Protein AF-A0A075AZ13-F1 (afdb_monomer_lite)

Secondary structure (DSSP, 8-state):
-HHHHHHHHHHHHHHHHHHHHHHHHHHHHHHHHH-TTTTTS-HHHHHHHHHHHHHHHHHHHHHHHHTTTTT-----SS------HHHHHHHTTTSPPP-B-TT--B-----SSHHHH--S--TTHHHHHHHHHHHHHHHHHHHHHHHHHHHHH-HHHHHS-HHHHHHHHHHHHHHHHHHHHHHHHHHHTT-HHHHT-TTT---HHHHHHHHHHHHHHHHHHHHHHHTHHHHHHHHHHHHHHHHHHHHHTTTT-SHHHHHHHHGGGGGHHHHHHHHHHHHTT-TT-HHHHHHHHHHHHHHIIIIIIIHHHHHHHHHHHHHHTGGGS-HHHHHHHHHHHHHHHHHHHHHHHHHHHHHHHHS-GGGSTT---------EEE--SHHHHHHHHHHHTSTTTT--EE------SSSS---HHHHHHHHSB-TTS-B--S---EEESS-TT--TT-EEEEEEEETTEEEEEEEEEEEEEE---HHHHHHHHHS---TTSHHHHHHHHTS-SEEEEEEEEEE---GGGTTT-TTGGG---HHHHHHHHHHTT-TTS-EEEEEESS---HHHHHHHHHHHHHHT-EEEEEEB-SS--TTSPPHHHHHHHHHHHHTTSPTTTEEE--B-------HHHHHHHHHHHHHHTT-SEEEE-TTTT--B-TTS-BSS-TTHHHHHHHHHHHHHTSEEEE--EEEEETTTTEEEEE-TT-----B---HHHHHHHHHTTPPPPTTTS-HHHHHHHHHTT-

Structure (mmCIF, N/CA/C/O backbone):
data_AF-A0A075AZ13-F1
#
_entry.id   AF-A0A075AZ13-F1
#
loop_
_atom_site.group_PDB
_atom_site.id
_atom_site.type_symbol
_atom_site.label_atom_id
_atom_site.label_alt_id
_atom_site.label_comp_id
_atom_site.label_asym_id
_atom_site.label_entity_id
_atom_site.label_seq_id
_atom_site.pdbx_PDB_ins_code
_atom_site.Cartn_x
_atom_site.Cartn_y
_atom_site.Cartn_z
_atom_site.occupancy
_atom_site.B_iso_or_equiv
_atom_site.auth_seq_id
_atom_site.auth_comp_id
_atom_site.auth_asym_id
_atom_site.auth_atom_id
_atom_site.pdbx_PDB_model_num
ATOM 1 N N . MET A 1 1 ? 1.454 -11.396 -66.323 1.00 37.31 1 MET A N 1
ATOM 2 C CA . MET A 1 1 ? 0.348 -11.078 -65.386 1.00 37.31 1 MET A CA 1
ATOM 3 C C . MET A 1 1 ? -0.640 -12.236 -65.178 1.00 37.31 1 MET A C 1
ATOM 5 O O . MET A 1 1 ? -1.246 -12.306 -64.122 1.00 37.31 1 MET A O 1
ATOM 9 N N . SER A 1 2 ? -0.767 -13.188 -66.108 1.00 29.50 2 SER A N 1
ATOM 10 C CA . SER A 1 2 ? -1.760 -14.281 -66.066 1.00 29.50 2 SER A CA 1
ATOM 11 C C . SER A 1 2 ? -1.336 -15.571 -65.330 1.00 29.50 2 SER A C 1
ATOM 13 O O . SER A 1 2 ? -2.187 -16.409 -65.061 1.00 29.50 2 SER A O 1
ATOM 15 N N . ILE A 1 3 ? -0.065 -15.727 -64.933 1.00 26.92 3 ILE A N 1
ATOM 16 C CA . ILE A 1 3 ? 0.419 -16.909 -64.176 1.00 26.92 3 ILE A CA 1
ATOM 17 C C . ILE A 1 3 ? 0.315 -16.701 -62.645 1.00 26.92 3 ILE A C 1
ATOM 19 O O . ILE A 1 3 ? 0.086 -17.652 -61.902 1.00 26.92 3 ILE A O 1
ATOM 23 N N . GLY A 1 4 ? 0.383 -15.452 -62.160 1.00 30.55 4 GLY A N 1
ATOM 24 C CA . GLY A 1 4 ? 0.258 -15.122 -60.727 1.00 30.55 4 GLY A CA 1
ATOM 25 C C . GLY A 1 4 ? -1.179 -15.163 -60.183 1.00 30.55 4 GLY A C 1
ATOM 26 O O . GLY A 1 4 ? -1.390 -15.471 -59.015 1.00 30.55 4 GLY A O 1
ATOM 27 N N . LEU A 1 5 ? -2.181 -14.926 -61.037 1.00 29.92 5 LEU A N 1
ATOM 28 C CA . LEU A 1 5 ? -3.600 -15.062 -60.675 1.00 29.92 5 LEU A CA 1
ATOM 29 C C . LEU A 1 5 ? -4.014 -16.531 -60.502 1.00 29.92 5 LEU A C 1
ATOM 31 O O . LEU A 1 5 ? -4.790 -16.841 -59.598 1.00 29.92 5 LEU A O 1
ATOM 35 N N . LEU A 1 6 ? -3.432 -17.444 -61.293 1.00 26.91 6 LEU A N 1
ATOM 36 C CA . LEU A 1 6 ? -3.642 -18.881 -61.112 1.00 26.91 6 LEU A CA 1
ATOM 37 C C . LEU A 1 6 ? -3.038 -19.373 -59.787 1.00 26.91 6 LEU A C 1
ATOM 39 O O . LEU A 1 6 ? -3.700 -20.120 -59.073 1.00 26.91 6 LEU A O 1
ATOM 43 N N . SER A 1 7 ? -1.837 -18.926 -59.394 1.00 32.12 7 SER A N 1
ATOM 44 C CA . SER A 1 7 ? -1.225 -19.385 -58.134 1.00 32.12 7 SER A CA 1
ATOM 45 C C . SER A 1 7 ? -1.965 -18.879 -56.889 1.00 32.12 7 SER A C 1
ATOM 47 O O . SER A 1 7 ? -2.090 -19.623 -55.917 1.00 32.12 7 SER A O 1
ATOM 49 N N . ALA A 1 8 ? -2.543 -17.672 -56.927 1.00 32.09 8 ALA A N 1
ATOM 50 C CA . ALA A 1 8 ? -3.382 -17.145 -55.849 1.00 32.09 8 ALA A CA 1
ATOM 51 C C . ALA A 1 8 ? -4.700 -17.930 -55.696 1.00 32.09 8 ALA A C 1
ATOM 53 O O . ALA A 1 8 ? -5.099 -18.243 -54.576 1.00 32.09 8 ALA A O 1
ATOM 54 N N . HIS A 1 9 ? -5.339 -18.319 -56.806 1.00 32.44 9 HIS A N 1
ATOM 55 C CA . HIS A 1 9 ? -6.544 -19.157 -56.776 1.00 32.44 9 HIS A CA 1
ATOM 56 C C . HIS A 1 9 ? -6.230 -20.578 -56.294 1.00 32.44 9 HIS A C 1
ATOM 58 O O . HIS A 1 9 ? -6.941 -21.092 -55.435 1.00 32.44 9 HIS A O 1
ATOM 64 N N . TYR A 1 10 ? -5.121 -21.181 -56.736 1.00 31.38 10 TYR A N 1
ATOM 65 C CA . TYR A 1 10 ? -4.676 -22.478 -56.217 1.00 31.38 10 TYR A CA 1
ATOM 66 C C . TYR A 1 10 ? -4.284 -22.411 -54.739 1.00 31.38 10 TYR A C 1
ATOM 68 O O . TYR A 1 10 ? -4.578 -23.344 -54.008 1.00 31.38 10 TYR A O 1
ATOM 76 N N . THR A 1 11 ? -3.704 -21.310 -54.256 1.00 35.38 11 THR A N 1
ATOM 77 C CA . THR A 1 11 ? -3.335 -21.157 -52.837 1.00 35.38 11 THR A CA 1
ATOM 78 C C . THR A 1 11 ? -4.564 -20.974 -51.947 1.00 35.38 11 THR A C 1
ATOM 80 O O . THR A 1 11 ? -4.617 -21.560 -50.872 1.00 35.38 11 THR A O 1
ATOM 83 N N . VAL A 1 12 ? -5.591 -20.244 -52.399 1.00 35.44 12 VAL A N 1
ATOM 84 C CA . VAL A 1 12 ? -6.883 -20.141 -51.693 1.00 35.44 12 VAL A CA 1
ATOM 85 C C . VAL A 1 12 ? -7.640 -21.467 -51.735 1.00 35.44 12 VAL A C 1
ATOM 87 O O . VAL A 1 12 ? -8.189 -21.877 -50.715 1.00 35.44 12 VAL A O 1
ATOM 90 N N . ILE A 1 13 ? -7.626 -22.179 -52.865 1.00 36.97 13 ILE A N 1
ATOM 91 C CA . ILE A 1 13 ? -8.236 -23.508 -52.986 1.00 36.97 13 ILE A CA 1
ATOM 92 C C . ILE A 1 13 ? -7.502 -24.512 -52.095 1.00 36.97 13 ILE A C 1
ATOM 94 O O . ILE A 1 13 ? -8.171 -25.228 -51.367 1.00 36.97 13 ILE A O 1
ATOM 98 N N . ILE A 1 14 ? -6.165 -24.521 -52.070 1.00 38.41 14 ILE A N 1
ATOM 99 C CA . ILE A 1 14 ? -5.339 -25.415 -51.241 1.00 38.41 14 ILE A CA 1
ATOM 100 C C . ILE A 1 14 ? -5.445 -25.054 -49.756 1.00 38.41 14 ILE A C 1
ATOM 102 O O . ILE A 1 14 ? -5.571 -25.954 -48.938 1.00 38.41 14 ILE A O 1
ATOM 106 N N . ALA A 1 15 ? -5.456 -23.773 -49.379 1.00 39.25 15 ALA A N 1
ATOM 107 C CA . ALA A 1 15 ? -5.639 -23.348 -47.989 1.00 39.25 15 ALA A CA 1
ATOM 108 C C . ALA A 1 15 ? -7.053 -23.660 -47.486 1.00 39.25 15 ALA A C 1
ATOM 110 O O . ALA A 1 15 ? -7.215 -24.107 -46.352 1.00 39.25 15 ALA A O 1
ATOM 111 N N . SER A 1 16 ? -8.063 -23.512 -48.349 1.00 39.72 16 SER A N 1
ATOM 112 C CA . SER A 1 16 ? -9.425 -23.964 -48.069 1.00 39.72 16 SER A CA 1
ATOM 113 C C . SER A 1 16 ? -9.466 -25.489 -47.958 1.00 39.72 16 SER A C 1
ATOM 115 O O . SER A 1 16 ? -9.980 -26.001 -46.975 1.00 39.72 16 SER A O 1
ATOM 117 N N . TYR A 1 17 ? -8.847 -26.232 -48.883 1.00 39.44 17 TYR A N 1
ATOM 118 C CA . TYR A 1 17 ? -8.773 -27.698 -48.843 1.00 39.44 17 TYR A CA 1
ATOM 119 C C . TYR A 1 17 ? -8.029 -28.217 -47.611 1.00 39.44 17 TYR A C 1
ATOM 121 O O . TYR A 1 17 ? -8.456 -29.203 -47.030 1.00 39.44 17 TYR A O 1
ATOM 129 N N . LEU A 1 18 ? -6.952 -27.557 -47.178 1.00 42.19 18 LEU A N 1
ATOM 130 C CA . LEU A 1 18 ? -6.195 -27.901 -45.973 1.00 42.19 18 LEU A CA 1
ATOM 131 C C . LEU A 1 18 ? -6.981 -27.562 -44.706 1.00 42.19 18 LEU A C 1
ATOM 133 O O . LEU A 1 18 ? -6.984 -28.357 -43.773 1.00 42.19 18 LEU A O 1
ATOM 137 N N . PHE A 1 19 ? -7.696 -26.434 -44.682 1.00 43.34 19 PHE A N 1
ATOM 138 C CA . PHE A 1 19 ? -8.619 -26.087 -43.602 1.00 43.34 19 PHE A CA 1
ATOM 139 C C . PHE A 1 19 ? -9.785 -27.087 -43.516 1.00 43.34 19 PHE A C 1
ATOM 141 O O . PHE A 1 19 ? -10.123 -27.544 -42.427 1.00 43.34 19 PHE A O 1
ATOM 148 N N . PHE A 1 20 ? -10.348 -27.507 -44.651 1.00 44.28 20 PHE A N 1
ATOM 149 C CA . PHE A 1 20 ? -11.430 -28.492 -44.711 1.00 44.28 20 PHE A CA 1
ATOM 150 C C . PHE A 1 20 ? -10.955 -29.913 -44.398 1.00 44.28 20 PHE A C 1
ATOM 152 O O . PHE A 1 20 ? -11.613 -30.589 -43.615 1.00 44.28 20 PHE A O 1
ATOM 159 N N . TRP A 1 21 ? -9.791 -30.336 -44.898 1.00 43.75 21 TRP A N 1
ATOM 160 C CA . TRP A 1 21 ? -9.150 -31.602 -44.529 1.00 43.75 21 TRP A CA 1
ATOM 161 C C . TRP A 1 21 ? -8.834 -31.637 -43.030 1.00 43.75 21 TRP A C 1
ATOM 163 O O . TRP A 1 21 ? -9.055 -32.649 -42.370 1.00 43.75 21 TRP A O 1
ATOM 173 N N . PHE A 1 22 ? -8.410 -30.506 -42.454 1.00 42.72 22 PHE A N 1
ATOM 174 C CA . PHE A 1 22 ? -8.164 -30.372 -41.020 1.00 42.72 22 PHE A CA 1
ATOM 175 C C . PHE A 1 22 ? -9.461 -30.442 -40.196 1.00 42.72 22 PHE A C 1
ATOM 177 O O . PHE A 1 22 ? -9.495 -31.145 -39.188 1.00 42.72 22 PHE A O 1
ATOM 184 N N . VAL A 1 23 ? -10.549 -29.797 -40.636 1.00 44.59 23 VAL A N 1
ATOM 185 C CA . VAL A 1 23 ? -11.885 -29.883 -40.006 1.00 44.59 23 VAL A CA 1
ATOM 186 C C . VAL A 1 23 ? -12.482 -31.291 -40.133 1.00 44.59 23 VAL A C 1
ATOM 188 O O . VAL A 1 23 ? -13.064 -31.802 -39.175 1.00 44.59 23 VAL A O 1
ATOM 191 N N . GLU A 1 24 ? -12.305 -31.957 -41.273 1.00 41.00 24 GLU A N 1
ATOM 192 C CA . GLU A 1 24 ? -12.773 -33.322 -41.521 1.00 41.00 24 GLU A CA 1
ATOM 193 C C . GLU A 1 24 ? -12.011 -34.336 -40.652 1.00 41.00 24 GLU A C 1
ATOM 195 O O . GLU A 1 24 ? -12.638 -35.143 -39.955 1.00 41.00 24 GLU A O 1
ATOM 200 N N . TYR A 1 25 ? -10.680 -34.213 -40.581 1.00 45.28 25 TYR A N 1
ATOM 201 C CA . TYR A 1 25 ? -9.812 -35.006 -39.708 1.00 45.28 25 TYR A CA 1
ATOM 202 C C . TYR A 1 25 ? -10.160 -34.795 -38.224 1.00 45.28 25 TYR A C 1
ATOM 204 O O . TYR A 1 25 ? -10.354 -35.764 -37.485 1.00 45.28 25 TYR A O 1
ATOM 212 N N . PHE A 1 26 ? -10.357 -33.547 -37.780 1.00 45.38 26 PHE A N 1
ATOM 213 C CA . PHE A 1 26 ? -10.698 -33.250 -36.382 1.00 45.38 26 PHE A CA 1
ATOM 214 C C . PHE A 1 26 ? -12.138 -33.612 -36.001 1.00 45.38 26 PHE A C 1
ATOM 216 O O . PHE A 1 26 ? -12.373 -34.008 -34.860 1.00 45.38 26 PHE A O 1
ATOM 223 N N . SER A 1 27 ? -13.098 -33.582 -36.931 1.00 46.88 27 SER A N 1
ATOM 224 C CA . SER A 1 27 ? -14.454 -34.095 -36.675 1.00 46.88 27 SER A CA 1
ATOM 225 C C . SER A 1 27 ? -14.448 -35.593 -36.326 1.00 46.88 27 SER A C 1
ATOM 227 O O . SER A 1 27 ? -15.295 -36.064 -35.564 1.00 46.88 27 SER A O 1
ATOM 229 N N . GLY A 1 28 ? -13.456 -36.344 -36.821 1.00 46.28 28 GLY A N 1
ATOM 230 C CA . GLY A 1 28 ? -13.206 -37.734 -36.444 1.00 46.28 28 GLY A CA 1
ATOM 231 C C . GLY A 1 28 ? -12.572 -37.902 -35.060 1.00 46.28 28 GLY A C 1
ATOM 232 O O . GLY A 1 28 ? -12.892 -38.868 -34.371 1.00 46.28 28 GLY A O 1
ATOM 233 N N . VAL A 1 29 ? -11.727 -36.955 -34.639 1.00 48.31 29 VAL A N 1
ATOM 234 C CA . VAL A 1 29 ? -10.955 -37.009 -33.381 1.00 48.31 29 VAL A CA 1
ATOM 235 C C . VAL A 1 29 ? -11.735 -36.452 -32.182 1.00 48.31 29 VAL A C 1
ATOM 237 O O . VAL A 1 29 ? -11.608 -36.960 -31.073 1.00 48.31 29 VAL A O 1
ATOM 240 N N . VAL A 1 30 ? -12.579 -35.436 -32.387 1.00 42.25 30 VAL A N 1
ATOM 241 C CA . VAL A 1 30 ? -13.303 -34.729 -31.312 1.00 42.25 30 VAL A CA 1
ATOM 242 C C . VAL A 1 30 ? -14.613 -35.427 -30.930 1.00 42.25 30 VAL A C 1
ATOM 244 O O . VAL A 1 30 ? -15.008 -35.423 -29.766 1.00 42.25 30 VAL A O 1
ATOM 247 N N . SER A 1 31 ? -15.285 -36.080 -31.879 1.00 45.78 31 SER A N 1
ATOM 248 C CA . SER A 1 31 ? -16.618 -36.658 -31.648 1.00 45.78 31 SER A CA 1
ATOM 249 C C . SER A 1 31 ? -16.682 -37.801 -30.602 1.00 45.78 31 SER A C 1
ATOM 251 O O . SER A 1 31 ? -17.664 -37.872 -29.861 1.00 45.78 31 SER A O 1
ATOM 253 N N . PRO A 1 32 ? -15.645 -38.650 -30.420 1.00 44.31 32 PRO A N 1
ATOM 254 C CA . PRO A 1 32 ? -15.601 -39.626 -29.323 1.00 44.31 32 PRO A CA 1
ATOM 255 C C . PRO A 1 32 ? -15.444 -39.000 -27.925 1.00 44.31 32 PRO A C 1
ATOM 257 O O . PRO A 1 32 ? -15.817 -39.626 -26.935 1.00 44.31 32 PRO A O 1
ATOM 260 N N . VAL A 1 33 ? -14.902 -37.779 -27.832 1.00 47.81 33 VAL A N 1
ATOM 261 C CA . VAL A 1 33 ? -14.557 -37.119 -26.558 1.00 47.81 33 VAL A CA 1
ATOM 262 C C . VAL A 1 33 ? -15.786 -36.494 -25.884 1.00 47.81 33 VAL A C 1
ATOM 264 O O . VAL A 1 33 ? -15.822 -36.378 -24.662 1.00 47.81 33 VAL A O 1
ATOM 267 N N . PHE A 1 34 ? -16.827 -36.155 -26.652 1.00 41.06 34 PHE A N 1
ATOM 268 C CA . PHE A 1 34 ? -18.018 -35.458 -26.145 1.00 41.06 34 PHE A CA 1
ATOM 269 C C . PHE A 1 34 ? -19.258 -36.351 -25.939 1.00 41.06 34 PHE A C 1
ATOM 271 O O . PHE A 1 34 ? -20.227 -35.900 -25.331 1.00 41.06 34 PHE A O 1
ATOM 278 N N . SER A 1 35 ? -19.269 -37.616 -26.391 1.00 43.69 35 SER A N 1
ATOM 279 C CA . SER A 1 35 ? -20.399 -38.531 -26.142 1.00 43.69 35 SER A CA 1
ATOM 280 C C . SER A 1 35 ? -20.050 -40.013 -26.335 1.00 43.69 35 SER A C 1
ATOM 282 O O . SER A 1 35 ? -19.793 -40.468 -27.450 1.00 43.69 35 SER A O 1
ATOM 284 N N . LYS A 1 36 ? -20.180 -40.817 -25.266 1.00 46.66 36 LYS A N 1
ATOM 285 C CA . LYS A 1 36 ? -20.075 -42.295 -25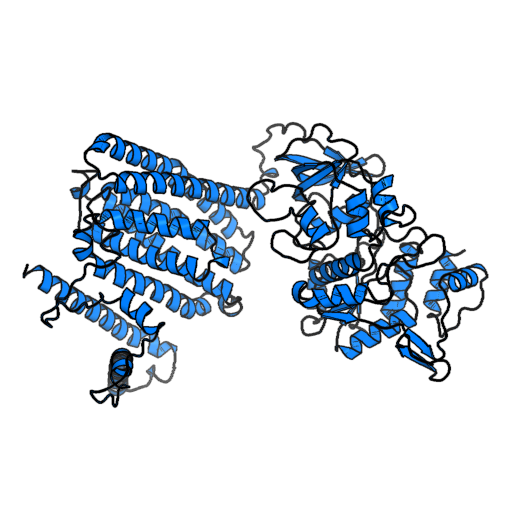.300 1.00 46.66 36 LYS A CA 1
ATOM 286 C C . LYS A 1 36 ? -21.087 -42.967 -26.249 1.00 46.66 36 LYS A C 1
ATOM 288 O O . LYS A 1 36 ? -20.878 -44.110 -26.633 1.00 46.66 36 LYS A O 1
ATOM 293 N N . LYS A 1 37 ? -22.170 -42.274 -26.633 1.00 47.00 37 LYS A N 1
ATOM 294 C CA . LYS A 1 37 ? -23.190 -42.757 -27.587 1.00 47.00 37 LYS A CA 1
ATOM 295 C C . LYS A 1 37 ? -22.788 -42.567 -29.055 1.00 47.00 37 LYS A C 1
ATOM 297 O O . LYS A 1 37 ? -23.414 -43.160 -29.925 1.00 47.00 37 LYS A O 1
ATOM 302 N N . PHE A 1 38 ? -21.777 -41.748 -29.361 1.00 50.44 38 PHE A N 1
ATOM 303 C CA . PHE A 1 38 ? -21.394 -41.482 -30.752 1.00 50.44 38 PHE A CA 1
ATOM 304 C C . PHE A 1 38 ? -20.569 -42.626 -31.359 1.00 50.44 38 PHE A C 1
ATOM 306 O O . PHE A 1 38 ? -20.683 -42.922 -32.548 1.00 50.44 38 PHE A O 1
ATOM 313 N N . SER A 1 39 ? -19.777 -43.329 -30.543 1.00 52.84 39 SER A N 1
ATOM 314 C CA . SER A 1 39 ? -18.969 -44.476 -30.979 1.00 52.84 39 SER A CA 1
ATOM 315 C C . SER A 1 39 ? -19.816 -45.681 -31.400 1.00 52.84 39 SER A C 1
ATOM 317 O O . SER A 1 39 ? -19.395 -46.415 -32.294 1.00 52.84 39 SER A O 1
ATOM 319 N N . THR A 1 40 ? -21.028 -45.833 -30.860 1.00 49.00 40 THR A N 1
ATOM 320 C CA . THR A 1 40 ? -21.943 -46.954 -31.137 1.00 49.00 40 THR A CA 1
ATOM 321 C C . THR A 1 40 ? -22.879 -46.731 -32.332 1.00 49.00 40 THR A C 1
ATOM 323 O O . THR A 1 40 ? -23.618 -47.639 -32.701 1.00 49.00 40 THR A O 1
ATOM 326 N N . LEU A 1 41 ? -22.848 -45.556 -32.977 1.00 50.38 41 LEU A N 1
ATOM 327 C CA . LEU A 1 41 ? -23.689 -45.271 -34.147 1.00 50.38 41 LEU A CA 1
ATOM 328 C C . LEU A 1 41 ? -23.197 -45.990 -35.425 1.00 50.38 41 LEU A C 1
ATOM 330 O O . LEU A 1 41 ? -21.978 -46.078 -35.643 1.00 50.38 41 LEU A O 1
ATOM 334 N N . PRO A 1 42 ? -24.114 -46.435 -36.312 1.00 56.28 42 PRO A N 1
ATOM 335 C CA . PRO A 1 42 ? -23.772 -47.006 -37.615 1.00 56.28 42 PRO A CA 1
ATOM 336 C C . PRO A 1 42 ? -22.963 -46.034 -38.485 1.00 56.28 42 PRO A C 1
ATOM 338 O O . PRO A 1 42 ? -23.180 -44.820 -38.447 1.00 56.28 42 PRO A O 1
ATOM 341 N N . LEU A 1 43 ? -22.053 -46.566 -39.309 1.00 48.88 43 LEU A N 1
ATOM 342 C CA . LEU A 1 43 ? -21.126 -45.778 -40.134 1.00 48.88 43 LEU A CA 1
ATOM 343 C C . LEU A 1 43 ? -21.851 -44.754 -41.028 1.00 48.88 43 LEU A C 1
ATOM 345 O O . LEU A 1 43 ? -21.423 -43.607 -41.116 1.00 48.88 43 LEU A O 1
ATOM 349 N N . ILE A 1 44 ? -23.000 -45.130 -41.596 1.00 41.41 44 ILE A N 1
ATOM 350 C CA . ILE A 1 44 ? -23.820 -44.259 -42.452 1.00 41.41 44 ILE A CA 1
ATOM 351 C C . ILE A 1 44 ? -24.372 -43.032 -41.696 1.00 41.41 44 ILE A C 1
ATOM 353 O O . ILE A 1 44 ? -24.461 -41.939 -42.248 1.00 41.41 44 ILE A O 1
ATOM 357 N N . VAL A 1 45 ? -24.677 -43.178 -40.400 1.00 47.66 45 VAL A N 1
ATOM 358 C CA . VAL A 1 45 ? -25.180 -42.091 -39.542 1.00 47.66 45 VAL A CA 1
ATOM 359 C C . VAL A 1 45 ? -24.042 -41.156 -39.139 1.00 47.66 45 VAL A C 1
ATOM 361 O O . VAL A 1 45 ? -24.222 -39.941 -39.122 1.00 47.66 45 VAL A O 1
ATOM 364 N N . LYS A 1 46 ? -22.847 -41.703 -38.882 1.00 45.84 46 LYS A N 1
ATOM 365 C CA . LYS A 1 46 ? -21.629 -40.913 -38.637 1.00 45.84 46 LYS A CA 1
ATOM 366 C C . LYS A 1 46 ? -21.238 -40.096 -39.869 1.00 45.84 46 LYS A C 1
ATOM 368 O O . LYS A 1 46 ? -20.882 -38.931 -39.724 1.00 45.84 46 LYS A O 1
ATOM 373 N N . ILE A 1 47 ? -21.353 -40.680 -41.063 1.00 46.38 47 ILE A N 1
ATOM 374 C CA . ILE A 1 47 ? -21.113 -39.984 -42.333 1.00 46.38 47 ILE A CA 1
ATOM 375 C C . ILE A 1 47 ? -22.137 -38.859 -42.524 1.00 46.38 47 ILE A C 1
ATOM 377 O O . ILE A 1 47 ? -21.717 -37.725 -42.719 1.00 46.38 47 ILE A O 1
ATOM 381 N N . ASN A 1 48 ? -23.438 -39.119 -42.346 1.00 42.19 48 ASN A N 1
ATOM 382 C CA . ASN A 1 48 ? -24.490 -38.092 -42.444 1.00 42.19 48 ASN A CA 1
ATOM 383 C C . ASN A 1 48 ? -24.365 -36.970 -41.398 1.00 42.19 48 ASN A C 1
ATOM 385 O O . ASN A 1 48 ? -24.705 -35.819 -41.670 1.00 42.19 48 ASN A O 1
ATOM 389 N N . TRP A 1 49 ? -23.880 -37.280 -40.192 1.00 46.50 49 TRP A N 1
ATOM 390 C CA . TRP A 1 49 ? -23.597 -36.271 -39.171 1.00 46.50 49 TRP A CA 1
ATOM 391 C C . TRP A 1 49 ? -22.402 -35.394 -39.567 1.00 46.50 49 TRP A C 1
ATOM 393 O O . TRP A 1 49 ? -22.481 -34.175 -39.444 1.00 46.50 49 TRP A O 1
ATOM 403 N N . ARG A 1 50 ? -21.337 -35.988 -40.130 1.00 48.56 50 ARG A N 1
ATOM 404 C CA . ARG A 1 50 ? -20.186 -35.253 -40.686 1.00 48.56 50 ARG A CA 1
ATOM 405 C C . ARG A 1 50 ? -20.605 -34.322 -41.821 1.00 48.56 50 ARG A C 1
ATOM 407 O O . ARG A 1 50 ? -20.250 -33.148 -41.790 1.00 48.56 50 ARG A O 1
ATOM 414 N N . THR A 1 51 ? -21.423 -34.796 -42.763 1.00 42.31 51 THR A N 1
ATOM 415 C CA . THR A 1 51 ? -21.947 -33.948 -43.846 1.00 42.31 51 THR A CA 1
ATOM 416 C C . THR A 1 51 ? -22.838 -32.837 -43.300 1.00 42.31 51 THR A C 1
ATOM 418 O O . THR A 1 51 ? -22.678 -31.697 -43.709 1.00 42.31 51 THR A O 1
ATOM 421 N N . LYS A 1 52 ? -23.706 -33.106 -42.312 1.00 41.06 52 LYS A N 1
ATOM 422 C CA . LYS A 1 52 ? -24.536 -32.063 -41.679 1.00 41.06 52 LYS A CA 1
ATOM 423 C C . LYS A 1 52 ? -23.728 -31.016 -40.920 1.00 41.06 52 LYS A C 1
ATOM 425 O O . LYS A 1 52 ? -24.089 -29.848 -40.993 1.00 41.06 52 LYS A O 1
ATOM 430 N N . VAL A 1 53 ? -22.656 -31.383 -40.218 1.00 45.28 53 VAL A N 1
ATOM 431 C CA . VAL A 1 53 ? -21.776 -30.413 -39.543 1.00 45.28 53 VAL A CA 1
ATOM 432 C C . VAL A 1 53 ? -21.061 -29.542 -40.573 1.00 45.28 53 VAL A C 1
ATOM 434 O O . VAL A 1 53 ? -21.087 -28.322 -40.448 1.00 45.28 53 VAL A O 1
ATOM 437 N N . VAL A 1 54 ? -20.519 -30.142 -41.636 1.00 41.03 54 VAL A N 1
ATOM 438 C CA . VAL A 1 54 ? -19.876 -29.405 -42.735 1.00 41.03 54 VAL A CA 1
ATOM 439 C C . VAL A 1 54 ? -20.876 -28.489 -43.450 1.00 41.03 54 VAL A C 1
ATOM 441 O O . VAL A 1 54 ? -20.566 -27.323 -43.674 1.00 41.03 54 VAL A O 1
ATOM 444 N N . SER A 1 55 ? -22.097 -28.956 -43.729 1.00 37.72 55 SER A N 1
ATOM 445 C CA . SER A 1 55 ? -23.170 -28.145 -44.322 1.00 37.72 55 SER A CA 1
ATOM 446 C C . SER A 1 55 ? -23.687 -27.053 -43.382 1.00 37.72 55 SER A C 1
ATOM 448 O O . SER A 1 55 ? -24.032 -25.975 -43.848 1.00 37.72 55 SER A O 1
ATOM 450 N N . THR A 1 56 ? -23.710 -27.283 -42.066 1.00 41.12 56 THR A N 1
ATOM 451 C CA . THR A 1 56 ? -24.128 -26.281 -41.067 1.00 41.12 56 THR A CA 1
ATOM 452 C C . THR A 1 56 ? -23.057 -25.210 -40.889 1.00 41.12 56 THR A C 1
ATOM 454 O O . THR A 1 56 ? -23.387 -24.037 -40.782 1.00 41.12 56 THR A O 1
ATOM 457 N N . VAL A 1 57 ? -21.774 -25.573 -40.933 1.00 40.97 57 VAL A N 1
ATOM 458 C CA . VAL A 1 57 ? -20.665 -24.607 -40.948 1.00 40.97 57 VAL A CA 1
ATOM 459 C C . VAL A 1 57 ? -20.654 -23.818 -42.262 1.00 40.97 57 VAL A C 1
ATOM 461 O O . VAL A 1 57 ? -20.513 -22.600 -42.218 1.00 40.97 57 VAL A O 1
ATOM 464 N N . HIS A 1 58 ? -20.910 -24.471 -43.405 1.00 40.09 58 HIS A N 1
ATOM 465 C CA . HIS A 1 58 ? -21.146 -23.797 -44.690 1.00 40.09 58 HIS A CA 1
ATOM 466 C C . HIS A 1 58 ? -22.312 -22.803 -44.601 1.00 40.09 58 HIS A C 1
ATOM 468 O O . HIS A 1 58 ? -22.172 -21.658 -45.018 1.00 40.09 58 HIS A O 1
ATOM 474 N N . ALA A 1 59 ? -23.443 -23.216 -44.020 1.00 35.41 59 ALA A N 1
ATOM 475 C CA . ALA A 1 59 ? -24.630 -22.384 -43.861 1.00 35.41 59 ALA A CA 1
ATOM 476 C C . ALA A 1 59 ? -24.411 -21.241 -42.864 1.00 35.41 59 ALA A C 1
ATOM 478 O O . ALA A 1 59 ? -24.887 -20.146 -43.106 1.00 35.41 59 ALA A O 1
ATOM 479 N N . ILE A 1 60 ? -23.656 -21.440 -41.780 1.00 39.59 60 ILE A N 1
ATOM 480 C CA . ILE A 1 60 ? -23.314 -20.381 -40.821 1.00 39.59 60 ILE A CA 1
ATOM 481 C C . ILE A 1 60 ? -22.349 -19.375 -41.451 1.00 39.59 60 ILE A C 1
ATOM 483 O O . ILE A 1 60 ? -22.549 -18.180 -41.284 1.00 39.59 60 ILE A O 1
ATOM 487 N N . PHE A 1 61 ? -21.347 -19.820 -42.212 1.00 38.41 61 PHE A N 1
ATOM 488 C CA . PHE A 1 61 ? -20.424 -18.924 -42.915 1.00 38.41 61 PHE A CA 1
ATOM 489 C C . PHE A 1 61 ? -21.153 -18.130 -44.013 1.00 38.41 61 PHE A C 1
ATOM 491 O O . PHE A 1 61 ? -21.030 -16.909 -44.082 1.00 38.41 61 PHE A O 1
ATOM 498 N N . ALA A 1 62 ? -22.018 -18.795 -44.787 1.00 35.22 62 ALA A N 1
ATOM 499 C CA . ALA A 1 62 ? -22.886 -18.158 -45.775 1.00 35.22 62 ALA A CA 1
ATOM 500 C C . ALA A 1 62 ? -23.942 -17.237 -45.137 1.00 35.22 62 ALA A C 1
ATOM 502 O O . ALA A 1 62 ? -24.228 -16.182 -45.689 1.00 35.22 62 ALA A O 1
ATOM 503 N N . CYS A 1 63 ? -24.482 -17.569 -43.959 1.00 33.97 63 CYS A N 1
ATOM 504 C CA . CYS A 1 63 ? -25.392 -16.707 -43.201 1.00 33.97 63 CYS A CA 1
ATOM 505 C C . CYS A 1 63 ? -24.656 -15.533 -42.549 1.00 33.97 63 CYS A C 1
ATOM 507 O O . CYS A 1 63 ? -25.200 -14.446 -42.519 1.00 33.97 63 CYS A O 1
ATOM 509 N N . ILE A 1 64 ? -23.419 -15.673 -42.075 1.00 37.34 64 ILE A N 1
ATOM 510 C CA . ILE A 1 64 ? -22.637 -14.539 -41.552 1.00 37.34 64 ILE A CA 1
ATOM 511 C C . ILE A 1 64 ? -22.300 -13.558 -42.685 1.00 37.34 64 ILE A C 1
ATOM 513 O O . ILE A 1 64 ? -22.379 -12.344 -42.493 1.00 37.34 64 ILE A O 1
ATOM 517 N N . CYS A 1 65 ? -22.004 -14.071 -43.881 1.00 35.31 65 CYS A N 1
ATOM 518 C CA . CYS A 1 65 ? -21.794 -13.255 -45.076 1.00 35.31 65 CYS A CA 1
ATOM 519 C C . CYS A 1 65 ? -23.109 -12.711 -45.679 1.00 35.31 65 CYS A C 1
ATOM 521 O O . CYS A 1 65 ? -23.124 -11.597 -46.190 1.00 35.31 65 CYS A O 1
ATOM 523 N N . GLY A 1 66 ? -24.218 -13.455 -45.597 1.00 30.72 66 GLY A N 1
ATOM 524 C CA . GLY A 1 66 ? -25.503 -13.139 -46.241 1.00 30.72 66 GLY A CA 1
ATOM 525 C C . GLY A 1 66 ? -26.546 -12.438 -45.356 1.00 30.72 66 GLY A C 1
ATOM 526 O O . GLY A 1 66 ? -27.374 -11.686 -45.864 1.00 30.72 66 GLY A O 1
ATOM 527 N N . TYR A 1 67 ? -26.498 -12.587 -44.030 1.00 30.50 67 TYR A N 1
ATOM 528 C CA . TYR A 1 67 ? -27.429 -11.947 -43.081 1.00 30.50 67 TYR A CA 1
ATOM 529 C C . TYR A 1 67 ? -27.208 -10.428 -42.982 1.00 30.50 67 TYR A C 1
ATOM 531 O O . TYR A 1 67 ? -28.111 -9.695 -42.591 1.00 30.50 67 TYR A O 1
ATOM 539 N N . LYS A 1 68 ? -26.043 -9.924 -43.420 1.00 35.94 68 LYS A N 1
ATOM 540 C CA . LYS A 1 68 ? -25.815 -8.486 -43.651 1.00 35.94 68 LYS A CA 1
ATOM 541 C C . LYS A 1 68 ? -26.299 -7.983 -45.017 1.00 35.94 68 LYS A C 1
ATOM 543 O O . LYS A 1 68 ? -26.387 -6.776 -45.197 1.00 35.94 68 LYS A O 1
ATOM 548 N N . VAL A 1 69 ? -26.630 -8.878 -45.950 1.00 34.88 69 VAL A N 1
ATOM 549 C CA . VAL A 1 69 ? -27.109 -8.535 -47.302 1.00 34.88 69 VAL A CA 1
ATOM 550 C C . VAL A 1 69 ? -28.642 -8.554 -47.379 1.00 34.88 69 VAL A C 1
ATOM 552 O O . VAL A 1 69 ? -29.226 -7.762 -48.106 1.00 34.88 69 VAL A O 1
ATOM 555 N N . LEU A 1 70 ? -29.320 -9.406 -46.600 1.00 30.06 70 LEU A N 1
ATOM 556 C CA . LEU A 1 70 ? -30.766 -9.647 -46.750 1.00 30.06 70 LEU A CA 1
ATOM 557 C C . LEU A 1 70 ? -31.691 -8.858 -45.806 1.00 30.06 70 LEU A C 1
ATOM 559 O O . LEU A 1 70 ? -32.905 -9.029 -45.889 1.00 30.06 70 LEU A O 1
ATOM 563 N N . ASN A 1 71 ? -31.162 -7.965 -44.959 1.00 29.77 71 ASN A N 1
ATOM 564 C CA . ASN A 1 71 ? -31.979 -7.089 -44.099 1.00 29.77 71 ASN A CA 1
ATOM 565 C C . ASN A 1 71 ? -32.168 -5.656 -44.638 1.00 29.77 71 ASN A C 1
ATOM 567 O O . ASN A 1 71 ? -32.549 -4.760 -43.893 1.00 29.77 71 ASN A O 1
ATOM 571 N N . LEU A 1 72 ? -31.969 -5.448 -45.943 1.00 33.16 72 LEU A N 1
ATOM 572 C CA . LEU A 1 72 ? -32.440 -4.262 -46.663 1.00 33.16 72 LEU A CA 1
ATOM 573 C C . LEU A 1 72 ? -33.622 -4.662 -47.554 1.00 33.16 72 LEU A C 1
ATOM 575 O O . LEU A 1 72 ? -33.481 -4.876 -48.756 1.00 33.16 72 LEU A O 1
ATOM 579 N N . LYS A 1 73 ? -34.807 -4.797 -46.949 1.00 32.78 73 LYS A N 1
ATOM 580 C CA . LYS A 1 73 ? -36.065 -4.647 -47.689 1.00 32.78 73 LYS A CA 1
ATOM 581 C C . LYS A 1 73 ? -36.472 -3.179 -47.626 1.00 32.78 73 LYS A C 1
ATOM 583 O O . LYS A 1 73 ? -36.452 -2.591 -46.553 1.00 32.78 73 LYS A O 1
ATOM 588 N N . SER A 1 74 ? -36.834 -2.666 -48.800 1.00 35.41 74 SER A N 1
ATOM 589 C CA . SER A 1 74 ? -37.277 -1.306 -49.120 1.00 35.41 74 SER A CA 1
ATOM 590 C C . SER A 1 74 ? -36.280 -0.196 -48.799 1.00 35.41 74 SER A C 1
ATOM 592 O O . SER A 1 74 ? -36.248 0.311 -47.686 1.00 35.41 74 SER A O 1
ATOM 594 N N . LEU A 1 75 ? -35.577 0.274 -49.824 1.00 30.45 75 LEU A N 1
ATOM 595 C CA . LEU A 1 75 ? -35.505 1.713 -50.040 1.00 30.45 75 LEU A CA 1
ATOM 596 C C . LEU A 1 75 ? -35.773 1.967 -51.516 1.00 30.45 75 LEU A C 1
ATOM 598 O O . LEU A 1 75 ? -34.979 1.656 -52.401 1.00 30.45 75 LEU A O 1
ATOM 602 N N . ASP A 1 76 ? -37.003 2.419 -51.708 1.00 29.00 76 ASP A N 1
ATOM 603 C CA . ASP A 1 76 ? -37.526 3.051 -52.896 1.00 29.00 76 ASP A CA 1
ATOM 604 C C . ASP A 1 76 ? -36.646 4.249 -53.271 1.00 29.00 76 ASP A C 1
ATOM 606 O O . ASP A 1 76 ? -36.056 4.915 -52.414 1.00 29.00 76 ASP A O 1
ATOM 610 N N . ALA A 1 77 ? -36.536 4.489 -54.569 1.00 32.06 77 ALA A N 1
ATOM 611 C CA . ALA A 1 77 ? -35.585 5.405 -55.172 1.00 32.06 77 ALA A CA 1
ATOM 612 C C . ALA A 1 77 ? -36.066 6.861 -55.080 1.00 32.06 77 ALA A C 1
ATOM 614 O O . ALA A 1 77 ? -36.334 7.493 -56.092 1.00 32.06 77 ALA A O 1
ATOM 615 N N . SER A 1 78 ? -36.185 7.408 -53.872 1.00 30.78 78 SER A N 1
ATOM 616 C CA . SER A 1 78 ? -36.264 8.855 -53.642 1.00 30.78 78 SER A CA 1
ATOM 617 C C . SER A 1 78 ? -36.257 9.144 -52.146 1.00 30.78 78 SER A C 1
ATOM 619 O O . SER A 1 78 ? -37.120 8.650 -51.426 1.00 30.78 78 SER A O 1
ATOM 621 N N . ASN A 1 79 ? -35.344 10.017 -51.725 1.00 28.11 79 ASN A N 1
ATOM 622 C CA . ASN A 1 79 ? -35.132 10.562 -50.381 1.00 28.11 79 ASN A CA 1
ATOM 623 C C . ASN A 1 79 ? -34.033 9.917 -49.521 1.00 28.11 79 ASN A C 1
ATOM 625 O O . ASN A 1 79 ? -33.901 8.707 -49.383 1.00 28.11 79 ASN A O 1
ATOM 629 N N . ILE A 1 80 ? -33.398 10.843 -48.795 1.00 27.23 80 ILE A N 1
ATOM 630 C CA . ILE A 1 80 ? -32.666 10.710 -47.532 1.00 27.23 80 ILE A CA 1
ATOM 631 C C . ILE A 1 80 ? -31.137 10.671 -47.670 1.00 27.23 80 ILE A C 1
ATOM 633 O O . ILE A 1 80 ? -30.459 9.673 -47.447 1.00 27.23 80 ILE A O 1
ATOM 637 N N . PHE A 1 81 ? -30.595 11.869 -47.913 1.00 33.22 81 PHE A N 1
ATOM 638 C CA . PHE A 1 81 ? -29.416 12.363 -47.204 1.00 33.22 81 PHE A CA 1
ATOM 639 C C . PHE A 1 81 ? -29.544 12.039 -45.703 1.00 33.22 81 PHE A C 1
ATOM 641 O O . PHE A 1 81 ? -30.294 12.691 -44.980 1.00 33.22 81 PHE A O 1
ATOM 648 N N . GLY A 1 82 ? -28.840 11.010 -45.241 1.00 28.42 82 GLY A N 1
ATOM 649 C CA . GLY A 1 82 ? -28.833 10.587 -43.843 1.00 28.42 82 GLY A CA 1
ATOM 650 C C . GLY A 1 82 ? -27.620 9.709 -43.567 1.00 28.42 82 GLY A C 1
ATOM 651 O O . GLY A 1 82 ? -27.655 8.501 -43.767 1.00 28.42 82 GLY A O 1
ATOM 652 N N . TYR A 1 83 ? -26.524 10.346 -43.167 1.00 32.41 83 TYR A N 1
ATOM 653 C CA . TYR A 1 83 ? -25.214 9.745 -42.923 1.00 32.41 83 TYR A CA 1
ATOM 654 C C . TYR A 1 83 ? -25.144 9.137 -41.504 1.00 32.41 83 TYR A C 1
ATOM 656 O O . TYR A 1 83 ? -25.365 9.856 -40.531 1.00 32.41 83 TYR A O 1
ATOM 664 N N . ASP A 1 84 ? -24.821 7.841 -41.376 1.00 33.03 84 ASP A N 1
ATOM 665 C CA . ASP A 1 84 ? -24.526 7.162 -40.095 1.00 33.03 84 ASP A CA 1
ATOM 666 C C . ASP A 1 84 ? -23.001 7.193 -39.808 1.00 33.03 84 ASP A C 1
ATOM 668 O O . ASP A 1 84 ? -22.224 6.556 -40.535 1.00 33.03 84 ASP A O 1
ATOM 672 N N . PRO A 1 85 ? -22.533 7.891 -38.750 1.00 30.92 85 PRO A N 1
ATOM 673 C CA . PRO A 1 85 ? -21.108 8.054 -38.445 1.00 30.92 85 PRO A CA 1
ATOM 674 C C . PRO A 1 85 ? -20.388 6.773 -37.992 1.00 30.92 85 PRO A C 1
ATOM 676 O O . PRO A 1 85 ? -19.155 6.757 -37.947 1.00 30.92 85 PRO A O 1
ATOM 679 N N . PHE A 1 86 ? -21.101 5.697 -37.644 1.00 29.98 86 PHE A N 1
ATOM 680 C CA . PHE A 1 86 ? -20.465 4.449 -37.204 1.00 29.98 86 PHE A CA 1
ATOM 681 C C . PHE A 1 86 ? -20.272 3.454 -38.359 1.00 29.98 86 PHE A C 1
ATOM 683 O O . PHE A 1 86 ? -19.265 2.742 -38.407 1.00 29.98 86 PHE A O 1
ATOM 690 N N . ALA A 1 87 ? -21.173 3.466 -39.347 1.00 31.80 87 ALA A N 1
ATOM 691 C CA . ALA A 1 87 ? -21.044 2.668 -40.566 1.00 31.80 87 ALA A CA 1
ATOM 6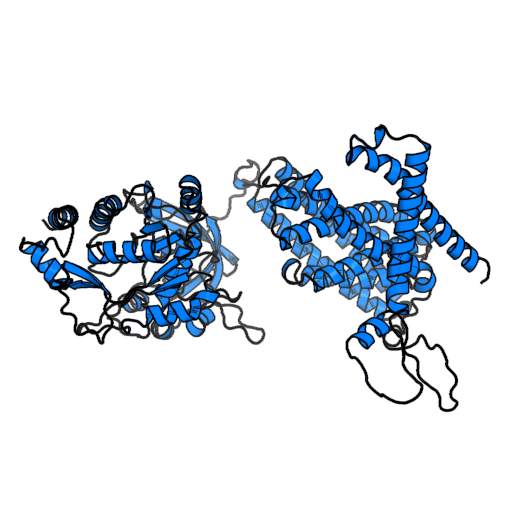92 C C . ALA A 1 87 ? -19.929 3.190 -41.495 1.00 31.80 87 ALA A C 1
ATOM 694 O O . ALA A 1 87 ? -19.186 2.389 -42.067 1.00 31.80 87 ALA A O 1
ATOM 695 N N . GLY A 1 88 ? -19.742 4.514 -41.580 1.00 29.20 88 GLY A N 1
ATOM 696 C CA . GLY A 1 88 ? -18.697 5.134 -42.409 1.00 29.20 88 GLY A CA 1
ATOM 697 C C . GLY A 1 88 ? -17.262 4.796 -41.975 1.00 29.20 88 GLY A C 1
ATOM 698 O O . GLY A 1 88 ? -16.391 4.597 -42.819 1.00 29.20 88 GLY A O 1
ATOM 699 N N . ASN A 1 89 ? -17.019 4.629 -40.671 1.00 31.27 89 ASN A N 1
ATOM 700 C CA . ASN A 1 89 ? -15.678 4.353 -40.140 1.00 31.27 89 ASN A CA 1
ATOM 701 C C . ASN A 1 89 ? -15.240 2.887 -40.292 1.00 31.27 89 ASN A C 1
ATOM 703 O O . ASN A 1 89 ? -14.046 2.607 -40.354 1.00 31.27 89 ASN A O 1
ATOM 707 N N . VAL A 1 90 ? -16.185 1.945 -40.390 1.00 30.75 90 VAL A N 1
ATOM 708 C CA . VAL A 1 90 ? -15.873 0.531 -40.669 1.00 30.75 90 VAL A CA 1
ATOM 709 C C . VAL A 1 90 ? -15.745 0.283 -42.176 1.00 30.75 90 VAL A C 1
ATOM 711 O O . VAL A 1 90 ? -14.908 -0.518 -42.586 1.00 30.75 90 VAL A O 1
ATOM 714 N N . TYR A 1 91 ? -16.505 1.007 -43.009 1.00 31.69 91 TYR A N 1
ATOM 715 C CA . TYR A 1 91 ? -16.368 0.941 -44.468 1.00 31.69 91 TYR A CA 1
ATOM 716 C C . TYR A 1 91 ? -15.064 1.580 -44.974 1.00 31.69 91 TYR A C 1
ATOM 718 O O . TYR A 1 91 ? -14.395 0.979 -45.812 1.00 31.69 91 TYR A O 1
ATOM 726 N N . GLY A 1 92 ? -14.634 2.715 -44.406 1.00 32.69 92 GLY A N 1
ATOM 727 C CA . GLY A 1 92 ? -13.396 3.400 -44.809 1.00 32.69 92 GLY A CA 1
ATOM 728 C C . GLY A 1 92 ? -12.092 2.650 -44.497 1.00 32.69 92 GLY A C 1
ATOM 729 O O . GLY A 1 92 ? -11.048 2.986 -45.048 1.00 32.69 92 GLY A O 1
ATOM 730 N N . VAL A 1 93 ? -12.132 1.616 -43.649 1.00 31.88 93 VAL A N 1
ATOM 731 C CA . VAL A 1 93 ? -10.955 0.792 -43.307 1.00 31.88 93 VAL A CA 1
ATOM 732 C C . VAL A 1 93 ? -10.840 -0.454 -44.201 1.00 31.88 93 VAL A C 1
ATOM 734 O O . VAL A 1 93 ? -9.790 -1.094 -44.218 1.00 31.88 93 VAL A O 1
ATOM 737 N N . VAL A 1 94 ? -11.877 -0.795 -44.982 1.00 31.38 94 VAL A N 1
ATOM 738 C CA . VAL A 1 94 ? -11.891 -2.021 -45.807 1.00 31.38 94 VAL A CA 1
ATOM 739 C C . VAL A 1 94 ? -12.129 -1.766 -47.303 1.00 31.38 94 VAL A C 1
ATOM 741 O O . VAL A 1 94 ? -11.626 -2.545 -48.106 1.00 31.38 94 VAL A O 1
ATOM 744 N N . CYS A 1 95 ? -12.776 -0.672 -47.722 1.00 32.25 95 CYS A N 1
ATOM 745 C CA . CYS A 1 95 ? -12.926 -0.329 -49.144 1.00 32.25 95 CYS A CA 1
ATOM 746 C C . CYS A 1 95 ? -12.778 1.187 -49.364 1.00 32.25 95 CYS A C 1
ATOM 748 O O . CYS A 1 95 ? -13.366 1.977 -48.631 1.00 32.25 95 CYS A O 1
ATOM 750 N N . GLY A 1 96 ? -11.995 1.587 -50.374 1.00 30.39 96 GLY A N 1
ATOM 751 C CA . GLY A 1 96 ? -11.744 2.988 -50.731 1.00 30.39 96 GLY A CA 1
ATOM 752 C C . GLY A 1 96 ? -13.017 3.801 -51.009 1.00 30.39 96 GLY A C 1
ATOM 753 O O . GLY A 1 96 ? -14.038 3.265 -51.437 1.00 30.39 96 GLY A O 1
ATOM 754 N N . TYR A 1 97 ? -12.942 5.106 -50.743 1.00 30.78 97 TYR A N 1
ATOM 755 C CA . TYR A 1 97 ? -14.008 6.074 -51.015 1.00 30.78 97 TYR A CA 1
ATOM 756 C C . TYR A 1 97 ? -14.281 6.199 -52.523 1.00 30.78 97 TYR A C 1
ATOM 758 O O . TYR A 1 97 ? -13.352 6.378 -53.305 1.00 30.78 97 TYR A O 1
ATOM 766 N N . PHE A 1 98 ? -15.554 6.186 -52.923 1.00 33.03 98 PHE A N 1
ATOM 767 C CA . PHE A 1 98 ? -15.985 6.586 -54.266 1.00 33.03 98 PHE A CA 1
ATOM 768 C C . PHE A 1 98 ? -16.205 8.106 -54.305 1.00 33.03 98 PHE A C 1
ATOM 770 O O . PHE A 1 98 ? -16.911 8.643 -53.451 1.00 33.03 98 PHE A O 1
ATOM 777 N N . LEU A 1 99 ? -15.635 8.793 -55.298 1.00 33.94 99 LEU A N 1
ATOM 778 C CA . LEU A 1 99 ? -15.971 10.179 -55.641 1.00 33.94 99 LEU A CA 1
ATOM 779 C C . LEU A 1 99 ? -16.504 10.225 -57.077 1.00 33.94 99 LEU A C 1
ATOM 781 O O . LEU A 1 99 ? -16.006 9.511 -57.948 1.00 33.94 99 LEU A O 1
ATOM 785 N N . TYR A 1 100 ? -17.524 11.054 -57.295 1.00 33.22 100 TYR A N 1
ATOM 786 C CA . TYR A 1 100 ? -18.094 11.337 -58.612 1.00 33.22 100 TYR A CA 1
ATOM 787 C C . TYR A 1 100 ? -17.288 12.451 -59.298 1.00 33.22 100 TYR A C 1
ATOM 789 O O . TYR A 1 100 ? -16.932 13.437 -58.655 1.00 33.22 100 TYR A O 1
ATOM 797 N N . ASP A 1 101 ? -17.003 12.278 -60.588 1.00 38.50 101 ASP A N 1
ATOM 798 C CA . ASP A 1 101 ? -16.529 13.334 -61.499 1.00 38.50 101 ASP A CA 1
ATOM 799 C C . ASP A 1 101 ? -17.744 13.976 -62.203 1.00 38.50 101 ASP A C 1
ATOM 801 O O . ASP A 1 101 ? -18.795 13.338 -62.298 1.00 38.50 101 ASP A O 1
ATOM 805 N N . ASP A 1 102 ? -17.589 15.185 -62.752 1.00 40.97 102 ASP A N 1
ATOM 806 C CA . ASP A 1 102 ? -18.592 16.061 -63.398 1.00 40.97 102 ASP A CA 1
ATOM 807 C C . ASP A 1 102 ? -19.305 15.438 -64.631 1.00 40.97 102 ASP A C 1
ATOM 809 O O . ASP A 1 102 ? -20.007 16.118 -65.383 1.00 40.97 102 ASP A O 1
ATOM 813 N N . LYS A 1 103 ? -19.122 14.132 -64.875 1.00 38.69 103 LYS A N 1
ATOM 814 C CA . LYS A 1 103 ? -19.731 13.334 -65.953 1.00 38.69 103 LYS A CA 1
ATOM 815 C C . LYS A 1 103 ? -20.342 11.998 -65.489 1.00 38.69 103 LYS A C 1
ATOM 817 O O . LYS A 1 103 ? -20.582 11.133 -66.330 1.00 38.69 103 LYS A O 1
ATOM 822 N N . ASP A 1 104 ? -20.570 11.805 -64.188 1.00 36.75 104 ASP A N 1
ATOM 823 C CA . ASP A 1 104 ? -21.299 10.656 -63.611 1.00 36.75 104 ASP A CA 1
ATOM 824 C C . ASP A 1 104 ? -20.762 9.252 -63.980 1.00 36.75 104 ASP A C 1
ATOM 826 O O . ASP A 1 104 ? -21.514 8.281 -64.089 1.00 36.75 104 ASP A O 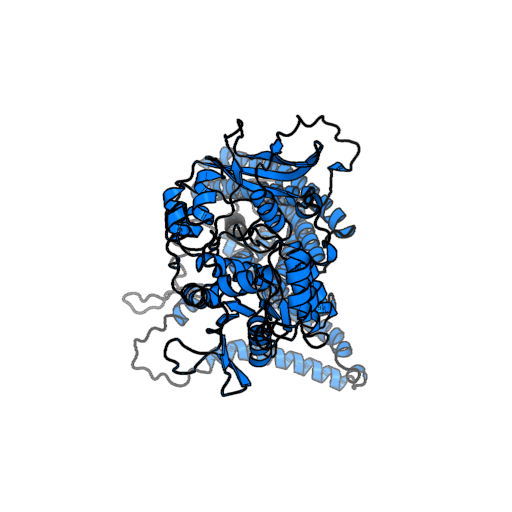1
ATOM 830 N N . GLN A 1 105 ? -19.442 9.091 -64.138 1.00 30.67 105 GLN A N 1
ATOM 831 C CA . GLN A 1 105 ? -18.821 7.764 -64.261 1.00 30.67 105 GLN A CA 1
ATOM 832 C C . GLN A 1 105 ? -18.069 7.354 -62.992 1.00 30.67 105 GLN A C 1
ATOM 834 O O . GLN A 1 105 ? -17.238 8.095 -62.471 1.00 30.67 105 GLN A O 1
ATOM 839 N N . ILE A 1 106 ? -18.332 6.129 -62.523 1.00 32.78 106 ILE A N 1
ATOM 840 C CA . ILE A 1 106 ? -17.688 5.535 -61.346 1.00 32.78 106 ILE A CA 1
ATOM 841 C C . ILE A 1 106 ? -16.257 5.123 -61.711 1.00 32.78 106 ILE A C 1
ATOM 843 O O . ILE A 1 106 ? -16.048 4.142 -62.429 1.00 32.78 106 ILE A O 1
ATOM 847 N N . ARG A 1 107 ? -15.257 5.831 -61.177 1.00 32.19 107 ARG A N 1
ATOM 848 C CA . ARG A 1 107 ? -13.856 5.383 -61.174 1.00 32.19 107 ARG A CA 1
ATOM 849 C C . ARG A 1 107 ? -13.486 4.831 -59.799 1.00 32.19 107 ARG A C 1
ATOM 851 O O . ARG A 1 107 ? -13.726 5.469 -58.780 1.00 32.19 107 ARG A O 1
ATOM 858 N N . PHE A 1 108 ? -12.894 3.636 -59.781 1.00 32.62 108 PHE A N 1
ATOM 859 C CA . PHE A 1 108 ? -12.282 3.060 -58.585 1.00 32.62 108 PHE A CA 1
ATOM 860 C C . PHE A 1 108 ? -10.918 3.719 -58.391 1.00 32.62 108 PHE A C 1
ATOM 862 O O . PHE A 1 108 ? -9.971 3.384 -59.103 1.00 32.62 108 PHE A O 1
ATOM 869 N N . ASP A 1 109 ? -10.833 4.671 -57.468 1.00 37.66 109 ASP A N 1
ATOM 870 C CA . ASP A 1 109 ? -9.563 5.270 -57.082 1.00 37.66 109 ASP A CA 1
ATOM 871 C C . ASP A 1 109 ? -9.176 4.785 -55.679 1.00 37.66 109 ASP A C 1
ATOM 873 O O . ASP A 1 109 ? -9.750 5.183 -54.665 1.00 37.66 109 ASP A O 1
ATOM 877 N N . ALA A 1 110 ? -8.219 3.857 -55.629 1.00 34.69 110 ALA A N 1
ATOM 878 C CA . ALA A 1 110 ? -7.649 3.337 -54.388 1.00 34.69 110 ALA A CA 1
ATOM 879 C C . ALA A 1 110 ? -6.662 4.328 -53.733 1.00 34.69 110 ALA A C 1
ATOM 881 O O . ALA A 1 110 ? -5.965 3.967 -52.782 1.00 34.69 110 ALA A O 1
ATOM 882 N N . GLU A 1 111 ? -6.574 5.566 -54.223 1.00 36.91 111 GLU A N 1
ATOM 883 C CA . GLU A 1 111 ? -5.652 6.582 -53.732 1.00 36.91 111 GLU A CA 1
ATOM 884 C C . GLU A 1 111 ? -6.347 7.606 -52.822 1.00 36.91 111 GLU A C 1
ATOM 886 O O . GLU A 1 111 ? -6.550 8.767 -53.179 1.00 36.91 111 GLU A O 1
ATOM 891 N N . SER A 1 112 ? -6.666 7.235 -51.576 1.00 35.91 112 SER A N 1
ATOM 892 C CA . SER A 1 112 ? -6.988 8.261 -50.575 1.00 35.91 112 SER A CA 1
ATOM 893 C C . SER A 1 112 ? -6.487 7.973 -49.154 1.00 35.91 112 SER A C 1
ATOM 895 O O . SER A 1 112 ? -6.442 6.851 -48.656 1.00 35.91 112 SER A O 1
ATOM 897 N N . MET A 1 113 ? -6.007 9.068 -48.557 1.00 32.28 113 MET A N 1
ATOM 898 C CA . MET A 1 113 ? -5.398 9.310 -47.241 1.00 32.28 113 MET A CA 1
ATOM 899 C C . MET A 1 113 ? -4.202 8.447 -46.802 1.00 32.28 113 MET A C 1
ATOM 901 O O . MET A 1 113 ? -3.160 9.017 -46.480 1.00 32.28 113 MET A O 1
ATOM 905 N N . LEU A 1 114 ? -4.283 7.115 -46.855 1.00 35.50 114 LEU A N 1
ATOM 906 C CA . LEU A 1 114 ? -3.134 6.242 -46.573 1.00 35.50 114 LEU A CA 1
ATOM 907 C C . LEU A 1 114 ? -2.064 6.397 -47.663 1.00 35.50 114 LEU A C 1
ATOM 909 O O . LEU A 1 114 ? -0.905 6.625 -47.343 1.00 35.50 114 LEU A O 1
ATOM 913 N N . PHE A 1 115 ? -2.443 6.438 -48.943 1.00 37.81 115 PHE A N 1
ATOM 914 C CA . PHE A 1 115 ? -1.492 6.623 -50.053 1.00 37.81 115 PHE A CA 1
ATOM 915 C C . PHE A 1 115 ? -0.796 8.000 -50.060 1.00 37.81 115 PHE A C 1
ATOM 917 O O . PHE A 1 115 ? 0.327 8.128 -50.540 1.00 37.81 115 PHE A O 1
ATOM 924 N N . LYS A 1 116 ? -1.409 9.032 -49.459 1.00 35.44 116 LYS A N 1
ATOM 925 C CA . LYS A 1 116 ? -0.783 10.363 -49.319 1.00 35.44 116 LYS A CA 1
ATOM 926 C C . LYS A 1 116 ? 0.269 10.415 -48.204 1.00 35.44 116 LYS A C 1
ATOM 928 O O . LYS A 1 116 ? 1.211 11.191 -48.323 1.00 35.44 116 LYS A O 1
ATOM 933 N N . LEU A 1 117 ? 0.160 9.557 -47.184 1.00 33.62 117 LEU A N 1
ATOM 934 C CA . LEU A 1 117 ? 1.246 9.259 -46.236 1.00 33.62 117 LEU A CA 1
ATOM 935 C C . LEU A 1 117 ? 2.254 8.244 -46.824 1.00 33.62 117 LEU A C 1
ATOM 937 O O . LEU A 1 117 ? 3.438 8.302 -46.510 1.00 33.62 117 LEU A O 1
ATOM 941 N N . PHE A 1 118 ? 1.808 7.377 -47.742 1.00 39.19 118 PHE A N 1
ATOM 942 C CA . PHE A 1 118 ? 2.589 6.361 -48.460 1.00 39.19 118 PHE A CA 1
ATOM 943 C C . PHE A 1 118 ? 2.961 6.771 -49.900 1.00 39.19 118 PHE A C 1
ATOM 945 O O . PHE A 1 118 ? 2.897 5.969 -50.827 1.00 39.19 118 PHE A O 1
ATOM 952 N N . LYS A 1 119 ? 3.531 7.969 -50.088 1.00 36.94 119 LYS A N 1
ATOM 953 C CA . LYS A 1 119 ? 4.433 8.225 -51.238 1.00 36.94 119 LYS A CA 1
ATOM 954 C C . LYS A 1 119 ? 5.737 7.393 -51.165 1.00 36.94 119 LYS A C 1
ATOM 956 O O . LYS A 1 119 ? 6.655 7.576 -51.958 1.00 36.94 119 LYS A O 1
ATOM 961 N N . MET A 1 120 ? 5.826 6.470 -50.206 1.00 47.88 120 MET A N 1
ATOM 962 C CA . MET A 1 120 ? 6.835 5.425 -50.084 1.00 47.88 120 MET A CA 1
ATOM 963 C C . MET A 1 120 ? 6.410 4.243 -50.969 1.00 47.88 120 MET A C 1
ATOM 965 O O . MET A 1 120 ? 5.402 3.603 -50.698 1.00 47.88 120 MET A O 1
ATOM 969 N N . SER A 1 121 ? 7.153 3.932 -52.032 1.00 47.25 121 SER A N 1
ATOM 970 C CA . SER A 1 121 ? 6.818 2.858 -52.979 1.00 47.25 121 SER A CA 1
ATOM 971 C C . SER A 1 121 ? 6.955 1.444 -52.375 1.00 47.25 121 SER A C 1
ATOM 973 O O . SER A 1 121 ? 7.914 0.723 -52.638 1.00 47.25 121 SER A O 1
ATOM 975 N N . ILE A 1 122 ? 5.984 1.000 -51.572 1.00 57.94 122 ILE A N 1
ATOM 976 C CA . ILE A 1 122 ? 5.934 -0.361 -50.996 1.00 57.94 122 ILE A CA 1
ATOM 977 C C . ILE A 1 122 ? 5.341 -1.368 -52.005 1.00 57.94 122 ILE A C 1
ATOM 979 O O . ILE A 1 122 ? 4.421 -2.128 -51.706 1.00 57.94 122 ILE A O 1
ATOM 983 N N . GLY A 1 123 ? 5.833 -1.350 -53.246 1.00 59.84 123 GLY A N 1
ATOM 984 C CA . GLY A 1 123 ? 5.211 -2.045 -54.383 1.00 59.84 123 GLY A CA 1
ATOM 985 C C . GLY A 1 123 ? 5.023 -3.558 -54.195 1.00 59.84 123 GLY A C 1
ATOM 986 O O . GLY A 1 123 ? 4.063 -4.123 -54.723 1.00 59.84 123 GLY A O 1
ATOM 987 N N . LEU A 1 124 ? 5.873 -4.212 -53.391 1.00 75.00 124 LEU A N 1
ATOM 988 C CA . LEU A 1 124 ? 5.800 -5.658 -53.145 1.00 75.00 124 LEU A CA 1
ATOM 989 C C . LEU A 1 124 ? 4.796 -6.035 -52.046 1.00 75.00 124 LEU A C 1
ATOM 991 O O . LEU A 1 124 ? 4.500 -7.216 -51.885 1.00 75.00 124 LEU A O 1
ATOM 995 N N . LEU A 1 125 ? 4.202 -5.068 -51.334 1.00 75.44 125 LEU A N 1
ATOM 996 C CA . LEU A 1 125 ? 3.136 -5.344 -50.362 1.00 75.44 125 LEU A CA 1
ATOM 997 C C . LEU A 1 125 ? 1.936 -6.025 -51.032 1.00 75.44 125 LEU A C 1
ATOM 999 O O . LEU A 1 125 ? 1.333 -6.931 -50.461 1.00 75.44 125 LEU A O 1
ATOM 1003 N N . SER A 1 126 ? 1.641 -5.647 -52.278 1.00 72.69 126 SER A N 1
ATOM 1004 C CA . SER A 1 126 ? 0.592 -6.262 -53.102 1.00 72.69 126 SER A CA 1
ATOM 1005 C C . SER A 1 126 ? 0.791 -7.769 -53.326 1.00 72.69 126 SER A C 1
ATOM 1007 O O . SER A 1 126 ? -0.185 -8.490 -53.524 1.00 72.69 126 SER A O 1
ATOM 1009 N N . ALA A 1 127 ? 2.026 -8.272 -53.232 1.00 74.75 127 ALA A N 1
ATOM 1010 C CA . ALA A 1 127 ? 2.330 -9.696 -53.342 1.00 74.75 127 ALA A CA 1
ATOM 1011 C C . ALA A 1 127 ? 2.140 -10.464 -52.019 1.00 74.75 127 ALA A C 1
ATOM 1013 O O . ALA A 1 127 ? 2.013 -11.686 -52.041 1.00 74.75 127 ALA A O 1
ATOM 1014 N N . HIS A 1 128 ? 2.101 -9.768 -50.874 1.00 82.88 128 HIS A N 1
ATOM 1015 C CA . HIS A 1 128 ? 2.139 -10.382 -49.539 1.00 82.88 128 HIS A CA 1
ATOM 1016 C C . HIS A 1 128 ? 0.982 -9.972 -48.611 1.00 82.88 128 HIS A C 1
ATOM 1018 O O . HIS A 1 128 ? 0.849 -10.536 -47.524 1.00 82.88 128 HIS A O 1
ATOM 1024 N N . TYR A 1 129 ? 0.112 -9.034 -49.006 1.00 81.94 129 TYR A N 1
ATOM 1025 C CA . TYR A 1 129 ? -0.980 -8.541 -48.150 1.00 81.94 129 TYR A CA 1
ATOM 1026 C C . TYR A 1 129 ? -1.939 -9.654 -47.703 1.00 81.94 129 TYR A C 1
ATOM 1028 O O . TYR A 1 129 ? -2.436 -9.633 -46.578 1.00 81.94 129 TYR A O 1
ATOM 1036 N N . THR A 1 130 ? -2.154 -10.668 -48.546 1.00 79.75 130 THR A N 1
ATOM 1037 C CA . THR A 1 130 ? -2.966 -11.844 -48.206 1.00 79.75 130 THR A CA 1
ATOM 1038 C C . THR A 1 130 ? -2.363 -12.625 -47.042 1.00 79.75 130 THR A C 1
ATOM 1040 O O . THR A 1 130 ? -3.098 -13.062 -46.160 1.00 79.75 130 THR A O 1
ATOM 1043 N N . VAL A 1 131 ? -1.031 -12.737 -46.982 1.00 85.31 131 VAL A N 1
ATOM 1044 C CA . VAL A 1 131 ? -0.307 -13.373 -45.873 1.00 85.31 131 VAL A CA 1
ATOM 1045 C C . VAL A 1 131 ? -0.445 -12.546 -44.602 1.00 85.31 131 VAL A C 1
ATOM 1047 O O . VAL A 1 131 ? -0.687 -13.119 -43.542 1.00 85.31 131 VAL A O 1
ATOM 1050 N N . ILE A 1 132 ? -0.366 -11.216 -44.691 1.00 85.25 132 ILE A N 1
ATOM 1051 C CA . ILE A 1 132 ? -0.542 -10.327 -43.532 1.00 85.25 132 ILE A CA 1
ATOM 1052 C C . ILE A 1 132 ? -1.944 -10.494 -42.939 1.00 85.25 132 ILE A C 1
ATOM 1054 O O . ILE A 1 132 ? -2.078 -10.741 -41.740 1.00 85.25 132 ILE A O 1
ATOM 1058 N N . ILE A 1 133 ? -2.985 -10.423 -43.776 1.00 83.25 133 ILE A N 1
ATOM 1059 C CA . ILE A 1 133 ? -4.384 -10.552 -43.341 1.00 83.25 133 ILE A CA 1
ATOM 1060 C C . ILE A 1 133 ? -4.652 -11.949 -42.776 1.00 83.25 133 ILE A C 1
ATOM 1062 O O . ILE A 1 133 ? -5.214 -12.073 -41.687 1.00 83.25 133 ILE A O 1
ATOM 1066 N N . ALA A 1 134 ? -4.222 -13.006 -43.472 1.00 82.31 134 ALA A N 1
ATOM 1067 C CA . ALA A 1 134 ? -4.389 -14.377 -42.995 1.00 82.31 134 ALA A CA 1
ATOM 1068 C C . ALA A 1 134 ? -3.693 -14.594 -41.642 1.00 82.31 134 ALA A C 1
ATOM 1070 O O . ALA A 1 134 ? -4.264 -15.214 -40.748 1.00 82.31 134 ALA A O 1
ATOM 1071 N N . SER A 1 135 ? -2.496 -14.033 -41.464 1.00 88.12 135 SER A N 1
ATOM 1072 C CA . SER A 1 135 ? -1.732 -14.144 -40.215 1.00 88.12 135 SER A CA 1
ATOM 1073 C C . SER A 1 135 ? -2.374 -13.359 -39.076 1.00 88.12 135 SER A C 1
ATOM 1075 O O . SER A 1 135 ? -2.485 -13.867 -37.965 1.00 88.12 135 SER A O 1
ATOM 1077 N N . TYR A 1 136 ? -2.866 -12.150 -39.352 1.00 91.25 136 TYR A N 1
ATOM 1078 C CA . TYR A 1 136 ? -3.633 -11.356 -38.393 1.00 91.25 136 TYR A CA 1
ATOM 1079 C C . TYR A 1 136 ? -4.861 -12.123 -37.878 1.00 91.25 136 TYR A C 1
ATOM 1081 O O . TYR A 1 136 ? -5.067 -12.244 -36.668 1.00 91.25 136 TYR A O 1
ATOM 1089 N N . LEU A 1 137 ? -5.648 -12.708 -38.789 1.00 90.19 137 LEU A N 1
ATOM 1090 C CA . LEU A 1 137 ? -6.806 -13.530 -38.429 1.00 90.19 137 LEU A CA 1
ATOM 1091 C C . LEU A 1 137 ? -6.393 -14.798 -37.670 1.00 90.19 137 LEU A C 1
ATOM 1093 O O . LEU A 1 137 ? -7.055 -15.183 -36.705 1.00 90.19 137 LEU A O 1
ATOM 1097 N N . PHE A 1 138 ? -5.281 -15.422 -38.063 1.00 93.75 138 PHE A N 1
ATOM 1098 C CA . PHE A 1 138 ? -4.723 -16.579 -37.372 1.00 93.75 138 PHE A CA 1
ATOM 1099 C C . PHE A 1 138 ? -4.374 -16.263 -35.913 1.00 93.75 138 PHE A C 1
ATOM 1101 O O . PHE A 1 138 ? -4.740 -17.033 -35.029 1.00 93.75 138 PHE A O 1
ATOM 1108 N N . PHE A 1 139 ? -3.735 -15.130 -35.615 1.00 95.62 139 PHE A N 1
ATOM 1109 C CA . PHE A 1 139 ? -3.381 -14.790 -34.233 1.00 95.62 139 PHE A CA 1
ATOM 1110 C C . PHE A 1 139 ? -4.603 -14.471 -33.359 1.00 95.62 139 PHE A C 1
ATOM 1112 O O . PHE A 1 139 ? -4.643 -14.909 -32.207 1.00 95.62 139 PHE A O 1
ATOM 1119 N N . TRP A 1 140 ? -5.650 -13.846 -33.911 1.00 94.38 140 TRP A N 1
ATOM 1120 C CA . TRP A 1 140 ? -6.949 -13.734 -33.228 1.00 94.38 140 TRP A CA 1
ATOM 1121 C C . TRP A 1 140 ? -7.594 -15.096 -32.964 1.00 94.38 140 TRP A C 1
ATOM 1123 O O . TRP A 1 140 ? -8.145 -15.331 -31.884 1.00 94.38 140 TRP A O 1
ATOM 1133 N N . PHE A 1 141 ? -7.501 -16.018 -33.924 1.00 92.56 141 PHE A N 1
ATOM 1134 C CA . PHE A 1 141 ? -7.960 -17.389 -33.736 1.00 92.56 141 PHE A CA 1
ATOM 1135 C C . PHE A 1 141 ? -7.172 -18.100 -32.629 1.00 92.56 141 PHE A C 1
ATOM 1137 O O . PHE A 1 141 ? -7.789 -18.703 -31.754 1.00 92.56 141 PHE A O 1
ATOM 1144 N N . VAL A 1 142 ? -5.838 -17.992 -32.601 1.00 92.69 142 VAL A N 1
ATOM 1145 C CA . VAL A 1 142 ? -4.999 -18.553 -31.526 1.00 92.69 142 VAL A CA 1
ATOM 1146 C C . VAL A 1 142 ? -5.383 -17.951 -30.175 1.00 92.69 142 VAL A C 1
ATOM 1148 O O . VAL A 1 142 ? -5.519 -18.687 -29.194 1.00 92.69 142 VAL A O 1
ATOM 1151 N N . GLU A 1 143 ? -5.631 -16.639 -30.106 1.00 94.25 143 GLU A N 1
ATOM 1152 C CA . GLU A 1 143 ? -6.103 -15.997 -28.881 1.00 94.25 143 GLU A CA 1
ATOM 1153 C C . GLU A 1 143 ? -7.427 -16.620 -28.433 1.00 94.25 143 GLU A C 1
ATOM 1155 O O . GLU A 1 143 ? -7.559 -17.028 -27.280 1.00 94.25 143 GLU A O 1
ATOM 1160 N N . TYR A 1 144 ? -8.430 -16.698 -29.310 1.00 91.12 144 TYR A N 1
ATOM 1161 C CA . TYR A 1 144 ? -9.736 -17.295 -29.008 1.00 91.12 144 TYR A CA 1
ATOM 1162 C C . TYR A 1 144 ? -9.607 -18.755 -28.560 1.00 91.12 144 TYR A C 1
ATOM 1164 O O . TYR A 1 144 ? -10.056 -19.122 -27.471 1.00 91.12 144 TYR A O 1
ATOM 1172 N N . PHE A 1 145 ? -8.913 -19.563 -29.356 1.00 90.56 145 PHE A N 1
ATOM 1173 C CA . PHE A 1 145 ? -8.722 -20.988 -29.128 1.00 90.56 145 PHE A CA 1
ATOM 1174 C C . PHE A 1 145 ? -7.981 -21.269 -27.818 1.00 90.56 145 PHE A C 1
ATOM 1176 O O . PHE A 1 145 ? -8.373 -22.158 -27.061 1.00 90.56 145 PHE A O 1
ATOM 1183 N N . SER A 1 146 ? -6.974 -20.460 -27.478 1.00 93.31 146 SER A N 1
ATOM 1184 C CA . SER A 1 146 ? -6.272 -20.591 -26.199 1.00 93.31 146 SER A CA 1
ATOM 1185 C C . SER A 1 146 ? -7.210 -20.424 -24.998 1.00 93.31 146 SER A C 1
ATOM 1187 O O . SER A 1 146 ? -7.019 -21.097 -23.988 1.00 93.31 146 SER A O 1
ATOM 1189 N N . GLY A 1 147 ? -8.267 -19.610 -25.100 1.00 88.94 147 GLY A N 1
ATOM 1190 C CA . GLY A 1 147 ? -9.279 -19.468 -24.049 1.00 88.94 147 GLY A CA 1
ATOM 1191 C C . GLY A 1 147 ? -10.139 -20.720 -23.858 1.00 88.94 147 GLY A C 1
ATOM 1192 O O . GLY A 1 147 ? -10.499 -21.042 -22.728 1.00 88.94 147 GLY A O 1
ATOM 1193 N N . VAL A 1 148 ? -10.416 -21.445 -24.944 1.00 90.94 148 VAL A N 1
ATOM 1194 C CA . VAL A 1 148 ? -11.179 -22.706 -24.932 1.00 90.94 148 VAL A CA 1
ATOM 1195 C C . VAL A 1 148 ? -10.344 -23.849 -24.355 1.00 90.94 148 VAL A C 1
ATOM 1197 O O . VAL A 1 148 ? -10.849 -24.685 -23.611 1.00 90.94 148 VAL A O 1
ATOM 1200 N N . VAL A 1 149 ? -9.052 -23.873 -24.677 1.00 90.31 149 VAL A N 1
ATOM 1201 C CA . VAL A 1 149 ? -8.158 -24.991 -24.363 1.00 90.31 149 VAL A CA 1
ATOM 1202 C C . VAL A 1 149 ? -7.463 -24.844 -23.003 1.00 90.31 149 VAL A C 1
ATOM 1204 O O . VAL A 1 149 ? -7.191 -25.841 -22.336 1.00 90.31 149 VAL A O 1
ATOM 1207 N N . SER A 1 150 ? -7.218 -23.618 -22.530 1.00 91.00 150 SER A N 1
ATOM 1208 C CA . SER A 1 150 ? -6.530 -23.375 -21.249 1.00 91.00 150 SER A CA 1
ATOM 1209 C C . SER A 1 150 ? -7.169 -24.050 -20.017 1.00 91.00 150 SER A C 1
ATOM 1211 O O . SER A 1 150 ? -6.406 -24.548 -19.186 1.00 91.00 150 SER A O 1
ATOM 1213 N N . PRO A 1 151 ? -8.511 -24.156 -19.876 1.00 90.00 151 PRO A N 1
ATOM 1214 C CA . PRO A 1 151 ? -9.139 -24.916 -18.788 1.00 90.00 151 PRO A CA 1
ATOM 1215 C C . PRO A 1 151 ? -8.746 -26.401 -18.733 1.00 90.00 151 PRO A C 1
ATOM 1217 O O . PRO A 1 151 ? -8.734 -26.983 -17.650 1.00 90.00 151 PRO A O 1
ATOM 1220 N N . VAL A 1 152 ? -8.422 -27.013 -19.880 1.00 88.06 152 VAL A N 1
ATOM 1221 C CA . VAL A 1 152 ? -8.018 -28.429 -19.968 1.00 88.06 152 VAL A CA 1
ATOM 1222 C C . VAL A 1 152 ? -6.634 -28.629 -19.353 1.00 88.06 152 VAL A C 1
ATOM 1224 O O . VAL A 1 152 ? -6.405 -29.593 -18.628 1.00 88.06 152 VAL A O 1
ATOM 1227 N N . PHE A 1 153 ? -5.722 -27.689 -19.603 1.00 80.19 153 PHE A N 1
ATOM 1228 C CA . PHE A 1 153 ? -4.345 -27.747 -19.111 1.00 80.19 153 PHE A CA 1
ATOM 1229 C C . PHE A 1 153 ? -4.183 -27.208 -17.688 1.00 80.19 153 PHE A C 1
ATOM 1231 O O . PHE A 1 153 ? -3.253 -27.593 -16.981 1.00 80.19 153 PHE A O 1
ATOM 1238 N N . SER A 1 154 ? -5.071 -26.316 -17.243 1.00 84.75 154 SER A N 1
ATOM 1239 C CA . SER A 1 154 ? -5.033 -25.771 -15.891 1.00 84.75 154 SER A CA 1
ATOM 1240 C C . SER A 1 154 ? -6.424 -25.423 -15.381 1.00 84.75 154 SER A C 1
ATOM 1242 O O . SER A 1 154 ? -7.034 -24.441 -15.804 1.00 84.75 154 SER A O 1
ATOM 1244 N N . LYS A 1 155 ? -6.879 -26.157 -14.358 1.00 84.31 155 LYS A N 1
ATOM 1245 C CA . LYS A 1 155 ? -8.127 -25.845 -13.640 1.00 84.31 155 LYS A CA 1
ATOM 1246 C C . LYS A 1 155 ? -8.113 -24.439 -13.023 1.00 84.31 155 LYS A C 1
ATOM 1248 O O . LYS A 1 155 ? -9.168 -23.822 -12.906 1.00 84.31 155 LYS A O 1
ATOM 1253 N N . LYS A 1 156 ? -6.924 -23.906 -12.692 1.00 84.75 156 LYS A N 1
ATOM 1254 C CA . LYS A 1 156 ? -6.765 -22.529 -12.195 1.00 84.75 156 LYS A CA 1
ATOM 1255 C C . LYS A 1 156 ? -7.167 -21.488 -13.237 1.00 84.75 156 LYS A C 1
ATOM 1257 O O . LYS A 1 156 ? -7.628 -20.426 -12.849 1.00 84.75 156 LYS A O 1
ATOM 1262 N N . PHE A 1 157 ? -7.048 -21.763 -14.541 1.00 88.31 157 PHE A N 1
ATOM 1263 C CA . PHE A 1 157 ? -7.423 -20.788 -15.571 1.00 88.31 157 PHE A CA 1
ATOM 1264 C C . PHE A 1 157 ? -8.881 -20.338 -15.419 1.00 88.31 157 PHE A C 1
ATOM 1266 O O . PHE A 1 157 ? -9.161 -19.144 -15.485 1.00 88.31 157 PHE A O 1
ATOM 1273 N N . SER A 1 158 ? -9.800 -21.268 -15.139 1.00 87.62 158 SER A N 1
ATOM 1274 C CA . SER A 1 158 ? -11.228 -20.971 -14.981 1.00 87.62 158 SER A CA 1
ATOM 1275 C C . SER A 1 158 ? -11.523 -20.042 -13.802 1.00 87.62 158 SER A C 1
ATOM 1277 O O . SER A 1 158 ? -12.462 -19.250 -13.888 1.00 87.62 158 SER A O 1
ATOM 1279 N N . THR A 1 159 ? -10.694 -20.065 -12.756 1.00 87.44 159 THR A N 1
ATOM 1280 C CA . THR A 1 159 ? -10.852 -19.236 -11.551 1.00 87.44 159 THR A CA 1
ATOM 1281 C C . THR A 1 159 ? -10.161 -17.874 -11.658 1.00 87.44 159 THR A C 1
ATOM 1283 O O . THR A 1 159 ? -10.317 -17.043 -10.770 1.00 87.44 159 THR A O 1
ATOM 1286 N N . LEU A 1 160 ? -9.398 -17.609 -12.728 1.00 85.44 160 LEU A N 1
ATOM 1287 C CA . LEU A 1 160 ? -8.705 -16.328 -12.897 1.00 85.44 160 LEU A CA 1
ATOM 1288 C C . LEU A 1 160 ? -9.677 -15.178 -13.240 1.00 85.44 160 LEU A C 1
ATOM 1290 O O . LEU A 1 160 ? -10.640 -15.386 -13.993 1.00 85.44 160 LEU A O 1
ATOM 1294 N N . PRO A 1 161 ? -9.392 -13.941 -12.784 1.00 86.44 161 PRO A N 1
ATOM 1295 C CA . PRO A 1 161 ? -10.109 -12.746 -13.226 1.00 86.44 161 PRO A CA 1
ATOM 1296 C C . PRO A 1 161 ? -10.032 -12.554 -14.746 1.00 86.44 161 PRO A C 1
ATOM 1298 O O . PRO A 1 161 ? -9.032 -12.914 -15.375 1.00 86.44 161 PRO A O 1
ATOM 1301 N N . LEU A 1 162 ? -11.055 -11.927 -15.340 1.00 83.50 162 LEU A N 1
ATOM 1302 C CA . LEU A 1 162 ? -11.167 -11.732 -16.794 1.00 83.50 162 LEU A CA 1
ATOM 1303 C C . LEU A 1 162 ? -9.919 -11.076 -17.405 1.00 83.50 162 LEU A C 1
ATOM 1305 O O . LEU A 1 162 ? -9.400 -11.555 -18.410 1.00 83.50 162 LEU A O 1
ATOM 1309 N N . ILE A 1 163 ? -9.391 -10.030 -16.767 1.00 80.56 163 ILE A N 1
ATOM 1310 C CA . ILE A 1 163 ? -8.201 -9.323 -17.259 1.00 80.56 163 ILE A CA 1
ATOM 1311 C C . ILE A 1 163 ? -6.946 -10.211 -17.263 1.00 80.56 163 ILE A C 1
ATOM 1313 O O . ILE A 1 163 ? -6.115 -10.130 -18.166 1.00 80.56 163 ILE A O 1
ATOM 1317 N N . VAL A 1 164 ? -6.830 -11.123 -16.293 1.00 86.00 164 VAL A N 1
ATOM 1318 C CA . VAL A 1 164 ? -5.713 -12.074 -16.208 1.00 86.00 164 VAL A CA 1
ATOM 1319 C C . VAL A 1 164 ? -5.873 -13.182 -17.248 1.00 86.00 164 VAL A C 1
ATOM 1321 O O . VAL A 1 164 ? -4.880 -13.597 -17.838 1.00 86.00 164 VAL A O 1
ATOM 1324 N N . LYS A 1 165 ? -7.108 -13.618 -17.531 1.00 89.50 165 LYS A N 1
ATOM 1325 C CA . LYS A 1 165 ? -7.412 -14.555 -18.627 1.00 89.50 165 LYS A CA 1
ATOM 1326 C C . LYS A 1 165 ? -7.071 -13.962 -19.993 1.00 89.50 165 LYS A C 1
ATOM 1328 O O . LYS A 1 165 ? -6.549 -14.676 -20.840 1.00 89.50 165 LYS A O 1
ATOM 1333 N N . ILE A 1 166 ? -7.329 -12.672 -20.204 1.00 87.31 166 ILE A N 1
ATOM 1334 C CA . ILE A 1 166 ? -6.940 -11.977 -21.438 1.00 87.31 166 ILE A CA 1
ATOM 1335 C C . ILE A 1 166 ? -5.413 -11.985 -21.581 1.00 87.31 166 ILE A C 1
ATOM 1337 O O . ILE A 1 166 ? -4.915 -12.482 -22.585 1.00 87.31 166 ILE A O 1
ATOM 1341 N N . ASN A 1 167 ? -4.670 -11.564 -20.549 1.00 90.75 167 ASN A N 1
ATOM 1342 C CA . ASN A 1 167 ? -3.198 -11.592 -20.570 1.00 90.75 167 ASN A CA 1
ATOM 1343 C C . ASN A 1 167 ? -2.633 -13.012 -20.781 1.00 90.75 167 ASN A C 1
ATOM 1345 O O . ASN A 1 167 ? -1.654 -13.225 -21.488 1.00 90.75 167 ASN A O 1
ATOM 1349 N N . TRP A 1 168 ? -3.277 -14.017 -20.185 1.00 94.44 168 TRP A N 1
ATOM 1350 C CA . TRP A 1 168 ? -2.916 -15.418 -20.388 1.00 94.44 168 TRP A CA 1
ATOM 1351 C C . TRP A 1 168 ? -3.000 -15.807 -21.867 1.00 94.44 168 TRP A C 1
ATOM 1353 O O . TRP A 1 168 ? -2.059 -16.379 -22.414 1.00 94.44 168 TRP A O 1
ATOM 1363 N N . ARG A 1 169 ? -4.117 -15.477 -22.522 1.00 95.06 169 ARG A N 1
ATOM 1364 C CA . ARG A 1 169 ? -4.371 -15.809 -23.928 1.00 95.06 169 ARG A CA 1
ATOM 1365 C C . ARG A 1 169 ? -3.419 -15.066 -24.866 1.00 95.06 169 ARG A C 1
ATOM 1367 O O . ARG A 1 169 ? -2.840 -15.686 -25.753 1.00 95.06 169 ARG A O 1
ATOM 1374 N N . THR A 1 170 ? -3.162 -13.780 -24.626 1.00 94.94 170 THR A N 1
ATOM 1375 C CA . THR A 1 170 ? -2.200 -13.003 -25.427 1.00 94.94 170 THR A CA 1
ATOM 1376 C C . THR A 1 170 ? -0.769 -13.535 -25.289 1.00 94.94 170 THR A C 1
ATOM 1378 O O . THR A 1 170 ? -0.024 -13.542 -26.265 1.00 94.94 170 THR A O 1
ATOM 1381 N N . LYS A 1 171 ? -0.385 -14.073 -24.122 1.00 96.25 171 LYS A N 1
ATOM 1382 C CA . LYS A 1 171 ? 0.911 -14.750 -23.923 1.00 96.25 171 LYS A CA 1
ATOM 1383 C C . LYS A 1 171 ? 1.031 -16.096 -24.629 1.00 96.25 171 LYS A C 1
ATOM 1385 O O . LYS A 1 171 ? 2.137 -16.503 -24.984 1.00 96.25 171 LYS A O 1
ATOM 1390 N N . VAL A 1 172 ? -0.081 -16.791 -24.869 1.00 96.62 172 VAL A N 1
ATOM 1391 C CA . VAL A 1 172 ? -0.075 -17.962 -25.758 1.00 96.62 172 VAL A CA 1
ATOM 1392 C C . VAL A 1 172 ? 0.216 -17.511 -27.188 1.00 96.62 172 VAL A C 1
ATOM 1394 O O . VAL A 1 172 ? 1.102 -18.071 -27.829 1.00 96.62 172 VAL A O 1
ATOM 1397 N N . VAL A 1 173 ? -0.454 -16.452 -27.653 1.00 97.69 173 VAL A N 1
ATOM 1398 C CA . VAL A 1 173 ? -0.245 -15.894 -28.999 1.00 97.69 173 VAL A CA 1
ATOM 1399 C C . VAL A 1 173 ? 1.204 -15.456 -29.216 1.00 97.69 173 VAL A C 1
ATOM 1401 O O . VAL A 1 173 ? 1.820 -15.882 -30.191 1.00 97.69 173 VAL A O 1
ATOM 1404 N N . SER A 1 174 ? 1.785 -14.684 -28.292 1.00 97.38 174 SER A N 1
ATOM 1405 C CA . SER A 1 174 ? 3.176 -14.232 -28.432 1.00 97.38 174 SER A CA 1
ATOM 1406 C C . SER A 1 174 ? 4.190 -15.372 -28.338 1.00 97.38 174 SER A C 1
ATOM 1408 O O . SER A 1 174 ? 5.203 -15.339 -29.026 1.00 97.38 174 SER A O 1
ATOM 1410 N N . THR A 1 175 ? 3.905 -16.437 -27.581 1.00 97.62 175 THR A N 1
ATOM 1411 C CA . THR A 1 175 ? 4.735 -17.657 -27.602 1.00 97.62 175 THR A CA 1
ATOM 1412 C C . THR A 1 175 ? 4.698 -18.348 -28.970 1.00 97.62 175 THR A C 1
ATOM 1414 O O . THR A 1 175 ? 5.743 -18.746 -29.479 1.00 97.62 175 THR A O 1
ATOM 1417 N N . VAL A 1 176 ? 3.514 -18.476 -29.584 1.00 97.00 176 VAL A N 1
ATOM 1418 C CA . VAL A 1 176 ? 3.360 -19.078 -30.923 1.00 97.00 176 VAL A CA 1
ATOM 1419 C C . VAL A 1 176 ? 4.096 -18.252 -31.976 1.00 97.00 176 VAL A C 1
ATOM 1421 O O . VAL A 1 176 ? 4.844 -18.813 -32.777 1.00 97.00 176 VAL A O 1
ATOM 1424 N N . HIS A 1 177 ? 3.930 -16.927 -31.945 1.00 98.00 177 HIS A N 1
ATOM 1425 C CA . HIS A 1 177 ? 4.665 -16.027 -32.826 1.00 98.00 177 HIS A CA 1
ATOM 1426 C C . HIS A 1 177 ? 6.175 -16.157 -32.631 1.00 98.00 177 HIS A C 1
ATOM 1428 O O . HIS A 1 177 ? 6.895 -16.308 -33.612 1.00 98.00 177 HIS A O 1
ATOM 1434 N N . ALA A 1 178 ? 6.654 -16.165 -31.388 1.00 97.44 178 ALA A N 1
ATOM 1435 C CA . ALA A 1 178 ? 8.078 -16.216 -31.103 1.00 97.44 178 ALA A CA 1
ATOM 1436 C C . ALA A 1 178 ? 8.760 -17.479 -31.647 1.00 97.44 178 ALA A C 1
ATOM 1438 O O . ALA A 1 178 ? 9.834 -17.403 -32.244 1.00 97.44 178 ALA A O 1
ATOM 1439 N N . ILE A 1 179 ? 8.109 -18.639 -31.504 1.00 95.81 179 ILE A N 1
ATOM 1440 C CA . ILE A 1 179 ? 8.605 -19.904 -32.063 1.00 95.81 179 ILE A CA 1
ATOM 1441 C C . ILE A 1 179 ? 8.686 -19.816 -33.591 1.00 95.81 179 ILE A C 1
ATOM 1443 O O . ILE A 1 179 ? 9.712 -20.171 -34.175 1.00 95.81 179 ILE A O 1
ATOM 1447 N N . PHE A 1 180 ? 7.632 -19.308 -34.239 1.00 97.06 180 PHE A N 1
ATOM 1448 C CA . PHE A 1 180 ? 7.624 -19.095 -35.686 1.00 97.06 180 PHE A CA 1
ATOM 1449 C C . PHE A 1 180 ? 8.743 -18.134 -36.120 1.00 97.06 180 PHE A C 1
ATOM 1451 O O . PHE A 1 180 ? 9.529 -18.468 -37.007 1.00 97.06 180 PHE A O 1
ATOM 1458 N N . ALA A 1 181 ? 8.849 -16.975 -35.466 1.00 95.94 181 ALA A N 1
ATOM 1459 C CA . ALA A 1 181 ? 9.809 -15.923 -35.774 1.00 95.94 181 ALA A CA 1
ATOM 1460 C C . ALA A 1 181 ? 11.253 -16.422 -35.672 1.00 95.94 181 ALA A C 1
ATOM 1462 O O . ALA A 1 181 ? 12.040 -16.170 -36.576 1.00 95.94 181 ALA A O 1
ATOM 1463 N N . CYS A 1 182 ? 11.601 -17.194 -34.641 1.00 95.00 182 CYS A N 1
ATOM 1464 C CA . CYS A 1 182 ? 12.952 -17.739 -34.499 1.00 95.00 182 CYS A CA 1
ATOM 1465 C C . CYS A 1 182 ? 13.290 -18.788 -35.567 1.00 95.00 182 CYS A C 1
ATOM 1467 O O . CYS A 1 182 ? 14.366 -18.730 -36.162 1.00 95.00 182 CYS A O 1
ATOM 1469 N N . ILE A 1 183 ? 12.377 -19.728 -35.846 1.00 94.56 183 ILE A N 1
ATOM 1470 C CA . ILE A 1 183 ? 12.606 -20.777 -36.855 1.00 94.56 183 ILE A CA 1
ATOM 1471 C C . ILE A 1 183 ? 12.737 -20.157 -38.248 1.00 94.56 183 ILE A C 1
ATOM 1473 O O . ILE A 1 183 ? 13.665 -20.472 -38.995 1.00 94.56 183 ILE A O 1
ATOM 1477 N N . CYS A 1 184 ? 11.804 -19.278 -38.610 1.00 93.94 184 CYS A N 1
ATOM 1478 C CA . CYS A 1 184 ? 11.803 -18.632 -39.914 1.00 93.94 184 CYS A CA 1
ATOM 1479 C C . CYS A 1 184 ? 12.905 -17.580 -40.034 1.00 93.94 184 CYS A C 1
ATOM 1481 O O . CYS A 1 184 ? 13.526 -17.504 -41.087 1.00 93.94 184 CYS A O 1
ATOM 1483 N N . GLY A 1 185 ? 13.211 -16.842 -38.966 1.00 93.88 185 GLY A N 1
ATOM 1484 C CA . GLY A 1 185 ? 14.332 -15.905 -38.907 1.00 93.88 185 GLY A CA 1
ATOM 1485 C C . GLY A 1 185 ? 15.653 -16.603 -39.207 1.00 93.88 185 GLY A C 1
ATOM 1486 O O . GLY A 1 185 ? 16.356 -16.196 -40.125 1.00 93.88 185 GLY A O 1
ATOM 1487 N N . TYR A 1 186 ? 15.932 -17.735 -38.550 1.00 93.38 186 TYR A N 1
ATOM 1488 C CA . TYR A 1 186 ? 17.118 -18.540 -38.858 1.00 93.38 186 TYR A CA 1
ATOM 1489 C C . TYR A 1 186 ? 17.156 -19.009 -40.322 1.00 93.38 186 TYR A C 1
ATOM 1491 O O . TYR A 1 186 ? 18.209 -18.980 -40.952 1.00 93.38 186 TYR A O 1
ATOM 1499 N N . LYS A 1 187 ? 16.015 -19.404 -40.903 1.00 93.69 187 LYS A N 1
ATOM 1500 C CA . LYS A 1 187 ? 15.955 -19.762 -42.331 1.00 93.69 187 LYS A CA 1
ATOM 1501 C C . LYS A 1 187 ? 16.250 -18.572 -43.241 1.00 93.69 187 LYS A C 1
ATOM 1503 O O . LYS A 1 187 ? 16.981 -18.744 -44.208 1.00 93.69 187 LYS A O 1
ATOM 1508 N N . VAL A 1 188 ? 15.720 -17.389 -42.922 1.00 92.62 188 VAL A N 1
ATOM 1509 C CA . VAL A 1 188 ? 15.973 -16.156 -43.683 1.00 92.62 188 VAL A CA 1
ATOM 1510 C C . VAL A 1 188 ? 17.460 -15.804 -43.689 1.00 92.62 188 VAL A C 1
ATOM 1512 O O . VAL A 1 188 ? 17.987 -15.450 -44.737 1.00 92.62 188 VAL A O 1
ATOM 1515 N N . LEU A 1 189 ? 18.159 -16.003 -42.566 1.00 90.06 189 LEU A N 1
ATOM 1516 C CA . LEU A 1 189 ? 19.607 -15.780 -42.460 1.00 90.06 189 LEU A CA 1
ATOM 1517 C C . LEU A 1 189 ? 20.467 -16.694 -43.347 1.00 90.06 189 LEU A C 1
ATOM 1519 O O . LEU A 1 189 ? 21.653 -16.434 -43.503 1.00 90.06 189 LEU A O 1
ATOM 1523 N N . ASN A 1 190 ? 19.900 -17.766 -43.903 1.00 88.94 190 ASN A N 1
ATOM 1524 C CA . ASN A 1 190 ? 20.607 -18.712 -44.770 1.00 88.94 190 ASN A CA 1
ATOM 1525 C C . ASN A 1 190 ? 20.208 -18.571 -46.255 1.00 88.94 190 ASN A C 1
ATOM 1527 O O . ASN A 1 190 ? 20.528 -19.438 -47.074 1.00 88.94 190 ASN A O 1
ATOM 1531 N N . LEU A 1 191 ? 19.477 -17.511 -46.617 1.00 89.31 191 LEU A N 1
ATOM 1532 C CA . LEU A 1 191 ? 19.057 -17.254 -47.994 1.00 89.31 191 LEU A CA 1
ATOM 1533 C C . LEU A 1 191 ? 20.148 -16.522 -48.776 1.00 89.31 191 LEU A C 1
ATOM 1535 O O . LEU A 1 191 ? 20.319 -15.312 -48.651 1.00 89.31 191 LEU A O 1
ATOM 1539 N N . LYS A 1 192 ? 20.798 -17.245 -49.692 1.00 84.94 192 LYS A N 1
ATOM 1540 C CA . LYS A 1 192 ? 21.826 -16.687 -50.589 1.00 84.94 192 LYS A CA 1
ATOM 1541 C C . LYS A 1 192 ? 21.336 -15.516 -51.453 1.00 84.94 192 LYS A C 1
ATOM 1543 O O . LYS A 1 192 ? 22.138 -14.698 -51.889 1.00 84.94 192 LYS A O 1
ATOM 1548 N N . SER A 1 193 ? 20.031 -15.433 -51.719 1.00 82.06 193 SER A N 1
ATOM 1549 C CA . SER A 1 193 ? 19.395 -14.330 -52.457 1.00 82.06 193 SER A CA 1
ATOM 1550 C C . SER A 1 193 ? 19.521 -12.981 -51.742 1.00 82.06 193 SER A C 1
ATOM 1552 O O . SER A 1 193 ? 19.539 -11.945 -52.405 1.00 82.06 193 SER A O 1
ATOM 1554 N N . LEU A 1 194 ? 19.646 -12.983 -50.412 1.00 82.38 194 LEU A N 1
ATOM 1555 C CA . LEU A 1 194 ? 19.800 -11.776 -49.600 1.00 82.38 194 LEU A CA 1
ATOM 1556 C C . LEU A 1 194 ? 21.273 -11.408 -49.346 1.00 82.38 194 LEU A C 1
ATOM 1558 O O . LEU A 1 194 ? 21.552 -10.251 -49.040 1.00 82.38 194 LEU A O 1
ATOM 1562 N N . ASP A 1 195 ? 22.211 -12.341 -49.546 1.00 70.06 195 ASP A N 1
ATOM 1563 C CA . ASP A 1 195 ? 23.657 -12.107 -49.374 1.00 70.06 195 ASP A CA 1
ATOM 1564 C C . ASP A 1 195 ? 24.241 -11.172 -50.449 1.00 70.06 195 ASP A C 1
ATOM 1566 O O . ASP A 1 195 ? 25.226 -10.476 -50.212 1.00 70.06 195 ASP A O 1
ATOM 1570 N N . ALA A 1 196 ? 23.626 -11.129 -51.637 1.00 63.28 196 ALA A N 1
ATOM 1571 C CA . ALA A 1 196 ? 24.096 -10.319 -52.764 1.00 63.28 196 ALA A CA 1
ATOM 1572 C C . ALA A 1 196 ? 23.853 -8.805 -52.583 1.00 63.28 196 ALA A C 1
ATOM 1574 O O . ALA A 1 196 ? 24.535 -7.992 -53.205 1.00 63.28 196 ALA A O 1
ATOM 1575 N N . SER A 1 197 ? 22.886 -8.410 -51.746 1.00 74.56 197 SER A N 1
ATOM 1576 C CA . SER A 1 197 ? 22.622 -7.012 -51.386 1.00 74.56 197 SER A CA 1
ATOM 1577 C C . SER A 1 197 ? 22.001 -6.941 -49.993 1.00 74.56 197 SER A C 1
ATOM 1579 O O . SER A 1 197 ? 20.798 -7.128 -49.813 1.00 74.56 197 SER A O 1
ATOM 1581 N N . ASN A 1 198 ? 22.825 -6.622 -48.995 1.00 74.12 198 ASN A N 1
ATOM 1582 C CA . ASN A 1 198 ? 22.405 -6.540 -47.593 1.00 74.12 198 ASN A CA 1
ATOM 1583 C C . ASN A 1 198 ? 21.429 -5.380 -47.294 1.00 74.12 198 ASN A C 1
ATOM 1585 O O . ASN A 1 198 ? 20.778 -5.380 -46.247 1.00 74.12 198 ASN A O 1
ATOM 1589 N N . ILE A 1 199 ? 21.291 -4.412 -48.208 1.00 82.44 199 ILE A N 1
ATOM 1590 C CA . ILE A 1 199 ? 20.354 -3.289 -48.068 1.00 82.44 199 ILE A CA 1
ATOM 1591 C C . ILE A 1 199 ? 19.135 -3.446 -48.957 1.00 82.44 199 ILE A C 1
ATOM 1593 O O . ILE A 1 199 ? 18.037 -3.308 -48.438 1.00 82.44 199 ILE A O 1
ATOM 1597 N N . PHE A 1 200 ? 19.292 -3.737 -50.250 1.00 85.56 200 PHE A N 1
ATOM 1598 C CA . PHE A 1 200 ? 18.169 -3.730 -51.197 1.00 85.56 200 PHE A CA 1
ATOM 1599 C C . PHE A 1 200 ? 17.760 -5.125 -51.693 1.00 85.56 200 PHE A C 1
ATOM 1601 O O . PHE A 1 200 ? 16.959 -5.253 -52.619 1.00 85.56 200 PHE A O 1
ATOM 1608 N N . GLY A 1 201 ? 18.315 -6.182 -51.091 1.00 84.31 201 GLY A N 1
ATOM 1609 C CA . GLY A 1 201 ? 17.981 -7.565 -51.411 1.00 84.31 201 GLY A CA 1
ATOM 1610 C C . GLY A 1 201 ? 16.509 -7.883 -51.154 1.00 84.31 201 GLY A C 1
ATOM 1611 O O . GLY A 1 201 ? 15.904 -7.400 -50.195 1.00 84.31 201 GLY A O 1
ATOM 1612 N N . TYR A 1 202 ? 15.943 -8.729 -52.012 1.00 87.94 202 TYR A N 1
ATOM 1613 C CA . TYR A 1 202 ? 14.578 -9.225 -51.895 1.00 87.94 202 TYR A CA 1
ATOM 1614 C C . TYR A 1 202 ? 14.554 -10.738 -52.046 1.00 87.94 202 TYR A C 1
ATOM 1616 O O . TYR A 1 202 ? 15.178 -11.291 -52.950 1.00 87.94 202 TYR A O 1
ATOM 1624 N N . ASP A 1 203 ? 13.759 -11.387 -51.205 1.00 90.31 203 ASP A N 1
ATOM 1625 C CA . ASP A 1 203 ? 13.436 -12.795 -51.352 1.00 90.31 203 ASP A CA 1
ATOM 1626 C C . ASP A 1 203 ? 11.940 -13.020 -51.062 1.00 90.31 203 ASP A C 1
ATOM 1628 O O . ASP A 1 203 ? 11.454 -12.592 -50.009 1.00 90.31 203 ASP A O 1
ATOM 1632 N N . PRO A 1 204 ? 11.180 -13.685 -51.956 1.00 88.88 204 PRO A N 1
ATOM 1633 C CA . PRO A 1 204 ? 9.750 -13.919 -51.754 1.00 88.88 204 PRO A CA 1
ATOM 1634 C C . PRO A 1 204 ? 9.414 -14.724 -50.493 1.00 88.88 204 PRO A C 1
ATOM 1636 O O . PRO A 1 204 ? 8.366 -14.501 -49.880 1.00 88.88 204 PRO A O 1
ATOM 1639 N N . PHE A 1 205 ? 10.278 -15.660 -50.084 1.00 91.31 205 PHE A N 1
ATOM 1640 C CA . PHE A 1 205 ? 10.081 -16.411 -48.847 1.00 91.31 205 PHE A CA 1
ATOM 1641 C C . PHE A 1 205 ? 10.299 -15.504 -47.634 1.00 91.31 205 PHE A C 1
ATOM 1643 O O . PHE A 1 205 ? 9.451 -15.494 -46.740 1.00 91.31 205 PHE A O 1
ATOM 1650 N N . ALA A 1 206 ? 11.359 -14.688 -47.626 1.00 91.88 206 ALA A N 1
ATOM 1651 C CA . ALA A 1 206 ? 11.568 -13.693 -46.570 1.00 91.88 206 ALA A CA 1
ATOM 1652 C C . ALA A 1 206 ? 10.407 -12.684 -46.495 1.00 91.88 206 ALA A C 1
ATOM 1654 O O . ALA A 1 206 ? 9.912 -12.400 -45.406 1.00 91.88 206 ALA A O 1
ATOM 1655 N N . GLY A 1 207 ? 9.892 -12.230 -47.643 1.00 90.44 207 GLY A N 1
ATOM 1656 C CA . GLY A 1 207 ? 8.702 -11.378 -47.724 1.00 90.44 207 GLY A CA 1
ATOM 1657 C C . GLY A 1 207 ? 7.459 -12.022 -47.098 1.00 90.44 207 GLY A C 1
ATOM 1658 O O . GLY A 1 207 ? 6.758 -11.379 -46.320 1.00 90.44 207 GLY A O 1
ATOM 1659 N N . ASN A 1 208 ? 7.214 -13.314 -47.341 1.00 92.75 208 ASN A N 1
ATOM 1660 C CA . ASN A 1 208 ? 6.122 -14.041 -46.682 1.00 92.75 208 ASN A CA 1
ATOM 1661 C C . ASN A 1 208 ? 6.340 -14.178 -45.167 1.00 92.75 208 ASN A C 1
ATOM 1663 O O . ASN A 1 208 ? 5.395 -13.995 -44.401 1.00 92.75 208 ASN A O 1
ATOM 1667 N N . VAL A 1 209 ? 7.570 -14.455 -44.719 1.00 94.31 209 VAL A N 1
ATOM 1668 C CA . VAL A 1 209 ? 7.912 -14.505 -43.286 1.00 94.31 209 VAL A CA 1
ATOM 1669 C C . VAL A 1 209 ? 7.619 -13.162 -42.619 1.00 94.31 209 VAL A C 1
ATOM 1671 O O . VAL A 1 209 ? 6.925 -13.125 -41.602 1.00 94.31 209 VAL A O 1
ATOM 1674 N N . TYR A 1 210 ? 8.064 -12.053 -43.211 1.00 95.25 210 TYR A N 1
ATOM 1675 C CA . TYR A 1 210 ? 7.773 -10.712 -42.701 1.00 95.25 210 TYR A CA 1
ATOM 1676 C C . TYR A 1 210 ? 6.294 -10.341 -42.817 1.00 95.25 210 TYR A C 1
ATOM 1678 O O . TYR A 1 210 ? 5.792 -9.602 -41.974 1.00 95.25 210 TYR A O 1
ATOM 1686 N N . GLY A 1 211 ? 5.560 -10.918 -43.771 1.00 92.25 211 GLY A N 1
ATOM 1687 C CA . GLY A 1 211 ? 4.101 -10.827 -43.839 1.00 92.25 211 GLY A CA 1
ATOM 1688 C C . GLY A 1 211 ? 3.421 -11.427 -42.610 1.00 92.25 211 GLY A C 1
ATOM 1689 O O . GLY A 1 211 ? 2.564 -10.784 -42.002 1.00 92.25 211 GLY A O 1
ATOM 1690 N N . VAL A 1 212 ? 3.855 -12.614 -42.176 1.00 95.12 212 VAL A N 1
ATOM 1691 C CA . VAL A 1 212 ? 3.354 -13.229 -40.935 1.00 95.12 212 VAL A CA 1
ATOM 1692 C C . VAL A 1 212 ? 3.688 -12.369 -39.715 1.00 95.12 212 VAL A C 1
ATOM 1694 O O . VAL A 1 212 ? 2.841 -12.164 -38.845 1.00 95.12 212 VAL A O 1
ATOM 1697 N N . VAL A 1 213 ? 4.902 -11.819 -39.673 1.00 97.19 213 VAL A N 1
ATOM 1698 C CA . VAL A 1 213 ? 5.372 -10.941 -38.592 1.00 97.19 213 VAL A CA 1
ATOM 1699 C C . VAL A 1 213 ? 4.565 -9.640 -38.530 1.00 97.19 213 VAL A C 1
ATOM 1701 O O . VAL A 1 213 ? 4.134 -9.241 -37.451 1.00 97.19 213 VAL A O 1
ATOM 1704 N N . CYS A 1 214 ? 4.269 -9.016 -39.672 1.00 95.31 214 CYS A N 1
ATOM 1705 C CA . CYS A 1 214 ? 3.394 -7.844 -39.737 1.00 95.31 214 CYS A CA 1
ATOM 1706 C C . CYS A 1 214 ? 1.973 -8.174 -39.266 1.00 95.31 214 CYS A C 1
ATOM 1708 O O . CYS A 1 214 ? 1.377 -7.390 -38.532 1.00 95.31 214 CYS A O 1
ATOM 1710 N N . GLY A 1 215 ? 1.438 -9.346 -39.628 1.00 91.69 215 GLY A N 1
ATOM 1711 C CA . GLY A 1 215 ? 0.138 -9.808 -39.134 1.00 91.69 215 GLY A CA 1
ATOM 1712 C C . GLY A 1 215 ? 0.100 -9.960 -37.608 1.00 91.69 215 GLY A C 1
ATOM 1713 O O . GLY A 1 215 ? -0.886 -9.573 -36.980 1.00 91.69 215 GLY A O 1
ATOM 1714 N N . TYR A 1 216 ? 1.186 -10.459 -37.002 1.00 97.94 216 TYR A N 1
ATOM 1715 C CA . TYR A 1 216 ? 1.341 -10.514 -35.545 1.00 97.94 216 TYR A CA 1
ATOM 1716 C C . TYR A 1 216 ? 1.393 -9.123 -34.915 1.00 97.94 216 TYR A C 1
ATOM 1718 O O . TYR A 1 216 ? 0.615 -8.854 -34.006 1.00 97.94 216 TYR A O 1
ATOM 1726 N N . PHE A 1 217 ? 2.266 -8.229 -35.389 1.00 96.62 217 PHE A N 1
ATOM 1727 C CA . PHE A 1 217 ? 2.396 -6.903 -34.781 1.00 96.62 217 PHE A CA 1
ATOM 1728 C C . PHE A 1 217 ? 1.150 -6.038 -34.991 1.00 96.62 217 PHE A C 1
ATOM 1730 O O . PHE A 1 217 ? 0.827 -5.226 -34.131 1.00 96.62 217 PHE A O 1
ATOM 1737 N N . LEU A 1 218 ? 0.388 -6.254 -36.067 1.00 92.12 218 LEU A N 1
ATOM 1738 C CA . LEU A 1 218 ? -0.929 -5.640 -36.226 1.00 92.12 218 LEU A CA 1
ATOM 1739 C C . LEU A 1 218 ? -1.910 -6.118 -35.144 1.00 92.12 218 LEU A C 1
ATOM 1741 O O . LEU A 1 218 ? -2.592 -5.300 -34.526 1.00 92.12 218 LEU A O 1
ATOM 1745 N N . TYR A 1 219 ? -1.956 -7.428 -34.881 1.00 97.06 219 TYR A N 1
ATOM 1746 C CA . TYR A 1 219 ? -2.710 -7.989 -33.757 1.00 97.06 219 TYR A CA 1
ATOM 1747 C C . TYR A 1 219 ? -2.225 -7.406 -32.415 1.00 97.06 219 TYR A C 1
ATOM 1749 O O . TYR A 1 219 ? -3.038 -6.933 -31.622 1.00 97.06 219 TYR A O 1
ATOM 1757 N N . ASP A 1 220 ? -0.911 -7.361 -32.190 1.00 94.44 220 ASP A N 1
ATOM 1758 C CA . ASP A 1 220 ? -0.295 -6.927 -30.933 1.00 94.44 220 ASP A CA 1
ATOM 1759 C C . ASP A 1 220 ? -0.550 -5.441 -30.633 1.00 94.44 220 ASP A C 1
ATOM 1761 O O . ASP A 1 220 ? -0.944 -5.092 -29.519 1.00 94.44 220 ASP A O 1
ATOM 1765 N N . VAL A 1 221 ? -0.442 -4.565 -31.639 1.00 89.88 221 VAL A N 1
ATOM 1766 C CA . VAL A 1 221 ? -0.777 -3.134 -31.523 1.00 89.88 221 VAL A CA 1
ATOM 1767 C C . VAL A 1 221 ? -2.245 -2.948 -31.149 1.00 89.88 221 VAL A C 1
ATOM 1769 O O . VAL A 1 221 ? -2.554 -2.188 -30.229 1.00 89.88 221 VAL A O 1
ATOM 1772 N N . ILE A 1 222 ? -3.163 -3.669 -31.801 1.00 87.56 222 ILE A N 1
ATOM 1773 C CA . ILE A 1 222 ? -4.596 -3.586 -31.488 1.00 87.56 222 ILE A CA 1
ATOM 1774 C C . ILE A 1 222 ? -4.869 -4.090 -30.064 1.00 87.56 222 ILE A C 1
ATOM 1776 O O . ILE A 1 222 ? -5.633 -3.460 -29.327 1.00 87.56 222 ILE A O 1
ATOM 1780 N N . CYS A 1 223 ? -4.223 -5.177 -29.632 1.00 84.62 223 CYS A N 1
ATOM 1781 C CA . CYS A 1 223 ? -4.309 -5.664 -28.255 1.00 84.62 223 CYS A CA 1
ATOM 1782 C C . CYS A 1 223 ? -3.765 -4.646 -27.244 1.00 84.62 223 CYS A C 1
ATOM 1784 O O . CYS A 1 223 ? -4.407 -4.415 -26.215 1.00 84.62 223 CYS A O 1
ATOM 1786 N N . CYS A 1 224 ? -2.632 -4.007 -27.539 1.00 84.25 224 CYS A N 1
ATOM 1787 C CA . CYS A 1 224 ? -2.036 -2.974 -26.697 1.00 84.25 224 CYS A CA 1
ATOM 1788 C C . CYS A 1 224 ? -2.934 -1.739 -26.575 1.00 84.25 224 CYS A C 1
ATOM 1790 O O . CYS A 1 224 ? -3.081 -1.212 -25.477 1.00 84.25 224 CYS A O 1
ATOM 1792 N N . ILE A 1 225 ? -3.593 -1.306 -27.655 1.00 83.06 225 ILE A N 1
ATOM 1793 C CA . ILE A 1 225 ? -4.559 -0.196 -27.619 1.00 83.06 225 ILE A CA 1
ATOM 1794 C C . ILE A 1 225 ? -5.800 -0.594 -26.811 1.00 83.06 225 ILE A C 1
ATOM 1796 O O . ILE A 1 225 ? -6.205 0.113 -25.887 1.00 83.06 225 ILE A O 1
ATOM 1800 N N . LYS A 1 226 ? -6.393 -1.755 -27.118 1.00 82.38 226 LYS A N 1
ATOM 1801 C CA . LYS A 1 226 ? -7.629 -2.230 -26.477 1.00 82.38 226 LYS A CA 1
ATOM 1802 C C . LYS A 1 226 ? -7.454 -2.469 -24.977 1.00 82.38 226 LYS A C 1
ATOM 1804 O O . LYS A 1 226 ? -8.364 -2.200 -24.194 1.00 82.38 226 LYS A O 1
ATOM 1809 N N . TYR A 1 227 ? -6.292 -2.971 -24.573 1.00 84.50 227 TYR A N 1
ATOM 1810 C CA . TYR A 1 227 ? -5.971 -3.295 -23.187 1.00 84.50 227 TYR A CA 1
ATOM 1811 C C . TYR A 1 227 ? -4.799 -2.446 -22.679 1.00 84.50 227 TYR A C 1
ATOM 1813 O O . TYR A 1 227 ? -3.905 -2.944 -21.997 1.00 84.50 227 TYR A O 1
ATOM 1821 N N . PHE A 1 228 ? -4.817 -1.143 -22.970 1.00 79.94 228 PHE A N 1
ATOM 1822 C CA . PHE A 1 228 ? -3.716 -0.228 -22.650 1.00 79.94 228 PHE A CA 1
ATOM 1823 C C . PHE A 1 228 ? -3.331 -0.215 -21.167 1.00 79.94 228 PHE A C 1
ATOM 1825 O O . PHE A 1 228 ? -2.151 -0.223 -20.839 1.00 79.94 228 PHE A O 1
ATOM 1832 N N . LYS A 1 229 ? -4.307 -0.294 -20.253 1.00 76.69 229 LYS A N 1
ATOM 1833 C CA . LYS A 1 229 ? -4.042 -0.378 -18.802 1.00 76.69 229 LYS A CA 1
ATOM 1834 C C . LYS A 1 229 ? -3.254 -1.630 -18.390 1.00 76.69 229 LYS A C 1
ATOM 1836 O O . LYS A 1 229 ? -2.666 -1.642 -17.317 1.00 76.69 229 LYS A O 1
ATOM 1841 N N . LEU A 1 230 ? -3.287 -2.687 -19.203 1.00 77.25 230 LEU A N 1
ATOM 1842 C CA . LEU A 1 230 ? -2.592 -3.946 -18.944 1.00 77.25 230 LEU A CA 1
ATOM 1843 C C . LEU A 1 230 ? -1.159 -3.931 -19.487 1.00 77.25 230 LEU A C 1
ATOM 1845 O O . LEU A 1 230 ? -0.255 -4.412 -18.810 1.00 77.25 230 LEU A O 1
ATOM 1849 N N . PHE A 1 231 ? -0.971 -3.427 -20.709 1.00 80.50 231 PHE A N 1
ATOM 1850 C CA . PHE A 1 231 ? 0.312 -3.483 -21.418 1.00 80.50 231 PHE A CA 1
ATOM 1851 C C . PHE A 1 231 ? 1.141 -2.202 -21.261 1.00 80.50 231 PHE A C 1
ATOM 1853 O O . PHE A 1 231 ? 2.360 -2.266 -21.152 1.00 80.50 231 PHE A O 1
ATOM 1860 N N . GLY A 1 232 ? 0.500 -1.037 -21.185 1.00 83.88 232 GLY A N 1
ATOM 1861 C CA . GLY A 1 232 ? 1.166 0.255 -21.057 1.00 83.88 232 GLY A CA 1
ATOM 1862 C C . GLY A 1 232 ? 1.829 0.750 -22.346 1.00 83.88 232 GLY A C 1
ATOM 1863 O O . GLY A 1 232 ? 1.829 0.096 -23.391 1.00 83.88 232 GLY A O 1
ATOM 1864 N N . ILE A 1 233 ? 2.409 1.949 -22.261 1.00 86.00 233 ILE A N 1
ATOM 1865 C CA . ILE A 1 233 ? 2.938 2.677 -23.421 1.00 86.00 233 ILE A CA 1
ATOM 1866 C C . ILE A 1 233 ? 4.169 2.011 -24.052 1.00 86.00 233 ILE A C 1
ATOM 1868 O O . ILE A 1 233 ? 4.311 2.034 -25.270 1.00 86.00 233 ILE A O 1
ATOM 1872 N N . GLY A 1 234 ? 5.032 1.371 -23.254 1.00 83.00 234 GLY A N 1
ATOM 1873 C CA . GLY A 1 234 ? 6.264 0.751 -23.755 1.00 83.00 234 GLY A CA 1
ATOM 1874 C C . GLY A 1 234 ? 6.004 -0.390 -24.743 1.00 83.00 234 GLY A C 1
ATOM 1875 O O . GLY A 1 234 ? 6.634 -0.448 -25.796 1.00 83.00 234 GLY A O 1
ATOM 1876 N N . PHE A 1 235 ? 5.031 -1.258 -24.447 1.00 86.06 235 PHE A N 1
ATOM 1877 C CA . PHE A 1 235 ? 4.630 -2.339 -25.354 1.00 86.06 235 PHE A CA 1
ATOM 1878 C C . PHE A 1 235 ? 3.902 -1.813 -26.599 1.00 86.06 235 PHE A C 1
ATOM 1880 O O . PHE A 1 235 ? 4.135 -2.323 -27.690 1.00 86.06 235 PHE A O 1
ATOM 1887 N N . LEU A 1 236 ? 3.100 -0.748 -26.470 1.00 87.81 236 LEU A N 1
ATOM 1888 C CA . LEU A 1 236 ? 2.472 -0.106 -27.628 1.00 87.81 236 LEU A CA 1
ATOM 1889 C C . LEU A 1 236 ? 3.517 0.492 -28.584 1.00 87.81 236 LEU A C 1
ATOM 1891 O O . LEU A 1 236 ? 3.459 0.241 -29.786 1.00 87.81 236 LEU A O 1
ATOM 1895 N N . ILE A 1 237 ? 4.490 1.244 -28.056 1.00 84.25 237 ILE A N 1
ATOM 1896 C CA . ILE A 1 237 ? 5.590 1.817 -28.848 1.00 84.25 237 ILE A CA 1
ATOM 1897 C C . ILE A 1 237 ? 6.390 0.707 -29.533 1.00 84.25 237 ILE A C 1
ATOM 1899 O O . ILE A 1 237 ? 6.691 0.816 -30.719 1.00 84.25 237 ILE A O 1
ATOM 1903 N N . HIS A 1 238 ? 6.698 -0.373 -28.811 1.00 91.69 238 HIS A N 1
ATOM 1904 C CA . HIS A 1 238 ? 7.375 -1.538 -29.374 1.00 91.69 238 HIS A CA 1
ATOM 1905 C C . HIS A 1 238 ? 6.608 -2.144 -30.554 1.00 91.69 238 HIS A C 1
ATOM 1907 O O . HIS A 1 238 ? 7.179 -2.284 -31.634 1.00 91.69 238 HIS A O 1
ATOM 1913 N N . GLY A 1 239 ? 5.323 -2.462 -30.368 1.00 88.31 239 GLY A N 1
ATOM 1914 C CA . GLY A 1 239 ? 4.500 -3.071 -31.412 1.00 88.31 239 GLY A CA 1
ATOM 1915 C C . GLY A 1 239 ? 4.392 -2.189 -32.657 1.00 88.31 239 GLY A C 1
ATOM 1916 O O . GLY A 1 239 ? 4.538 -2.681 -33.774 1.00 88.31 239 GLY A O 1
ATOM 1917 N N . VAL A 1 240 ? 4.217 -0.874 -32.475 1.00 85.12 240 VAL A N 1
ATOM 1918 C CA . VAL A 1 240 ? 4.152 0.092 -33.583 1.00 85.12 240 VAL A CA 1
ATOM 1919 C C . VAL A 1 240 ? 5.491 0.190 -34.316 1.00 85.12 240 VAL A C 1
ATOM 1921 O O . VAL A 1 240 ? 5.515 0.108 -35.543 1.00 85.12 240 VAL A O 1
ATOM 1924 N N . ALA A 1 241 ? 6.607 0.321 -33.592 1.00 85.69 241 ALA A N 1
ATOM 1925 C CA . ALA A 1 241 ? 7.937 0.405 -34.194 1.00 85.69 241 ALA A CA 1
ATOM 1926 C C . ALA A 1 241 ? 8.277 -0.863 -34.992 1.00 85.69 241 ALA A C 1
ATOM 1928 O O . ALA A 1 241 ? 8.714 -0.774 -36.139 1.00 85.69 241 ALA A O 1
ATOM 1929 N N . CYS A 1 242 ? 8.009 -2.045 -34.431 1.00 92.56 242 CYS A N 1
ATOM 1930 C CA . CYS A 1 242 ? 8.205 -3.314 -35.125 1.00 92.56 242 CYS A CA 1
ATOM 1931 C C . CYS A 1 242 ? 7.321 -3.430 -36.375 1.00 92.56 242 CYS A C 1
ATOM 1933 O O . CYS A 1 242 ? 7.821 -3.797 -37.437 1.00 92.56 242 CYS A O 1
ATOM 1935 N N . LEU A 1 243 ? 6.032 -3.076 -36.282 1.00 91.31 243 LEU A N 1
ATOM 1936 C CA . LEU A 1 243 ? 5.118 -3.108 -37.427 1.00 91.31 243 LEU A CA 1
ATOM 1937 C C . LEU A 1 243 ? 5.620 -2.219 -38.571 1.00 91.31 243 LEU A C 1
ATOM 1939 O O . LEU A 1 243 ? 5.668 -2.665 -39.713 1.00 91.31 243 LEU A O 1
ATOM 1943 N N . ILE A 1 244 ? 6.027 -0.985 -38.267 1.00 85.00 244 ILE A N 1
ATOM 1944 C CA . ILE A 1 244 ? 6.524 -0.032 -39.267 1.00 85.00 244 ILE A CA 1
ATOM 1945 C C . ILE A 1 244 ? 7.813 -0.546 -39.920 1.00 85.00 244 ILE A C 1
ATOM 1947 O O . ILE A 1 244 ? 7.926 -0.527 -41.146 1.00 85.00 244 ILE A O 1
ATOM 1951 N N . VAL A 1 245 ? 8.768 -1.034 -39.123 1.00 88.44 245 VAL A N 1
ATOM 1952 C CA . VAL A 1 245 ? 10.047 -1.559 -39.625 1.00 88.44 245 VAL A CA 1
ATOM 1953 C C . VAL A 1 245 ? 9.817 -2.749 -40.560 1.00 88.44 245 VAL A C 1
ATOM 1955 O O . VAL A 1 245 ? 10.304 -2.739 -41.690 1.00 88.44 245 VAL A O 1
ATOM 1958 N N . TYR A 1 246 ? 9.014 -3.740 -40.160 1.00 91.50 246 TYR A N 1
ATOM 1959 C CA . TYR A 1 246 ? 8.756 -4.903 -41.015 1.00 91.50 246 TYR A CA 1
ATOM 1960 C C . TYR A 1 246 ? 7.881 -4.574 -42.232 1.00 91.50 246 TYR A C 1
ATOM 1962 O O . TYR A 1 246 ? 8.119 -5.140 -43.299 1.00 91.50 246 TYR A O 1
ATOM 1970 N N . LEU A 1 247 ? 6.945 -3.620 -42.145 1.00 87.81 247 LEU A N 1
ATOM 1971 C CA . LEU A 1 247 ? 6.228 -3.118 -43.327 1.00 87.81 247 LEU A CA 1
ATOM 1972 C C . LEU A 1 247 ? 7.178 -2.435 -44.318 1.00 87.81 247 LEU A C 1
ATOM 1974 O O . LEU A 1 247 ? 7.020 -2.579 -45.531 1.00 87.81 247 LEU A O 1
ATOM 1978 N N . GLY A 1 248 ? 8.200 -1.744 -43.811 1.00 82.50 248 GLY A N 1
ATOM 1979 C CA . GLY A 1 248 ? 9.244 -1.136 -44.627 1.00 82.50 248 GLY A CA 1
ATOM 1980 C C . GLY A 1 248 ? 9.989 -2.146 -45.503 1.00 82.50 248 GLY A C 1
ATOM 1981 O O . GLY A 1 248 ? 10.421 -1.783 -46.591 1.00 82.50 248 GLY A O 1
ATOM 1982 N N . SER A 1 249 ? 10.071 -3.415 -45.089 1.00 85.06 249 SER A N 1
ATOM 1983 C CA . SER A 1 249 ? 10.766 -4.461 -45.848 1.00 85.06 249 SER A CA 1
ATOM 1984 C C . SER A 1 249 ? 10.141 -4.744 -47.222 1.00 85.06 249 SER A C 1
ATOM 1986 O O . SER A 1 249 ? 10.849 -5.147 -48.139 1.00 85.06 249 SER A O 1
ATOM 1988 N N . PHE A 1 250 ? 8.843 -4.472 -47.414 1.00 83.50 250 PHE A N 1
ATOM 1989 C CA . PHE A 1 250 ? 8.134 -4.675 -48.688 1.00 83.50 250 PHE A CA 1
ATOM 1990 C C . PHE A 1 250 ? 8.434 -3.607 -49.753 1.00 83.50 250 PHE A C 1
ATOM 1992 O O . PHE A 1 250 ? 7.992 -3.712 -50.900 1.00 83.50 250 PHE A O 1
ATOM 1999 N N . ARG A 1 251 ? 9.205 -2.580 -49.400 1.00 77.69 251 ARG A N 1
ATOM 2000 C CA . ARG A 1 251 ? 10.051 -1.863 -50.349 1.00 77.69 251 ARG A CA 1
ATOM 2001 C C . ARG A 1 251 ? 11.440 -2.428 -50.092 1.00 77.69 251 ARG A C 1
ATOM 2003 O O . ARG A 1 251 ? 12.009 -1.996 -49.109 1.00 77.69 251 ARG A O 1
ATOM 2010 N N . PRO A 1 252 ? 11.923 -3.404 -50.875 1.00 74.56 252 PRO A N 1
ATOM 2011 C CA . PRO A 1 252 ? 12.989 -4.343 -50.503 1.00 74.56 252 PRO A CA 1
ATOM 2012 C C . PRO A 1 252 ? 14.180 -3.623 -49.871 1.00 74.56 252 PRO A C 1
ATOM 2014 O O . PRO A 1 252 ? 15.050 -3.113 -50.564 1.00 74.56 252 PRO A O 1
ATOM 2017 N N . PHE A 1 253 ? 14.136 -3.491 -48.547 1.00 82.38 253 PHE A N 1
ATOM 2018 C CA . PHE A 1 253 ? 14.988 -2.605 -47.766 1.00 82.38 253 PHE A CA 1
ATOM 2019 C C . PHE A 1 253 ? 15.235 -3.275 -46.425 1.00 82.38 253 PHE A C 1
ATOM 2021 O O . PHE A 1 253 ? 14.296 -3.594 -45.695 1.00 82.38 253 PHE A O 1
ATOM 2028 N N . LEU A 1 254 ? 16.509 -3.542 -46.142 1.00 85.69 254 LEU A N 1
ATOM 2029 C CA . LEU A 1 254 ? 17.010 -4.213 -44.943 1.00 85.69 254 LEU A CA 1
ATOM 2030 C C . LEU A 1 254 ? 16.370 -5.588 -44.674 1.00 85.69 254 LEU A C 1
ATOM 2032 O O . LEU A 1 254 ? 16.417 -6.085 -43.547 1.00 85.69 254 LEU A O 1
ATOM 2036 N N . MET A 1 255 ? 15.839 -6.254 -45.711 1.00 88.94 255 MET A N 1
ATOM 2037 C CA . MET A 1 255 ? 15.297 -7.614 -45.596 1.00 88.94 255 MET A CA 1
ATOM 2038 C C . MET A 1 255 ? 16.338 -8.609 -45.076 1.00 88.94 255 MET A C 1
ATOM 2040 O O . MET A 1 255 ? 15.991 -9.478 -44.284 1.00 88.94 255 MET A O 1
ATOM 2044 N N . TYR A 1 256 ? 17.603 -8.461 -45.469 1.00 87.81 256 TYR A N 1
ATOM 2045 C CA . TYR A 1 256 ? 18.715 -9.255 -44.941 1.00 87.81 256 TYR A CA 1
ATOM 2046 C C . TYR A 1 256 ? 18.834 -9.123 -43.413 1.00 87.81 256 TYR A C 1
ATOM 2048 O O . TYR A 1 256 ? 18.938 -10.110 -42.687 1.00 87.81 256 TYR A O 1
ATOM 2056 N N . HIS A 1 257 ? 18.745 -7.893 -42.902 1.00 89.56 257 HIS A N 1
ATOM 2057 C CA . HIS A 1 257 ? 18.915 -7.616 -41.480 1.00 89.56 257 HIS A CA 1
ATOM 2058 C C . HIS A 1 257 ? 17.715 -8.046 -40.626 1.00 89.56 257 HIS A C 1
ATOM 2060 O O . HIS A 1 257 ? 17.900 -8.416 -39.465 1.00 89.56 257 HIS A O 1
ATOM 2066 N N . GLY A 1 258 ? 16.501 -8.047 -41.186 1.00 90.38 258 GLY A N 1
ATOM 2067 C CA . GLY A 1 258 ? 15.282 -8.438 -40.468 1.00 90.38 258 GLY A CA 1
ATOM 2068 C C . GLY A 1 258 ? 15.357 -9.836 -39.838 1.00 90.38 258 GLY A C 1
ATOM 2069 O O . GLY A 1 258 ? 14.854 -10.034 -38.734 1.00 90.38 258 GLY A O 1
ATOM 2070 N N . GLY A 1 259 ? 16.065 -10.784 -40.465 1.00 90.50 259 GLY A N 1
ATOM 2071 C CA . GLY A 1 259 ? 16.223 -12.146 -39.950 1.00 90.50 259 GLY A CA 1
ATOM 2072 C C . GLY A 1 259 ? 16.947 -12.190 -38.602 1.00 90.50 259 GLY A C 1
ATOM 2073 O O . GLY A 1 259 ? 16.573 -12.977 -37.733 1.00 90.50 259 GLY A O 1
ATOM 2074 N N . TYR A 1 260 ? 17.920 -11.297 -38.386 1.00 91.81 260 TYR A N 1
ATOM 2075 C CA . TYR A 1 260 ? 18.649 -11.192 -37.119 1.00 91.81 260 TYR A CA 1
ATOM 2076 C C . TYR A 1 260 ? 17.761 -10.629 -36.007 1.00 91.81 260 TYR A C 1
ATOM 2078 O O . TYR A 1 260 ? 17.788 -11.135 -34.886 1.00 91.81 260 TYR A O 1
ATOM 2086 N N . PHE A 1 261 ? 16.926 -9.631 -36.315 1.00 92.94 261 PHE A N 1
ATOM 2087 C CA . PHE A 1 261 ? 16.003 -9.054 -35.334 1.00 92.94 261 PHE A CA 1
ATOM 2088 C C . PHE A 1 261 ? 14.844 -9.990 -34.987 1.00 92.94 261 PHE A C 1
ATOM 2090 O O . PHE A 1 261 ? 14.358 -9.940 -33.861 1.00 92.94 261 PHE A O 1
ATOM 2097 N N . LEU A 1 262 ? 14.442 -10.907 -35.874 1.00 94.12 262 LEU A N 1
ATOM 2098 C CA . LEU A 1 262 ? 13.478 -11.959 -35.519 1.00 94.12 262 LEU A CA 1
ATOM 2099 C C . LEU A 1 262 ? 14.005 -12.917 -34.443 1.00 94.12 262 LEU A C 1
ATOM 2101 O O . LEU A 1 262 ? 13.216 -13.459 -33.667 1.00 94.12 262 LEU A O 1
ATOM 2105 N N . LEU A 1 263 ? 15.325 -13.101 -34.334 1.00 93.62 263 LEU A N 1
ATOM 2106 C CA . LEU A 1 263 ? 15.909 -13.932 -33.277 1.00 93.62 263 LEU A CA 1
ATOM 2107 C C . LEU A 1 263 ? 15.726 -13.325 -31.880 1.00 93.62 263 LEU A C 1
ATOM 2109 O O . LEU A 1 263 ? 15.811 -14.059 -30.894 1.00 93.62 263 LEU A O 1
ATOM 2113 N N . TYR A 1 264 ? 15.404 -12.028 -31.767 1.00 92.69 264 TYR A N 1
ATOM 2114 C CA . TYR A 1 264 ? 15.080 -11.394 -30.482 1.00 92.69 264 TYR A CA 1
ATOM 2115 C C . TYR A 1 264 ? 13.878 -12.048 -29.804 1.00 92.69 264 TYR A C 1
ATOM 2117 O O . TYR A 1 264 ? 13.769 -12.027 -28.575 1.00 92.69 264 TYR A O 1
ATOM 2125 N N . GLU A 1 265 ? 12.982 -12.654 -30.579 1.00 94.62 265 GLU A N 1
ATOM 2126 C CA . GLU A 1 265 ? 11.826 -13.359 -30.042 1.00 94.62 265 GLU A CA 1
ATOM 2127 C C . GLU A 1 265 ? 12.198 -14.620 -29.253 1.00 94.62 265 GLU A C 1
ATOM 2129 O O . GLU A 1 265 ? 11.382 -15.119 -28.484 1.00 94.62 265 GLU A O 1
ATOM 2134 N N . SER A 1 266 ? 13.445 -15.098 -29.330 1.00 94.31 266 SER A N 1
ATOM 2135 C CA . SER A 1 266 ? 13.905 -16.284 -28.586 1.00 94.31 266 SER A CA 1
ATOM 2136 C C . SER A 1 266 ? 13.802 -16.131 -27.065 1.00 94.31 266 SER A C 1
ATOM 2138 O O . SER A 1 266 ? 13.719 -17.125 -26.345 1.00 94.31 266 SER A O 1
ATOM 2140 N N . THR A 1 267 ? 13.738 -14.897 -26.561 1.00 95.62 267 THR A N 1
ATOM 2141 C CA . THR A 1 267 ? 13.568 -14.596 -25.133 1.00 95.62 267 THR A CA 1
ATOM 2142 C C . THR A 1 267 ? 12.100 -14.655 -24.691 1.00 95.62 267 THR A C 1
ATOM 2144 O O . THR A 1 267 ? 11.806 -14.880 -23.514 1.00 95.62 267 THR A O 1
ATOM 2147 N N . THR A 1 268 ? 11.159 -14.444 -25.618 1.00 95.56 268 THR A N 1
ATOM 2148 C CA . THR A 1 268 ? 9.715 -14.315 -25.358 1.00 95.56 268 THR A CA 1
ATOM 2149 C C . THR A 1 268 ? 9.102 -15.580 -24.733 1.00 95.56 268 THR A C 1
ATOM 2151 O O . THR A 1 268 ? 8.352 -15.446 -23.759 1.00 95.56 268 THR A O 1
ATOM 2154 N N . PRO A 1 269 ? 9.439 -16.815 -25.170 1.00 96.06 269 PRO A N 1
ATOM 2155 C CA . PRO A 1 269 ? 8.960 -18.031 -24.517 1.00 96.06 269 PRO A CA 1
ATOM 2156 C C . PRO A 1 269 ? 9.345 -18.102 -23.036 1.00 96.06 269 PRO A C 1
ATOM 2158 O O . PRO A 1 269 ? 8.489 -18.384 -22.199 1.00 96.06 269 PRO A O 1
ATOM 2161 N N . PHE A 1 270 ? 10.591 -17.771 -22.683 1.00 95.75 270 PHE A N 1
ATOM 2162 C CA . PHE A 1 270 ? 11.049 -17.797 -21.290 1.00 95.75 270 PHE A CA 1
ATOM 2163 C C . PHE A 1 270 ? 10.353 -16.729 -20.440 1.00 95.75 270 PHE A C 1
ATOM 2165 O O . PHE A 1 270 ? 9.975 -17.003 -19.299 1.00 95.75 270 PHE A O 1
ATOM 2172 N N . LEU A 1 271 ? 10.097 -15.544 -21.004 1.00 94.50 271 LEU A N 1
ATOM 2173 C CA . LEU A 1 271 ? 9.317 -14.491 -20.347 1.00 94.50 271 LEU A CA 1
ATOM 2174 C C . LEU A 1 271 ? 7.882 -14.954 -20.054 1.00 94.50 271 LEU A C 1
ATOM 2176 O O . LEU A 1 271 ? 7.350 -14.737 -18.961 1.00 94.50 271 LEU A O 1
ATOM 2180 N N . ASN A 1 272 ? 7.246 -15.616 -21.021 1.00 95.94 272 ASN A N 1
ATOM 2181 C CA . ASN A 1 272 ? 5.883 -16.114 -20.878 1.00 95.94 272 ASN A CA 1
ATOM 2182 C C . ASN A 1 272 ? 5.800 -17.294 -19.905 1.00 95.94 272 ASN A C 1
ATOM 2184 O O . ASN A 1 272 ? 4.920 -17.293 -19.045 1.00 95.94 272 ASN A O 1
ATOM 2188 N N . ILE A 1 273 ? 6.742 -18.241 -19.956 1.00 94.50 273 ILE A N 1
ATOM 2189 C CA . ILE A 1 273 ? 6.840 -19.345 -18.988 1.00 94.50 273 ILE A CA 1
ATOM 2190 C C . ILE A 1 273 ? 7.003 -18.798 -17.568 1.00 94.50 273 ILE A C 1
ATOM 2192 O O . ILE A 1 273 ? 6.289 -19.234 -16.663 1.00 94.50 273 ILE A O 1
ATOM 2196 N N . HIS A 1 274 ? 7.870 -17.800 -17.369 1.00 92.62 274 HIS A N 1
ATOM 2197 C CA . HIS A 1 274 ? 8.073 -17.184 -16.056 1.00 92.62 274 HIS A CA 1
ATOM 2198 C C . HIS A 1 274 ? 6.759 -16.623 -15.486 1.00 92.62 274 HIS A C 1
ATOM 2200 O O . HIS A 1 274 ? 6.425 -16.848 -14.318 1.00 92.62 274 HIS A O 1
ATOM 2206 N N . TRP A 1 275 ? 5.981 -15.943 -16.335 1.00 93.38 275 TRP A N 1
ATOM 2207 C CA . TRP A 1 275 ? 4.672 -15.398 -15.979 1.00 93.38 275 TRP A CA 1
ATOM 2208 C C . TRP A 1 275 ? 3.627 -16.491 -15.713 1.00 93.38 275 TRP A C 1
ATOM 2210 O O . TRP A 1 275 ? 2.877 -16.396 -14.737 1.00 93.38 275 TRP A O 1
ATOM 2220 N N . PHE A 1 276 ? 3.580 -17.548 -16.531 1.00 93.88 276 PHE A N 1
ATOM 2221 C CA . PHE A 1 276 ? 2.656 -18.664 -16.320 1.00 93.88 276 PHE A CA 1
ATOM 2222 C C . PHE A 1 276 ? 2.931 -19.366 -14.991 1.00 93.88 276 PHE A C 1
ATOM 2224 O O . PHE A 1 276 ? 1.991 -19.615 -14.239 1.00 93.88 276 PHE A O 1
ATOM 2231 N N . LEU A 1 277 ? 4.198 -19.616 -14.645 1.00 91.12 277 LEU A N 1
ATOM 2232 C CA . LEU A 1 277 ? 4.570 -20.209 -13.356 1.00 91.12 277 LEU A CA 1
ATOM 2233 C C . LEU A 1 277 ? 4.064 -19.364 -12.180 1.00 91.12 277 LEU A C 1
ATOM 2235 O O . LEU A 1 277 ? 3.461 -19.909 -11.255 1.00 91.12 277 LEU A O 1
ATOM 2239 N N . HIS A 1 278 ? 4.188 -18.037 -12.262 1.00 86.44 278 HIS A N 1
ATOM 2240 C CA . HIS A 1 278 ? 3.630 -17.130 -11.258 1.00 86.44 278 HIS A CA 1
ATOM 2241 C C . HIS A 1 278 ? 2.101 -17.269 -11.144 1.00 86.44 278 HIS A C 1
ATOM 2243 O O . HIS A 1 278 ? 1.560 -17.449 -10.054 1.00 86.44 278 HIS A O 1
ATOM 2249 N N . LYS A 1 279 ? 1.365 -17.222 -12.264 1.00 89.12 279 LYS A N 1
ATOM 2250 C CA . LYS A 1 279 ? -0.112 -17.318 -12.250 1.00 89.12 279 LYS A CA 1
ATOM 2251 C C . LYS A 1 279 ? -0.638 -18.704 -11.890 1.00 89.12 279 LYS A C 1
ATOM 2253 O O . LYS A 1 279 ? -1.769 -18.832 -11.428 1.00 89.12 279 LYS A O 1
ATOM 2258 N N . LEU A 1 280 ? 0.192 -19.730 -12.028 1.00 88.19 280 LEU A N 1
ATOM 2259 C CA . LEU A 1 280 ? -0.089 -21.076 -11.544 1.00 88.19 280 LEU A CA 1
ATOM 2260 C C . LEU A 1 280 ? 0.207 -21.245 -10.045 1.00 88.19 280 LEU A C 1
ATOM 2262 O O . LEU A 1 280 ? -0.026 -22.329 -9.510 1.00 88.19 280 LEU A O 1
ATOM 2266 N N . GLY A 1 281 ? 0.650 -20.197 -9.342 1.00 83.88 281 GLY A N 1
ATOM 2267 C CA . GLY A 1 281 ? 1.004 -20.247 -7.921 1.00 83.88 281 GLY A CA 1
ATOM 2268 C C . GLY A 1 281 ? 2.308 -20.998 -7.653 1.00 83.88 281 GLY A C 1
ATOM 2269 O O . GLY A 1 281 ? 2.490 -21.523 -6.564 1.00 83.88 281 GLY A O 1
ATOM 2270 N N . LYS A 1 282 ? 3.195 -21.084 -8.651 1.00 84.25 282 LYS A N 1
ATOM 2271 C CA . LYS A 1 282 ? 4.544 -21.657 -8.531 1.00 84.25 282 LYS A CA 1
ATOM 2272 C C . LYS A 1 282 ? 5.602 -20.567 -8.326 1.00 84.25 282 LYS A C 1
ATOM 2274 O O . LYS A 1 282 ? 6.749 -20.729 -8.749 1.00 84.25 282 LYS A O 1
ATOM 2279 N N . SER A 1 283 ? 5.212 -19.450 -7.717 1.00 82.81 283 SER A N 1
ATOM 2280 C CA . SER A 1 283 ? 6.126 -18.354 -7.406 1.00 82.81 283 SER A CA 1
ATOM 2281 C C . SER A 1 283 ? 7.234 -18.834 -6.462 1.00 82.81 283 SER A C 1
ATOM 2283 O O . SER A 1 283 ? 6.944 -19.479 -5.461 1.00 82.81 283 SER A O 1
ATOM 2285 N N . GLY A 1 284 ? 8.498 -18.578 -6.798 1.00 80.38 284 GLY A N 1
ATOM 2286 C CA . GLY A 1 284 ? 9.663 -19.002 -6.008 1.00 80.38 284 GLY A CA 1
ATOM 2287 C C . GLY A 1 284 ? 10.071 -20.474 -6.167 1.00 80.38 284 GLY A C 1
ATOM 2288 O O . GLY A 1 284 ? 11.078 -20.889 -5.589 1.00 80.38 284 GLY A O 1
ATOM 2289 N N . SER A 1 285 ? 9.340 -21.256 -6.970 1.00 87.25 285 SER A N 1
ATOM 2290 C CA . SER A 1 285 ? 9.673 -22.657 -7.267 1.00 87.25 285 SER A CA 1
ATOM 2291 C C . SER A 1 285 ? 11.031 -22.808 -7.967 1.00 87.25 285 SER A C 1
ATOM 2293 O O . SER A 1 285 ? 11.525 -21.881 -8.617 1.00 87.25 285 SER A O 1
ATOM 2295 N N . LYS A 1 286 ? 11.632 -24.003 -7.873 1.00 88.75 286 LYS A N 1
ATOM 2296 C CA . LYS A 1 286 ? 12.903 -24.324 -8.544 1.00 88.75 286 LYS A CA 1
ATOM 2297 C C . LYS A 1 286 ? 12.797 -24.113 -10.057 1.00 88.75 286 LYS A C 1
ATOM 2299 O O . LYS A 1 286 ? 13.707 -23.552 -10.660 1.00 88.75 286 LYS A O 1
ATOM 2304 N N . GLU A 1 287 ? 11.672 -24.493 -10.657 1.00 90.12 287 GLU A N 1
ATOM 2305 C CA . GLU A 1 287 ? 11.407 -24.334 -12.087 1.00 90.12 287 GLU A CA 1
ATOM 2306 C C . GLU A 1 287 ? 11.362 -22.858 -12.486 1.00 90.12 287 GLU A C 1
ATOM 2308 O O . GLU A 1 287 ? 11.943 -22.470 -13.499 1.00 90.12 287 GLU A O 1
ATOM 2313 N N . GLN A 1 288 ? 10.712 -22.014 -11.677 1.00 90.00 288 GLN A N 1
ATOM 2314 C CA . GLN A 1 288 ? 10.626 -20.584 -11.967 1.00 90.00 288 GLN A CA 1
ATOM 2315 C C . GLN A 1 288 ? 11.977 -19.885 -11.809 1.00 90.00 288 GLN A C 1
ATOM 2317 O O . GLN A 1 288 ? 12.302 -19.019 -12.623 1.00 90.00 288 GLN A O 1
ATOM 2322 N N . LYS A 1 289 ? 12.777 -20.291 -10.816 1.00 87.06 289 LYS A N 1
ATOM 2323 C CA . LYS A 1 289 ? 14.152 -19.814 -10.619 1.00 87.06 289 LYS A CA 1
ATOM 2324 C C . LYS A 1 289 ? 15.044 -20.173 -11.808 1.00 87.06 289 LYS A C 1
ATOM 2326 O O . LYS A 1 289 ? 15.655 -19.280 -12.389 1.00 87.06 289 LYS A O 1
ATOM 2331 N N . ILE A 1 290 ? 15.055 -21.442 -12.226 1.00 90.94 290 ILE A N 1
ATOM 2332 C CA . ILE A 1 290 ? 15.821 -21.903 -13.399 1.00 90.94 290 ILE A CA 1
ATOM 2333 C C . ILE A 1 290 ? 15.397 -21.131 -14.651 1.00 90.94 290 ILE A C 1
ATOM 2335 O O . ILE A 1 290 ? 16.239 -20.569 -15.348 1.00 90.94 290 ILE A O 1
ATOM 2339 N N . ASN A 1 291 ? 14.090 -21.037 -14.912 1.00 93.81 291 ASN A N 1
ATOM 2340 C CA . ASN A 1 291 ? 13.586 -20.290 -16.060 1.00 93.81 291 ASN A CA 1
ATOM 2341 C C . ASN A 1 291 ? 13.936 -18.794 -15.979 1.00 93.81 291 ASN A C 1
ATOM 2343 O O . ASN A 1 291 ? 14.196 -18.179 -17.004 1.00 93.81 291 ASN A O 1
ATOM 2347 N N . GLY A 1 292 ? 13.956 -18.205 -14.779 1.00 91.00 292 GLY A N 1
ATOM 2348 C CA . GLY A 1 292 ? 14.393 -16.826 -14.556 1.00 91.00 292 GLY A CA 1
ATOM 2349 C C . GLY A 1 292 ? 15.848 -16.594 -14.969 1.00 91.00 292 GLY A C 1
ATOM 2350 O O . GLY A 1 292 ? 16.125 -15.629 -15.673 1.00 91.00 292 GLY A O 1
ATOM 2351 N N . VAL A 1 293 ? 16.758 -17.507 -14.616 1.00 90.94 293 VAL A N 1
ATOM 2352 C CA . VAL A 1 293 ? 18.169 -17.442 -15.046 1.00 90.94 293 VAL A CA 1
ATOM 2353 C C . VAL A 1 293 ? 18.287 -17.596 -16.561 1.00 90.94 293 VAL A C 1
ATOM 2355 O O . VAL A 1 293 ? 18.962 -16.794 -17.203 1.00 90.94 293 VAL A O 1
ATOM 2358 N N . ILE A 1 294 ? 17.590 -18.574 -17.152 1.00 94.00 294 ILE A N 1
ATOM 2359 C CA . ILE A 1 294 ? 17.591 -18.772 -18.610 1.00 94.00 294 ILE A CA 1
ATOM 2360 C C . ILE A 1 294 ? 17.060 -17.520 -19.317 1.00 94.00 294 ILE A C 1
ATOM 2362 O O . ILE A 1 294 ? 17.672 -17.061 -20.279 1.00 94.00 294 ILE A O 1
ATOM 2366 N N . LEU A 1 295 ? 15.972 -16.924 -18.822 1.00 94.69 295 LEU A N 1
ATOM 2367 C CA . LEU A 1 295 ? 15.433 -15.667 -19.337 1.00 94.69 295 LEU A CA 1
ATOM 2368 C C . LEU A 1 295 ? 16.477 -14.544 -19.278 1.00 94.69 295 LEU A C 1
ATOM 2370 O O . LEU A 1 295 ? 16.681 -13.875 -20.282 1.00 94.69 295 LEU A O 1
ATOM 2374 N N . ALA A 1 296 ? 17.160 -14.351 -18.147 1.00 92.69 296 ALA A N 1
ATOM 2375 C CA . ALA A 1 296 ? 18.182 -13.309 -18.012 1.00 92.69 296 ALA A CA 1
ATOM 2376 C C . ALA A 1 296 ? 19.331 -13.487 -19.007 1.00 92.69 296 ALA A C 1
ATOM 2378 O O . ALA A 1 296 ? 19.685 -12.550 -19.720 1.00 92.69 296 ALA A O 1
ATOM 2379 N N . VAL A 1 297 ? 19.895 -14.696 -19.062 1.00 94.00 297 VAL A N 1
ATOM 2380 C CA . VAL A 1 297 ? 21.044 -15.004 -19.920 1.00 94.00 297 VAL A CA 1
ATOM 2381 C C . VAL A 1 297 ? 20.660 -14.870 -21.388 1.00 94.00 297 VAL A C 1
ATOM 2383 O O . VAL A 1 297 ? 21.364 -14.210 -22.148 1.00 94.00 297 VAL A O 1
ATOM 2386 N N . THR A 1 298 ? 19.520 -15.435 -21.792 1.00 94.56 298 THR A N 1
ATOM 2387 C CA . THR A 1 298 ? 19.046 -15.322 -23.179 1.00 94.56 298 THR A CA 1
ATOM 2388 C C . THR A 1 298 ? 18.743 -13.872 -23.550 1.00 94.56 298 THR A C 1
ATOM 2390 O O . THR A 1 298 ? 19.117 -13.445 -24.639 1.00 94.56 298 THR A O 1
ATOM 2393 N N . PHE A 1 299 ? 18.153 -13.077 -22.651 1.00 96.06 299 PHE A N 1
ATOM 2394 C CA . PHE A 1 299 ? 17.884 -11.659 -22.899 1.00 96.06 299 PHE A CA 1
ATOM 2395 C C . PHE A 1 299 ? 19.170 -10.841 -23.049 1.00 96.06 299 PHE A C 1
ATOM 2397 O O . PHE A 1 299 ? 19.301 -10.083 -24.010 1.00 96.06 299 PHE A O 1
ATOM 2404 N N . LEU A 1 300 ? 20.144 -11.035 -22.156 1.00 95.06 300 LEU A N 1
ATOM 2405 C CA . LEU A 1 300 ? 21.451 -10.385 -22.239 1.00 95.06 300 LEU A CA 1
ATOM 2406 C C . LEU A 1 300 ? 22.161 -10.729 -23.554 1.00 95.06 300 LEU A C 1
ATOM 2408 O O . LEU A 1 300 ? 22.576 -9.839 -24.292 1.00 95.06 300 LEU A O 1
ATOM 2412 N N . VAL A 1 301 ? 22.282 -12.019 -23.864 1.00 94.69 301 VAL A N 1
ATOM 2413 C CA . VAL A 1 301 ? 23.038 -12.477 -25.033 1.00 94.69 301 VAL A CA 1
ATOM 2414 C C . VAL A 1 301 ? 22.362 -12.034 -26.326 1.00 94.69 301 VAL A C 1
ATOM 2416 O O . VAL A 1 301 ? 23.023 -11.462 -27.188 1.00 94.69 301 VAL A O 1
ATOM 2419 N N . VAL A 1 302 ? 21.054 -12.260 -26.464 1.00 94.94 302 VAL A N 1
ATOM 2420 C CA . VAL A 1 302 ? 20.352 -12.058 -27.737 1.00 94.94 302 VAL A CA 1
ATOM 2421 C C . VAL A 1 302 ? 19.945 -10.602 -27.950 1.00 94.94 302 VAL A C 1
ATOM 2423 O O . VAL A 1 302 ? 20.141 -10.069 -29.039 1.00 94.94 302 VAL A O 1
ATOM 2426 N N . ARG A 1 303 ? 19.370 -9.937 -26.942 1.00 93.31 303 ARG A N 1
ATOM 2427 C CA . ARG A 1 303 ? 18.788 -8.597 -27.127 1.00 93.31 303 ARG A CA 1
ATOM 2428 C C . ARG A 1 303 ? 19.752 -7.466 -26.807 1.00 93.31 303 ARG A C 1
ATOM 2430 O O . ARG A 1 303 ? 19.654 -6.420 -27.438 1.00 93.31 303 ARG A O 1
ATOM 2437 N N . ILE A 1 304 ? 20.674 -7.667 -25.864 1.00 93.62 304 ILE A N 1
ATOM 2438 C CA . ILE A 1 304 ? 21.656 -6.641 -25.498 1.00 93.62 304 ILE A CA 1
ATOM 2439 C C . ILE A 1 304 ? 22.925 -6.809 -26.330 1.00 93.62 304 ILE A C 1
ATOM 2441 O O . ILE A 1 304 ? 23.228 -5.949 -27.143 1.00 93.62 304 ILE A O 1
ATOM 2445 N N . ILE A 1 305 ? 23.650 -7.921 -26.193 1.00 93.12 305 ILE A N 1
ATOM 2446 C CA . ILE A 1 305 ? 24.965 -8.080 -26.834 1.00 93.12 305 ILE A CA 1
ATOM 2447 C C . ILE A 1 305 ? 24.819 -8.242 -28.351 1.00 93.12 305 ILE A C 1
ATOM 2449 O O . ILE A 1 305 ? 25.269 -7.397 -29.126 1.00 93.12 305 ILE A O 1
ATOM 2453 N N . PHE A 1 306 ? 24.163 -9.319 -28.781 1.00 92.62 306 PHE A N 1
ATOM 2454 C CA . PHE A 1 306 ? 23.938 -9.606 -30.196 1.00 92.62 306 PHE A CA 1
ATOM 2455 C C . PHE A 1 306 ? 23.081 -8.523 -30.854 1.00 92.62 306 PHE A C 1
ATOM 2457 O O . PHE A 1 306 ? 23.346 -8.106 -31.983 1.00 92.62 306 PHE A O 1
ATOM 2464 N N . GLY A 1 307 ? 22.083 -8.032 -30.126 1.00 90.00 307 GLY A N 1
ATOM 2465 C CA . GLY A 1 307 ? 21.175 -7.028 -30.634 1.00 90.00 307 GLY A CA 1
ATOM 2466 C C . GLY A 1 307 ? 21.804 -5.658 -30.877 1.00 90.00 307 GLY A C 1
ATOM 2467 O O . GLY A 1 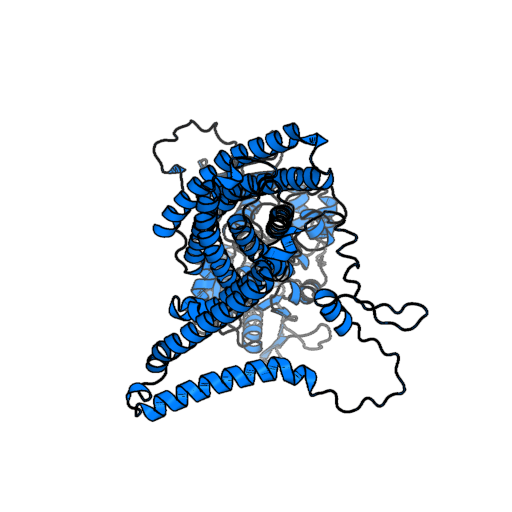307 ? 21.601 -5.063 -31.941 1.00 90.00 307 GLY A O 1
ATOM 2468 N N . LEU A 1 308 ? 22.629 -5.168 -29.946 1.00 89.69 308 LEU A N 1
ATOM 2469 C CA . LEU A 1 308 ? 23.380 -3.928 -30.151 1.00 89.69 308 LEU A CA 1
ATOM 2470 C C . LEU A 1 308 ? 24.400 -4.080 -31.278 1.00 89.69 308 LEU A C 1
ATOM 2472 O O . LEU A 1 308 ? 24.531 -3.171 -32.096 1.00 89.69 308 LEU A O 1
ATOM 2476 N N . TYR A 1 309 ? 25.067 -5.234 -31.377 1.00 93.69 309 TYR A N 1
ATOM 2477 C CA . TYR A 1 309 ? 25.978 -5.515 -32.484 1.00 93.69 309 TYR A CA 1
ATOM 2478 C C . TYR A 1 309 ? 25.274 -5.357 -33.840 1.00 93.69 309 TYR A C 1
ATOM 2480 O O . TYR A 1 309 ? 25.699 -4.543 -34.661 1.00 93.69 309 TYR A O 1
ATOM 2488 N N . TRP A 1 310 ? 24.150 -6.048 -34.060 1.00 93.00 310 TRP A N 1
ATOM 2489 C CA . TRP A 1 310 ? 23.415 -5.953 -35.327 1.00 93.00 310 TRP A CA 1
ATOM 2490 C C . TRP A 1 310 ? 22.755 -4.594 -35.550 1.00 93.00 310 TRP A C 1
ATOM 2492 O O . TRP A 1 310 ? 22.662 -4.140 -36.689 1.00 93.00 310 TRP A O 1
ATOM 2502 N N . SER A 1 311 ? 22.373 -3.901 -34.480 1.00 91.44 311 SER A N 1
ATOM 2503 C CA . SER A 1 311 ? 21.904 -2.516 -34.550 1.00 91.44 311 SER A CA 1
ATOM 2504 C C . SER A 1 311 ? 22.982 -1.576 -35.091 1.00 91.44 311 SER A C 1
ATOM 2506 O O . SER A 1 311 ? 22.712 -0.794 -36.000 1.00 91.44 311 SER A O 1
ATOM 2508 N N . ILE A 1 312 ? 24.222 -1.704 -34.610 1.00 90.88 312 ILE A N 1
ATOM 2509 C CA . ILE A 1 312 ? 25.368 -0.935 -35.115 1.00 90.88 312 ILE A CA 1
ATOM 2510 C C . ILE A 1 312 ? 25.652 -1.285 -36.579 1.00 90.88 312 ILE A C 1
ATOM 2512 O O . ILE A 1 312 ? 25.923 -0.387 -37.377 1.00 90.88 312 ILE A O 1
ATOM 2516 N N . ILE A 1 313 ? 25.568 -2.566 -36.955 1.00 91.44 313 ILE A N 1
ATOM 2517 C CA . ILE A 1 313 ? 25.747 -2.986 -38.351 1.00 91.44 313 ILE A CA 1
ATOM 2518 C C . ILE A 1 313 ? 24.694 -2.338 -39.259 1.00 91.44 313 ILE A C 1
ATOM 2520 O O . ILE A 1 313 ? 25.060 -1.800 -40.296 1.00 91.44 313 ILE A O 1
ATOM 2524 N N . VAL A 1 314 ? 23.420 -2.308 -38.863 1.00 89.81 314 VAL A N 1
ATOM 2525 C CA . VAL A 1 314 ? 22.353 -1.659 -39.648 1.00 89.81 314 VAL A CA 1
ATOM 2526 C C . VAL A 1 314 ? 22.588 -0.161 -39.792 1.00 89.81 314 VAL A C 1
ATOM 2528 O O . VAL A 1 314 ? 22.460 0.367 -40.894 1.00 89.81 314 VAL A O 1
ATOM 2531 N N . ILE A 1 315 ? 22.977 0.524 -38.712 1.00 89.38 315 ILE A N 1
ATOM 2532 C CA . ILE A 1 315 ? 23.312 1.955 -38.762 1.00 89.38 315 ILE A CA 1
ATOM 2533 C C . ILE A 1 315 ? 24.464 2.194 -39.745 1.00 89.38 315 ILE A C 1
ATOM 2535 O O . ILE A 1 315 ? 24.388 3.109 -40.563 1.00 89.38 315 ILE A O 1
ATOM 2539 N N . ARG A 1 316 ? 25.503 1.349 -39.720 1.00 90.12 316 ARG A N 1
ATOM 2540 C CA . ARG A 1 316 ? 26.617 1.416 -40.680 1.00 90.12 316 ARG A CA 1
ATOM 2541 C C . ARG A 1 316 ? 26.159 1.159 -42.115 1.00 90.12 316 ARG A C 1
ATOM 2543 O O . ARG A 1 316 ? 26.554 1.914 -42.996 1.00 90.12 316 ARG A O 1
ATOM 2550 N N . SER A 1 317 ? 25.311 0.155 -42.348 1.00 87.62 317 SER A N 1
ATOM 2551 C CA . SER A 1 317 ? 24.742 -0.136 -43.670 1.00 87.62 317 SER A CA 1
ATOM 2552 C C . SER A 1 317 ? 23.986 1.077 -44.222 1.00 87.62 317 SER A C 1
ATOM 2554 O O . SER A 1 317 ? 24.243 1.499 -45.351 1.00 87.62 317 SER A O 1
ATOM 2556 N N . ILE A 1 318 ? 23.113 1.687 -43.409 1.00 87.31 318 ILE A N 1
ATOM 2557 C CA . ILE A 1 318 ? 22.365 2.896 -43.783 1.00 87.31 318 ILE A CA 1
ATOM 2558 C C . ILE A 1 318 ? 23.325 4.059 -44.064 1.00 87.31 318 ILE A C 1
ATOM 2560 O O . ILE A 1 318 ? 23.188 4.713 -45.092 1.00 87.31 318 ILE A O 1
ATOM 2564 N N . ALA A 1 319 ? 24.320 4.293 -43.204 1.00 87.62 319 ALA A N 1
ATOM 2565 C CA . ALA A 1 319 ? 25.281 5.384 -43.371 1.00 87.62 319 ALA A CA 1
ATOM 2566 C C . ALA A 1 319 ? 26.129 5.245 -44.649 1.00 87.62 319 ALA A C 1
ATOM 2568 O O . ALA A 1 319 ? 26.360 6.231 -45.341 1.00 87.62 319 ALA A O 1
ATOM 2569 N N . MET A 1 320 ? 26.554 4.028 -45.004 1.00 87.44 320 MET A N 1
ATOM 2570 C CA . MET A 1 320 ? 27.323 3.771 -46.231 1.00 87.44 320 MET A CA 1
ATOM 2571 C C . MET A 1 320 ? 26.505 3.960 -47.514 1.00 87.44 320 MET A C 1
ATOM 2573 O O . MET A 1 320 ? 27.078 4.126 -48.584 1.00 87.44 320 MET A O 1
ATOM 2577 N N . ASN A 1 321 ? 25.175 3.923 -47.419 1.00 85.12 321 ASN A N 1
ATOM 2578 C CA . ASN A 1 321 ? 24.266 4.037 -48.559 1.00 85.12 321 ASN A CA 1
ATOM 2579 C C . ASN A 1 321 ? 23.317 5.226 -48.402 1.00 85.12 321 ASN A C 1
ATOM 2581 O O . ASN A 1 321 ? 22.241 5.239 -48.994 1.00 85.12 321 ASN A O 1
ATOM 2585 N N . PHE A 1 322 ? 23.716 6.217 -47.603 1.00 84.25 322 PHE A N 1
ATOM 2586 C CA . PHE A 1 322 ? 22.867 7.323 -47.178 1.00 84.25 322 PHE A CA 1
ATOM 2587 C C . PHE A 1 322 ? 22.233 8.060 -48.366 1.00 84.25 322 PHE A C 1
ATOM 2589 O O . PHE A 1 322 ? 21.039 8.331 -48.358 1.00 84.25 322 PHE A O 1
ATOM 2596 N N . GLU A 1 323 ? 22.991 8.295 -49.437 1.00 86.06 323 GLU A N 1
ATOM 2597 C CA . GLU A 1 323 ? 22.497 8.980 -50.642 1.00 86.06 323 GLU A CA 1
ATOM 2598 C C . GLU A 1 323 ? 21.480 8.152 -51.451 1.00 86.06 323 GLU A C 1
ATOM 2600 O O . GLU A 1 323 ? 20.632 8.712 -52.141 1.00 86.06 323 GLU A O 1
ATOM 2605 N N . ASN A 1 324 ? 21.523 6.821 -51.338 1.00 83.81 324 ASN A N 1
ATOM 2606 C CA . ASN A 1 324 ? 20.681 5.896 -52.105 1.00 83.81 324 ASN A CA 1
ATOM 2607 C C . ASN A 1 324 ? 19.392 5.497 -51.369 1.00 83.81 324 ASN A C 1
ATOM 2609 O O . ASN A 1 324 ? 18.545 4.794 -51.927 1.00 83.81 324 ASN A O 1
ATOM 2613 N N . ILE A 1 325 ? 19.239 5.901 -50.106 1.00 83.00 325 ILE A N 1
ATOM 2614 C CA . ILE A 1 325 ? 18.104 5.534 -49.257 1.00 83.00 325 ILE A CA 1
ATOM 2615 C C . ILE A 1 325 ? 17.193 6.755 -49.102 1.00 83.00 325 ILE A C 1
ATOM 2617 O O . ILE A 1 325 ? 17.676 7.809 -48.698 1.00 83.00 325 ILE A O 1
ATOM 2621 N N . PRO A 1 326 ? 15.876 6.643 -49.341 1.00 81.44 326 PRO A N 1
ATOM 2622 C CA . PRO A 1 326 ? 14.949 7.744 -49.085 1.00 81.44 326 PRO A CA 1
ATOM 2623 C C . PRO A 1 326 ? 14.991 8.194 -47.618 1.00 81.44 326 PRO A C 1
ATOM 2625 O O . PRO A 1 326 ? 15.020 7.356 -46.710 1.00 81.44 326 PRO A O 1
ATOM 2628 N N . ILE A 1 327 ? 14.959 9.507 -47.382 1.00 78.25 327 ILE A N 1
ATOM 2629 C CA . ILE A 1 327 ? 15.147 10.107 -46.052 1.00 78.25 327 ILE A CA 1
ATOM 2630 C C . ILE A 1 327 ? 14.139 9.592 -45.014 1.00 78.25 327 ILE A C 1
ATOM 2632 O O . ILE A 1 327 ? 14.468 9.434 -43.839 1.00 78.25 327 ILE A O 1
ATOM 2636 N N . GLU A 1 328 ? 12.929 9.241 -45.448 1.00 75.31 328 GLU A N 1
ATOM 2637 C CA . GLU A 1 328 ? 11.880 8.710 -44.580 1.00 75.31 328 GLU A CA 1
ATOM 2638 C C . GLU A 1 328 ? 12.274 7.344 -44.009 1.00 75.31 328 GLU A C 1
ATOM 2640 O O . GLU A 1 328 ? 12.067 7.078 -42.827 1.00 75.31 328 GLU A O 1
ATOM 2645 N N . PHE A 1 329 ? 12.897 6.486 -44.824 1.00 77.69 329 PHE A N 1
ATOM 2646 C CA . PHE A 1 329 ? 13.369 5.168 -44.394 1.00 77.69 329 PHE A CA 1
ATOM 2647 C C . PHE A 1 329 ? 14.568 5.280 -43.461 1.00 77.69 329 PHE A C 1
ATOM 2649 O O . PHE A 1 329 ? 14.648 4.538 -42.484 1.00 77.69 329 PHE A O 1
ATOM 2656 N N . GLN A 1 330 ? 15.467 6.231 -43.718 1.00 81.94 330 GLN A N 1
ATOM 2657 C CA . GLN A 1 330 ? 16.575 6.512 -42.807 1.00 81.94 330 GLN A CA 1
ATOM 2658 C C . GLN A 1 330 ? 16.039 6.909 -41.428 1.00 81.94 330 GLN A C 1
ATOM 2660 O O . GLN A 1 330 ? 16.408 6.299 -40.426 1.00 81.94 330 GLN A O 1
ATOM 2665 N N . PHE A 1 331 ? 15.116 7.874 -41.379 1.00 79.81 331 PHE A N 1
ATOM 2666 C CA . PHE A 1 331 ? 14.537 8.357 -40.129 1.00 79.81 331 PHE A CA 1
ATOM 2667 C C . PHE A 1 331 ? 13.781 7.250 -39.387 1.00 79.81 331 PHE A C 1
ATOM 2669 O O . PHE A 1 331 ? 14.059 6.988 -38.220 1.00 79.81 331 PHE A O 1
ATOM 2676 N N . ILE A 1 332 ? 12.889 6.531 -40.076 1.00 80.38 332 ILE A N 1
ATOM 2677 C CA . ILE A 1 332 ? 12.103 5.438 -39.491 1.00 80.38 332 ILE A CA 1
ATOM 2678 C C . ILE A 1 332 ? 13.008 4.379 -38.857 1.00 80.38 332 ILE A C 1
ATOM 2680 O O . ILE A 1 332 ? 12.777 3.990 -37.711 1.00 80.38 332 ILE A O 1
ATOM 2684 N N . TYR A 1 333 ? 14.033 3.912 -39.572 1.00 84.19 333 TYR A N 1
ATOM 2685 C CA . TYR A 1 333 ? 14.888 2.835 -39.078 1.00 84.19 333 TYR A CA 1
ATOM 2686 C C . TYR A 1 333 ? 15.856 3.305 -37.994 1.00 84.19 333 TYR A C 1
ATOM 2688 O O . TYR A 1 333 ? 16.035 2.584 -37.016 1.00 84.19 333 TYR A O 1
ATOM 2696 N N . LEU A 1 334 ? 16.434 4.507 -38.104 1.00 85.00 334 LEU A N 1
ATOM 2697 C CA . LEU A 1 334 ? 17.311 5.059 -37.066 1.00 85.00 334 LEU A CA 1
ATOM 2698 C C . LEU A 1 334 ? 16.538 5.329 -35.769 1.00 85.00 334 LEU A C 1
ATOM 2700 O O . LEU A 1 334 ? 16.959 4.886 -34.699 1.00 85.00 334 LEU A O 1
ATOM 2704 N N . THR A 1 335 ? 15.373 5.976 -35.853 1.00 82.06 335 THR A N 1
ATOM 2705 C CA . THR A 1 335 ? 14.525 6.236 -34.684 1.00 82.06 335 THR A CA 1
ATOM 2706 C C . THR A 1 335 ? 14.019 4.935 -34.068 1.00 82.06 335 THR A C 1
ATOM 2708 O O . THR A 1 335 ? 14.131 4.757 -32.855 1.00 82.06 335 THR A O 1
ATOM 2711 N N . SER A 1 336 ? 13.528 3.990 -34.878 1.00 86.25 336 SER A N 1
ATOM 2712 C CA . SER A 1 336 ? 13.074 2.687 -34.370 1.00 86.25 336 SER A CA 1
ATOM 2713 C C . SER A 1 336 ? 14.214 1.909 -33.719 1.00 86.25 336 SER A C 1
ATOM 2715 O O . SER A 1 336 ? 14.004 1.282 -32.684 1.00 86.25 336 SER A O 1
ATOM 2717 N N . ASN A 1 337 ? 15.431 1.981 -34.267 1.00 88.81 337 ASN A N 1
ATOM 2718 C CA . ASN A 1 337 ? 16.599 1.326 -33.689 1.00 88.81 337 ASN A CA 1
ATOM 2719 C C . ASN A 1 337 ? 16.925 1.872 -32.290 1.00 88.81 337 ASN A C 1
ATOM 2721 O O . ASN A 1 337 ? 17.078 1.088 -31.353 1.00 88.81 337 ASN A O 1
ATOM 2725 N N . VAL A 1 338 ? 16.962 3.199 -32.124 1.00 87.00 338 VAL A N 1
ATOM 2726 C CA . VAL A 1 338 ? 17.191 3.831 -30.814 1.00 87.00 338 VAL A CA 1
ATOM 2727 C C . VAL A 1 338 ? 16.086 3.445 -29.833 1.00 87.00 338 VAL A C 1
ATOM 2729 O O . VAL A 1 338 ? 16.372 2.959 -28.741 1.00 87.00 338 VAL A O 1
ATOM 2732 N N . VAL A 1 339 ? 14.820 3.596 -30.230 1.00 87.19 339 VAL A N 1
ATOM 2733 C CA . VAL A 1 339 ? 13.664 3.315 -29.367 1.00 87.19 339 VAL A CA 1
ATOM 2734 C C . VAL A 1 339 ? 13.642 1.853 -28.914 1.00 87.19 339 VAL A C 1
ATOM 2736 O O . VAL A 1 339 ? 13.513 1.582 -27.721 1.00 87.19 339 VAL A O 1
ATOM 2739 N N . LEU A 1 340 ? 13.809 0.901 -29.835 1.00 90.75 340 LEU A N 1
ATOM 2740 C CA . LEU A 1 340 ? 13.760 -0.528 -29.522 1.00 90.75 340 LEU A CA 1
ATOM 2741 C C . LEU A 1 340 ? 14.940 -0.971 -28.645 1.00 90.75 340 LEU A C 1
ATOM 2743 O O . LEU A 1 340 ? 14.749 -1.783 -27.740 1.00 90.75 340 LEU A O 1
ATOM 2747 N N . ASN A 1 341 ? 16.141 -0.420 -28.852 1.00 90.88 341 ASN A N 1
ATOM 2748 C CA . ASN A 1 341 ? 17.284 -0.711 -27.984 1.00 90.88 341 ASN A CA 1
ATOM 2749 C C . ASN A 1 341 ? 17.113 -0.113 -26.583 1.00 90.88 341 ASN A C 1
ATOM 2751 O O . ASN A 1 341 ? 17.384 -0.801 -25.600 1.00 90.88 341 ASN A O 1
ATOM 2755 N N . MET A 1 342 ? 16.586 1.109 -26.466 1.00 91.69 342 MET A N 1
ATOM 2756 C CA . MET A 1 342 ? 16.279 1.710 -25.162 1.00 91.69 342 MET A CA 1
ATOM 2757 C C . MET A 1 342 ? 15.218 0.906 -24.405 1.00 91.69 342 MET A C 1
ATOM 2759 O O . MET A 1 342 ? 15.368 0.663 -23.208 1.00 91.69 342 MET A O 1
ATOM 2763 N N . LEU A 1 343 ? 14.188 0.411 -25.100 1.00 90.81 343 LEU A N 1
ATOM 2764 C CA . LEU A 1 343 ? 13.195 -0.493 -24.513 1.00 90.81 343 LEU A CA 1
ATOM 2765 C C . LEU A 1 343 ? 13.814 -1.826 -24.073 1.00 90.81 343 LEU A C 1
ATOM 2767 O O . LEU A 1 343 ? 13.497 -2.307 -22.988 1.00 90.81 343 LEU A O 1
ATOM 2771 N N . ASN A 1 344 ? 14.731 -2.405 -24.854 1.00 92.44 344 ASN A N 1
ATOM 2772 C CA . ASN A 1 344 ? 15.435 -3.626 -24.454 1.00 92.44 344 ASN A CA 1
ATOM 2773 C C . ASN A 1 344 ? 16.314 -3.406 -23.215 1.00 92.44 344 ASN A C 1
ATOM 2775 O O . ASN A 1 344 ? 16.291 -4.241 -22.313 1.00 92.44 344 ASN A O 1
ATOM 2779 N N . ILE A 1 345 ? 17.031 -2.282 -23.118 1.00 92.56 345 ILE A N 1
ATOM 2780 C CA . ILE A 1 345 ? 17.793 -1.922 -21.911 1.00 92.56 345 ILE A CA 1
ATOM 2781 C C . ILE A 1 345 ? 16.842 -1.781 -20.717 1.00 92.56 345 ILE A C 1
ATOM 2783 O O . ILE A 1 345 ? 17.078 -2.372 -19.663 1.00 92.56 345 ILE A O 1
ATOM 2787 N N . TYR A 1 346 ? 15.731 -1.063 -20.890 1.00 91.56 346 TYR A N 1
ATOM 2788 C CA . TYR A 1 346 ? 14.712 -0.901 -19.855 1.00 91.56 346 TYR A CA 1
ATOM 2789 C C . TYR A 1 346 ? 14.133 -2.245 -19.383 1.00 91.56 346 TYR A C 1
ATOM 2791 O O . TYR A 1 346 ? 14.065 -2.511 -18.187 1.00 91.56 346 TYR A O 1
ATOM 2799 N N . TRP A 1 347 ? 13.760 -3.147 -20.289 1.00 91.88 347 TRP A N 1
ATOM 2800 C CA . TRP A 1 347 ? 13.241 -4.457 -19.895 1.00 91.88 347 TRP A CA 1
ATOM 2801 C C . TRP A 1 347 ? 14.303 -5.350 -19.258 1.00 91.88 347 TRP A C 1
ATOM 2803 O O . TRP A 1 347 ? 13.985 -6.096 -18.332 1.00 91.88 347 TRP A O 1
ATOM 2813 N N . PHE A 1 348 ? 15.561 -5.256 -19.693 1.00 93.19 348 PHE A N 1
ATOM 2814 C CA . PHE A 1 348 ? 16.649 -5.997 -19.066 1.00 93.19 348 PHE A CA 1
ATOM 2815 C C . PHE A 1 348 ? 16.873 -5.556 -17.616 1.00 93.19 348 PHE A C 1
ATOM 2817 O O . PHE A 1 348 ? 17.013 -6.412 -16.742 1.00 93.19 348 PHE A O 1
ATOM 2824 N N . THR A 1 349 ? 16.813 -4.250 -17.321 1.00 88.25 349 THR A N 1
ATOM 2825 C CA . THR A 1 349 ? 16.916 -3.774 -15.930 1.00 88.25 349 THR A CA 1
ATOM 2826 C C . THR A 1 349 ? 15.764 -4.293 -15.069 1.00 88.25 349 THR A C 1
ATOM 2828 O O . THR A 1 349 ? 15.998 -4.732 -13.944 1.00 88.25 349 THR A O 1
ATOM 2831 N N . LEU A 1 350 ? 14.536 -4.359 -15.600 1.00 85.25 350 LEU A N 1
ATOM 2832 C CA . LEU A 1 350 ? 13.401 -4.969 -14.896 1.00 85.25 350 LEU A CA 1
ATOM 2833 C C . LEU A 1 350 ? 13.603 -6.469 -14.624 1.00 85.25 350 LEU A C 1
ATOM 2835 O O . LEU A 1 350 ? 13.313 -6.931 -13.518 1.00 85.25 350 LEU A O 1
ATOM 2839 N N . ILE A 1 351 ? 14.112 -7.226 -15.602 1.00 86.19 351 ILE A N 1
ATOM 2840 C CA . ILE A 1 351 ? 14.406 -8.660 -15.445 1.00 86.19 351 ILE A CA 1
ATOM 2841 C C . ILE A 1 351 ? 15.469 -8.865 -14.362 1.00 86.19 351 ILE A C 1
ATOM 2843 O O . ILE A 1 351 ? 15.263 -9.665 -13.448 1.00 86.19 351 ILE A O 1
ATOM 2847 N N . MET A 1 352 ? 16.567 -8.108 -14.416 1.00 84.62 352 MET A N 1
ATOM 2848 C CA . MET A 1 352 ? 17.641 -8.194 -13.427 1.00 84.62 352 MET A CA 1
ATOM 2849 C C . MET A 1 352 ? 17.147 -7.834 -12.026 1.00 84.62 352 MET A C 1
ATOM 2851 O O . MET A 1 352 ? 17.372 -8.595 -11.090 1.00 84.62 352 MET A O 1
ATOM 2855 N N . ASN A 1 353 ? 16.377 -6.752 -11.883 1.00 78.69 353 ASN A N 1
ATOM 2856 C CA . ASN A 1 353 ? 15.776 -6.367 -10.605 1.00 78.69 353 ASN A CA 1
ATOM 2857 C C . ASN A 1 353 ? 14.864 -7.463 -10.035 1.00 78.69 353 ASN A C 1
ATOM 2859 O O . ASN A 1 353 ? 14.861 -7.703 -8.829 1.00 78.69 353 ASN A O 1
ATOM 2863 N N . SER A 1 354 ? 14.107 -8.160 -10.885 1.00 74.94 354 SER A N 1
ATOM 2864 C CA . SER A 1 354 ? 13.284 -9.295 -10.459 1.00 74.94 354 SER A CA 1
ATOM 2865 C C . SER A 1 354 ? 14.131 -10.482 -9.986 1.00 74.94 354 SER A C 1
ATOM 2867 O O . SER A 1 354 ? 13.771 -11.139 -9.010 1.00 74.94 354 SER A O 1
ATOM 2869 N N . ILE A 1 355 ? 15.252 -10.769 -10.654 1.00 73.00 355 ILE A N 1
ATOM 2870 C CA . ILE A 1 355 ? 16.164 -11.867 -10.296 1.00 73.00 355 ILE A CA 1
ATOM 2871 C C . ILE A 1 355 ? 16.896 -11.561 -8.994 1.00 73.00 355 ILE A C 1
ATOM 2873 O O . ILE A 1 355 ? 16.889 -12.409 -8.106 1.00 73.00 355 ILE A O 1
ATOM 2877 N N . PHE A 1 356 ? 17.435 -10.352 -8.831 1.00 69.75 356 PHE A N 1
ATOM 2878 C CA . PHE A 1 356 ? 18.095 -9.925 -7.593 1.00 69.75 356 PHE A CA 1
ATOM 2879 C C . PHE A 1 356 ? 17.161 -9.965 -6.378 1.00 69.75 356 PHE A C 1
ATOM 2881 O O . PHE A 1 356 ? 17.611 -10.222 -5.270 1.00 69.75 356 PHE A O 1
ATOM 2888 N N . LYS A 1 357 ? 15.853 -9.766 -6.576 1.00 67.31 357 LYS A N 1
ATOM 2889 C CA . LYS A 1 357 ? 14.846 -9.951 -5.518 1.00 67.31 357 LYS A CA 1
ATOM 2890 C C . LYS A 1 357 ? 14.518 -11.422 -5.229 1.00 67.31 357 LYS A C 1
ATOM 2892 O O . LYS A 1 357 ? 14.042 -11.735 -4.146 1.00 67.31 357 LYS A O 1
ATOM 2897 N N . THR A 1 358 ? 14.707 -12.318 -6.199 1.00 62.25 358 THR A N 1
ATOM 2898 C CA . THR A 1 358 ? 14.284 -13.733 -6.118 1.00 62.25 358 THR A CA 1
ATOM 2899 C C . THR A 1 358 ? 15.402 -14.660 -5.642 1.00 62.25 358 THR A C 1
ATOM 2901 O O . THR A 1 358 ? 15.147 -15.674 -4.986 1.00 62.25 358 THR A O 1
ATOM 2904 N N . PHE A 1 359 ? 16.639 -14.341 -6.007 1.00 57.28 359 PHE A N 1
ATOM 2905 C CA . PHE A 1 359 ? 17.834 -14.987 -5.502 1.00 57.28 359 PHE A CA 1
ATOM 2906 C C . PHE A 1 359 ? 18.410 -14.052 -4.457 1.00 57.28 359 PHE A C 1
ATOM 2908 O O . PHE A 1 359 ? 18.919 -12.993 -4.805 1.00 57.28 359 PHE A O 1
ATOM 2915 N N . ASP A 1 360 ? 18.315 -14.443 -3.192 1.00 49.47 360 ASP A N 1
ATOM 2916 C CA . ASP A 1 360 ? 19.054 -13.811 -2.108 1.00 49.47 360 ASP A CA 1
ATOM 2917 C C . ASP A 1 360 ? 20.556 -14.054 -2.341 1.00 49.47 360 ASP A C 1
ATOM 2919 O O . ASP A 1 360 ? 21.174 -14.947 -1.762 1.00 49.47 360 ASP A O 1
ATOM 2923 N N . MET A 1 361 ? 21.135 -13.344 -3.316 1.00 42.06 361 MET A N 1
ATOM 2924 C CA . MET A 1 361 ? 22.511 -13.545 -3.781 1.00 42.06 361 MET A CA 1
ATOM 2925 C C . MET A 1 361 ? 23.540 -13.179 -2.709 1.00 42.06 361 MET A C 1
ATOM 2927 O O . MET A 1 361 ? 24.705 -13.525 -2.861 1.00 42.06 361 MET A O 1
ATOM 2931 N N . LYS A 1 362 ? 23.096 -12.591 -1.589 1.00 44.16 362 LYS A N 1
ATOM 2932 C CA . LYS A 1 362 ? 23.877 -12.440 -0.356 1.00 44.16 362 LYS A CA 1
ATOM 2933 C C . LYS A 1 362 ? 24.247 -13.778 0.304 1.00 44.16 362 LYS A C 1
ATOM 2935 O O . LYS A 1 362 ? 25.077 -13.792 1.201 1.00 44.16 362 LYS A O 1
ATOM 2940 N N . SER A 1 363 ? 23.666 -14.899 -0.137 1.00 40.50 363 SER A N 1
ATOM 2941 C CA . SER A 1 363 ? 23.969 -16.252 0.364 1.00 40.50 363 SER A CA 1
ATOM 2942 C C . SER A 1 363 ? 24.998 -17.043 -0.466 1.00 40.50 363 SER A C 1
ATOM 2944 O O . SER A 1 363 ? 25.331 -18.169 -0.096 1.00 40.50 363 SER A O 1
ATOM 2946 N N . LEU A 1 364 ? 25.506 -16.501 -1.585 1.00 39.00 364 LEU A N 1
ATOM 2947 C CA . LEU A 1 364 ? 26.505 -17.178 -2.424 1.00 39.00 364 LEU A CA 1
ATOM 2948 C C . LEU A 1 364 ? 27.942 -16.794 -2.011 1.00 39.00 364 LEU A C 1
ATOM 2950 O O . LEU A 1 364 ? 28.261 -15.608 -1.976 1.00 39.00 364 LEU A O 1
ATOM 2954 N N . PRO A 1 365 ? 28.847 -17.766 -1.790 1.00 36.84 365 PRO A N 1
ATOM 2955 C CA . PRO A 1 365 ? 30.163 -17.544 -1.177 1.00 36.84 365 PRO A CA 1
ATOM 2956 C C . PRO A 1 365 ? 31.233 -16.939 -2.114 1.00 36.84 365 PRO A C 1
ATOM 2958 O O . PRO A 1 365 ? 32.418 -17.123 -1.872 1.00 36.84 365 PRO A O 1
ATOM 2961 N N . PHE A 1 366 ? 30.857 -16.255 -3.203 1.00 34.97 366 PHE A N 1
ATOM 2962 C CA . PHE A 1 366 ? 31.819 -15.738 -4.200 1.00 34.97 366 PHE A CA 1
ATOM 2963 C C . PHE A 1 366 ? 31.787 -14.213 -4.401 1.00 34.97 366 PHE A C 1
ATOM 2965 O O . PHE A 1 366 ? 32.505 -13.695 -5.250 1.00 34.97 366 PHE A O 1
ATOM 2972 N N . PHE A 1 367 ? 30.989 -13.480 -3.621 1.00 34.59 367 PHE A N 1
ATOM 2973 C CA . PHE A 1 367 ? 30.990 -12.013 -3.609 1.00 34.59 367 PHE A CA 1
ATOM 2974 C C . PHE A 1 367 ? 31.245 -11.488 -2.191 1.00 34.59 367 PHE A C 1
ATOM 2976 O O . PHE A 1 367 ? 30.431 -10.771 -1.625 1.00 34.59 367 PHE A O 1
ATOM 2983 N N . GLU A 1 368 ? 32.403 -11.817 -1.623 1.00 32.72 368 GLU A N 1
ATOM 2984 C CA . GLU A 1 368 ? 33.040 -10.929 -0.645 1.00 32.72 368 GLU A CA 1
ATOM 2985 C C . GLU A 1 368 ? 33.830 -9.873 -1.427 1.00 32.72 368 GLU A C 1
ATOM 2987 O O . GLU A 1 368 ? 35.052 -9.902 -1.530 1.00 32.72 368 GLU A O 1
ATOM 2992 N N . MET A 1 369 ? 33.103 -8.950 -2.054 1.00 31.78 369 MET A N 1
ATOM 2993 C CA . MET A 1 369 ? 33.626 -7.595 -2.141 1.00 31.78 369 MET A CA 1
ATOM 2994 C C . MET A 1 369 ? 33.241 -6.943 -0.820 1.00 31.78 369 MET A C 1
ATOM 2996 O O . MET A 1 369 ? 32.064 -6.974 -0.465 1.00 31.78 369 MET A O 1
ATOM 3000 N N . GLU A 1 370 ? 34.210 -6.392 -0.091 1.00 34.78 370 GLU A N 1
ATOM 3001 C CA . GLU A 1 370 ? 33.932 -5.481 1.018 1.00 34.78 370 GLU A CA 1
ATOM 3002 C C . GLU A 1 370 ? 32.988 -4.386 0.494 1.00 34.78 370 GLU A C 1
ATOM 3004 O O . GLU A 1 370 ? 33.407 -3.487 -0.241 1.00 34.78 370 GLU A O 1
ATOM 3009 N N . GLU A 1 371 ? 31.687 -4.495 0.795 1.00 40.72 371 GLU A N 1
ATOM 3010 C CA . GLU A 1 371 ? 30.762 -3.391 0.573 1.00 40.72 371 GLU A CA 1
ATOM 3011 C C . GLU A 1 371 ? 31.304 -2.225 1.409 1.00 40.72 371 GLU A C 1
ATOM 3013 O O . GLU A 1 371 ? 31.499 -2.397 2.619 1.00 40.72 371 GLU A O 1
ATOM 3018 N N . PRO A 1 372 ? 31.565 -1.044 0.816 1.00 43.56 372 PRO A N 1
ATOM 3019 C CA . PRO A 1 372 ? 31.827 0.135 1.624 1.00 43.56 372 PRO A CA 1
ATOM 3020 C C . PRO A 1 372 ? 30.663 0.258 2.605 1.00 43.56 372 PRO A C 1
ATOM 3022 O O . PRO A 1 372 ? 29.507 0.185 2.184 1.00 43.56 372 PRO A O 1
ATOM 3025 N N . SER A 1 373 ? 30.967 0.361 3.903 1.00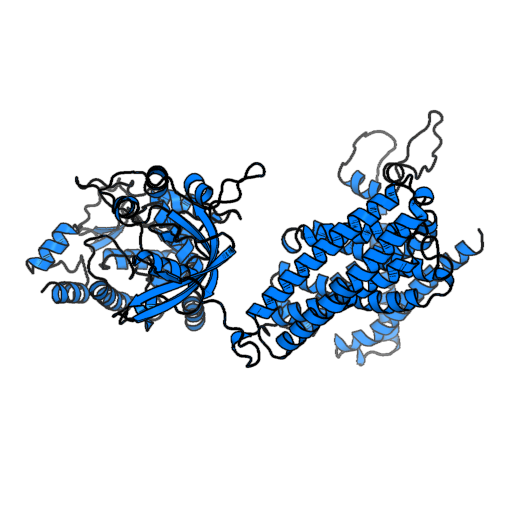 59.34 373 SER A N 1
ATOM 3026 C CA . SER A 1 373 ? 29.967 0.328 4.972 1.00 59.34 373 SER A CA 1
ATOM 3027 C C . SER A 1 373 ? 28.793 1.235 4.609 1.00 59.34 373 SER A C 1
ATOM 3029 O O . SER A 1 373 ? 28.954 2.459 4.564 1.00 59.34 373 SER A O 1
ATOM 3031 N N . LEU A 1 374 ? 27.636 0.640 4.301 1.00 75.50 374 LEU A N 1
ATOM 3032 C CA . LEU A 1 374 ? 26.441 1.398 3.948 1.00 75.50 374 LEU A CA 1
ATOM 3033 C C . LEU A 1 374 ? 26.168 2.403 5.063 1.00 75.50 374 LEU A C 1
ATOM 3035 O O . LEU A 1 374 ? 26.169 2.044 6.248 1.00 75.50 374 LEU A O 1
ATOM 3039 N N . LYS A 1 375 ? 25.936 3.665 4.689 1.00 90.56 375 LYS A N 1
ATOM 3040 C CA . LYS A 1 375 ? 25.551 4.674 5.670 1.00 90.56 375 LYS A CA 1
ATOM 3041 C C . LYS A 1 375 ? 24.268 4.222 6.368 1.00 90.56 375 LYS A C 1
ATOM 3043 O O . LYS A 1 375 ? 23.395 3.583 5.774 1.00 90.56 375 LYS A O 1
ATOM 3048 N N . SER A 1 376 ? 24.154 4.563 7.643 1.00 92.25 376 SER A N 1
ATOM 3049 C CA . SER A 1 376 ? 22.972 4.274 8.447 1.00 92.25 376 SER A CA 1
ATOM 3050 C C . SER A 1 376 ? 22.295 5.553 8.902 1.00 92.25 376 SER A C 1
ATOM 3052 O O . SER A 1 376 ? 22.970 6.535 9.203 1.00 92.25 376 SER A O 1
ATOM 3054 N N . LEU A 1 377 ? 20.974 5.503 9.012 1.00 94.94 377 LEU A N 1
ATOM 3055 C CA . LEU A 1 377 ? 20.139 6.567 9.541 1.00 94.94 377 LEU A CA 1
ATOM 3056 C C . LEU A 1 377 ? 19.325 6.031 10.719 1.00 94.94 377 LEU A C 1
ATOM 3058 O O . LEU A 1 377 ? 18.475 5.157 10.551 1.00 94.94 377 LEU A O 1
ATOM 3062 N N . GLU A 1 378 ? 19.580 6.563 11.911 1.00 94.62 378 GLU A N 1
ATOM 3063 C CA . GLU A 1 378 ? 18.844 6.171 13.109 1.00 94.62 378 GLU A CA 1
ATOM 3064 C C . GLU A 1 378 ? 17.465 6.844 13.173 1.00 94.62 378 GLU A C 1
ATOM 3066 O O . GLU A 1 378 ? 17.324 8.061 13.040 1.00 94.62 378 GLU A O 1
ATOM 3071 N N . LEU A 1 379 ? 16.431 6.040 13.423 1.00 95.56 379 LEU A N 1
ATOM 3072 C CA . LEU A 1 379 ? 15.060 6.496 13.621 1.00 95.56 379 LEU A CA 1
ATOM 3073 C C . LEU A 1 379 ? 14.914 7.117 15.017 1.00 95.56 379 LEU A C 1
ATOM 3075 O O . LEU A 1 379 ? 14.658 6.447 16.026 1.00 95.56 379 LEU A O 1
ATOM 3079 N N . HIS A 1 380 ? 15.096 8.434 15.053 1.00 93.00 380 HIS A N 1
ATOM 3080 C CA . HIS A 1 380 ? 15.286 9.215 16.272 1.00 93.00 380 HIS A CA 1
ATOM 3081 C C . HIS A 1 380 ? 14.038 9.362 17.163 1.00 93.00 380 HIS A C 1
ATOM 3083 O O . HIS A 1 380 ? 14.171 9.686 18.341 1.00 93.00 380 HIS A O 1
ATOM 3089 N N . HIS A 1 381 ? 12.834 9.062 16.665 1.00 93.56 381 HIS A N 1
ATOM 3090 C CA . HIS A 1 381 ? 11.611 9.050 17.472 1.00 93.56 381 HIS A CA 1
ATOM 3091 C C . HIS A 1 381 ? 10.659 7.905 17.099 1.00 93.56 381 HIS A C 1
ATOM 3093 O O . HIS A 1 381 ? 10.619 7.441 15.958 1.00 93.56 381 HIS A O 1
ATOM 3099 N N . ASP A 1 382 ? 9.826 7.475 18.046 1.00 91.81 382 ASP A N 1
ATOM 3100 C CA . ASP A 1 382 ? 9.070 6.220 17.924 1.00 91.81 382 ASP A CA 1
ATOM 3101 C C . ASP A 1 382 ? 7.986 6.228 16.838 1.00 91.81 382 ASP A C 1
ATOM 3103 O O . ASP A 1 382 ? 7.648 5.173 16.307 1.00 91.81 382 ASP A O 1
ATOM 3107 N N . ARG A 1 383 ? 7.475 7.399 16.427 1.00 95.69 383 ARG A N 1
ATOM 3108 C CA . ARG A 1 383 ? 6.515 7.488 15.311 1.00 95.69 383 ARG A CA 1
ATOM 3109 C C . ARG A 1 383 ? 7.068 6.872 14.022 1.00 95.69 383 ARG A C 1
ATOM 3111 O O . ARG A 1 383 ? 6.325 6.173 13.343 1.00 95.69 383 ARG A O 1
ATOM 3118 N N . LEU A 1 384 ? 8.361 7.055 13.736 1.00 96.69 384 LEU A N 1
ATOM 3119 C CA . LEU A 1 384 ? 9.009 6.478 12.553 1.00 96.69 384 LEU A CA 1
ATOM 3120 C C . LEU A 1 384 ? 9.046 4.952 12.617 1.00 96.69 384 LEU A C 1
ATOM 3122 O O . LEU A 1 384 ? 8.950 4.301 11.583 1.00 96.69 384 LEU A O 1
ATOM 3126 N N . LEU A 1 385 ? 9.144 4.375 13.818 1.00 95.75 385 LEU A N 1
ATOM 3127 C CA . LEU A 1 385 ? 9.112 2.926 14.006 1.00 95.75 385 LEU A CA 1
ATOM 3128 C C . LEU A 1 385 ? 7.730 2.363 13.672 1.00 95.75 385 LEU A C 1
ATOM 3130 O O . LEU A 1 385 ? 7.639 1.388 12.933 1.00 95.75 385 LEU A O 1
ATOM 3134 N N . TYR A 1 386 ? 6.660 2.995 14.161 1.00 95.81 386 TYR A N 1
ATOM 3135 C CA . TYR A 1 386 ? 5.287 2.582 13.846 1.00 95.81 386 TYR A CA 1
ATOM 3136 C C . TYR A 1 386 ? 4.933 2.799 12.372 1.00 95.81 386 TYR A C 1
ATOM 3138 O O . TYR A 1 386 ? 4.278 1.957 11.763 1.00 95.81 386 TYR A O 1
ATOM 3146 N N . ASP A 1 387 ? 5.380 3.904 11.776 1.00 97.75 387 ASP A N 1
ATOM 3147 C CA . ASP A 1 387 ? 5.138 4.157 10.358 1.00 97.75 387 ASP A CA 1
ATOM 3148 C C . ASP A 1 387 ? 5.902 3.163 9.477 1.00 97.75 387 ASP A C 1
ATOM 3150 O O . ASP A 1 387 ? 5.315 2.595 8.557 1.00 97.75 387 ASP A O 1
ATOM 3154 N N . LEU A 1 388 ? 7.174 2.884 9.795 1.00 97.31 388 LEU A N 1
ATOM 3155 C CA . LEU A 1 388 ? 7.955 1.860 9.104 1.00 97.31 388 LEU A CA 1
ATOM 3156 C C . LEU A 1 388 ? 7.305 0.480 9.258 1.00 97.31 388 LEU A C 1
ATOM 3158 O O . LEU A 1 388 ? 7.132 -0.211 8.262 1.00 97.31 388 LEU A O 1
ATOM 3162 N N . GLU A 1 389 ? 6.878 0.095 10.463 1.00 95.56 389 GLU A N 1
ATOM 3163 C CA . GLU A 1 389 ? 6.142 -1.153 10.713 1.00 95.56 389 GLU A CA 1
ATOM 3164 C C . GLU A 1 389 ? 4.924 -1.286 9.786 1.00 95.56 389 GLU A C 1
ATOM 3166 O O . GLU A 1 389 ? 4.748 -2.310 9.127 1.00 95.56 389 GLU A O 1
ATOM 3171 N N . MET A 1 390 ? 4.116 -0.230 9.682 1.00 97.50 390 MET A N 1
ATOM 3172 C CA . MET A 1 390 ? 2.905 -0.205 8.861 1.00 97.50 390 MET A CA 1
ATOM 3173 C C . MET A 1 390 ? 3.178 -0.182 7.348 1.00 97.50 390 MET A C 1
ATOM 3175 O O . MET A 1 390 ? 2.367 -0.704 6.579 1.00 97.50 390 MET A O 1
ATOM 3179 N N . ILE A 1 391 ? 4.309 0.380 6.906 1.00 96.75 391 ILE A N 1
ATOM 3180 C CA . ILE A 1 391 ? 4.791 0.248 5.520 1.00 96.75 391 ILE A CA 1
ATOM 3181 C C . ILE A 1 391 ? 5.198 -1.205 5.260 1.00 96.75 391 ILE A C 1
ATOM 3183 O O . ILE A 1 391 ? 4.692 -1.835 4.333 1.00 96.75 391 ILE A O 1
ATOM 3187 N N . LEU A 1 392 ? 6.075 -1.760 6.103 1.00 94.69 392 LEU A N 1
ATOM 3188 C CA . LEU A 1 392 ? 6.645 -3.097 5.925 1.00 94.69 392 LEU A CA 1
ATOM 3189 C C . LEU A 1 392 ? 5.586 -4.203 5.974 1.00 94.69 392 LEU A C 1
ATOM 3191 O O . LEU A 1 392 ? 5.672 -5.168 5.217 1.00 94.69 392 LEU A O 1
ATOM 3195 N N . ASN A 1 393 ? 4.586 -4.079 6.853 1.00 92.31 393 ASN A N 1
ATOM 3196 C CA . ASN A 1 393 ? 3.534 -5.088 6.996 1.00 92.31 393 ASN A CA 1
ATOM 3197 C C . ASN A 1 393 ? 2.395 -4.934 5.972 1.00 92.31 393 ASN A C 1
ATOM 3199 O O . ASN A 1 393 ? 1.511 -5.787 5.914 1.00 92.31 393 ASN A O 1
ATOM 3203 N N . GLY A 1 394 ? 2.409 -3.878 5.151 1.00 93.50 394 GLY A N 1
ATOM 3204 C CA . GLY A 1 394 ? 1.394 -3.621 4.129 1.00 93.50 394 GLY A CA 1
ATOM 3205 C C . GLY A 1 394 ? 0.130 -2.927 4.642 1.00 93.50 394 GLY A C 1
ATOM 3206 O O . GLY A 1 394 ? -0.782 -2.670 3.852 1.00 93.50 394 GLY A O 1
ATOM 3207 N N . GLY A 1 395 ? 0.062 -2.563 5.924 1.00 95.12 395 GLY A N 1
ATOM 3208 C CA . GLY A 1 395 ? -1.025 -1.768 6.492 1.00 95.12 395 GLY A CA 1
ATOM 3209 C C . GLY A 1 395 ? -1.185 -0.403 5.816 1.00 95.12 395 GLY A C 1
ATOM 3210 O O . GLY A 1 395 ? -2.305 0.102 5.713 1.00 95.12 395 GLY A O 1
ATOM 3211 N N . PHE A 1 396 ? -0.093 0.157 5.287 1.00 97.50 396 PHE A N 1
ATOM 3212 C CA . PHE A 1 396 ? -0.071 1.394 4.502 1.00 97.50 396 PHE A CA 1
ATOM 3213 C C . PHE A 1 396 ? -0.051 1.198 2.981 1.00 97.50 396 PHE A C 1
ATOM 3215 O O . PHE A 1 396 ? 0.237 2.143 2.249 1.00 97.50 396 PHE A O 1
ATOM 3222 N N . SER A 1 397 ? -0.406 0.014 2.473 1.00 93.00 397 SER A N 1
ATOM 3223 C CA . SER A 1 397 ? -0.520 -0.205 1.025 1.00 93.00 397 SER A CA 1
ATOM 3224 C C . SER A 1 397 ? -1.392 0.879 0.357 1.00 93.00 397 SER A C 1
ATOM 3226 O O . SER A 1 397 ? -2.455 1.215 0.892 1.00 93.00 397 SER A O 1
ATOM 3228 N N . PRO A 1 398 ? -0.976 1.435 -0.798 1.00 91.31 398 PRO A N 1
ATOM 3229 C CA . PRO A 1 398 ? 0.111 0.973 -1.669 1.00 91.31 398 PRO A CA 1
ATOM 3230 C C . PRO A 1 398 ? 1.496 1.579 -1.372 1.00 91.31 398 PRO A C 1
ATOM 3232 O O . PRO A 1 398 ? 2.399 1.404 -2.189 1.00 91.31 398 PRO A O 1
ATOM 3235 N N . LEU A 1 399 ? 1.687 2.296 -0.256 1.00 88.75 399 LEU A N 1
ATOM 3236 C CA . LEU A 1 399 ? 2.999 2.856 0.075 1.00 88.75 399 LEU A CA 1
ATOM 3237 C C . LEU A 1 399 ? 4.043 1.741 0.205 1.00 88.75 399 LEU A C 1
ATOM 3239 O O . LEU A 1 399 ? 3.847 0.762 0.921 1.00 88.75 399 LEU A O 1
ATOM 3243 N N . ASN A 1 400 ? 5.166 1.924 -0.482 1.00 88.19 400 ASN A N 1
ATOM 3244 C CA . ASN A 1 400 ? 6.343 1.057 -0.449 1.00 88.19 400 ASN A CA 1
ATOM 3245 C C . ASN A 1 400 ? 7.549 1.751 0.212 1.00 88.19 400 ASN A C 1
ATOM 3247 O O . ASN A 1 400 ? 8.659 1.228 0.178 1.00 88.19 400 ASN A O 1
ATOM 3251 N N . GLY A 1 401 ? 7.334 2.927 0.801 1.00 91.75 401 GLY A N 1
ATOM 3252 C CA . GLY A 1 401 ? 8.342 3.727 1.476 1.00 91.75 401 GLY A CA 1
ATOM 3253 C C . GLY A 1 401 ? 7.787 5.052 1.984 1.00 91.75 401 GLY A C 1
ATOM 3254 O O . GLY A 1 401 ? 6.568 5.228 2.068 1.00 91.75 401 GLY A O 1
ATOM 3255 N N . PHE A 1 402 ? 8.685 5.958 2.359 1.00 95.12 402 PHE A N 1
ATOM 3256 C CA . PHE A 1 402 ? 8.334 7.294 2.838 1.00 95.12 402 PHE A CA 1
ATOM 3257 C C . PHE A 1 402 ? 8.122 8.243 1.652 1.00 95.12 402 PHE A C 1
ATOM 3259 O O . PHE A 1 402 ? 8.787 8.124 0.625 1.00 95.12 402 PHE A O 1
ATOM 3266 N N . MET A 1 403 ? 7.166 9.163 1.773 1.00 91.25 403 MET A N 1
ATOM 3267 C CA . MET A 1 403 ? 6.726 10.019 0.666 1.00 91.25 403 MET A CA 1
ATOM 3268 C C . MET A 1 403 ? 7.799 11.018 0.214 1.00 91.25 403 MET A C 1
ATOM 3270 O O . MET A 1 403 ? 8.438 11.648 1.051 1.00 91.25 403 MET A O 1
ATOM 3274 N N . ASN A 1 404 ? 7.904 11.203 -1.106 1.00 83.06 404 ASN A N 1
ATOM 3275 C CA . ASN A 1 404 ? 8.815 12.127 -1.789 1.00 83.06 404 ASN A CA 1
ATOM 3276 C C . ASN A 1 404 ? 8.107 13.401 -2.339 1.00 83.06 404 ASN A C 1
ATOM 3278 O O . ASN A 1 404 ? 6.876 13.540 -2.274 1.00 83.06 404 ASN A O 1
ATOM 3282 N N . LEU A 1 405 ? 8.896 14.342 -2.871 1.00 71.94 405 LEU A N 1
ATOM 3283 C CA . LEU A 1 405 ? 8.550 15.699 -3.306 1.00 71.94 405 LEU A CA 1
ATOM 3284 C C . LEU A 1 405 ? 8.543 15.878 -4.836 1.00 71.94 405 LEU A C 1
ATOM 3286 O O . LEU A 1 405 ? 7.739 16.666 -5.332 1.00 71.94 405 LEU A O 1
ATOM 3290 N N . SER A 1 406 ? 9.413 15.206 -5.593 1.00 56.41 406 SER A N 1
ATOM 3291 C CA . SER A 1 406 ? 9.497 15.293 -7.067 1.00 56.41 406 SER A CA 1
ATOM 3292 C C . SER A 1 406 ? 8.391 14.446 -7.721 1.00 56.41 406 SER A C 1
ATOM 3294 O O . SER A 1 406 ? 8.082 13.359 -7.261 1.00 56.41 406 SER A O 1
ATOM 3296 N N . ASP A 1 407 ? 7.642 14.921 -8.720 1.00 33.44 407 ASP A N 1
ATOM 3297 C CA . ASP A 1 407 ? 8.119 15.319 -10.050 1.00 33.44 407 ASP A CA 1
ATOM 3298 C C . ASP A 1 407 ? 7.924 16.813 -10.385 1.00 33.44 407 ASP A C 1
ATOM 3300 O O . ASP A 1 407 ? 6.821 17.276 -10.669 1.00 33.44 407 ASP A O 1
ATOM 3304 N N . TYR A 1 408 ? 9.019 17.579 -10.420 1.00 29.56 408 TYR A N 1
ATOM 3305 C CA . TYR A 1 408 ? 8.997 19.042 -10.559 1.00 29.56 408 TYR A CA 1
ATOM 3306 C C . TYR A 1 408 ? 8.902 19.582 -12.006 1.00 29.56 408 TYR A C 1
ATOM 3308 O O . TYR A 1 408 ? 8.652 20.770 -12.162 1.00 29.56 408 TYR A O 1
ATOM 3316 N N . LEU A 1 409 ? 9.017 18.794 -13.087 1.00 29.06 409 LEU A N 1
ATOM 3317 C CA . LEU A 1 409 ? 8.850 19.332 -14.457 1.00 29.06 409 LEU A CA 1
ATOM 3318 C C . LEU A 1 409 ? 8.276 18.323 -15.466 1.00 29.06 409 LEU A C 1
ATOM 3320 O O . LEU A 1 409 ? 9.012 17.628 -16.162 1.00 29.06 409 LEU A O 1
ATOM 3324 N N . SER A 1 410 ? 6.951 18.330 -15.619 1.00 29.20 410 SER A N 1
ATOM 3325 C CA . SER A 1 410 ? 6.268 18.527 -16.913 1.00 29.20 410 SER A CA 1
ATOM 3326 C C . SER A 1 410 ? 4.757 18.586 -16.686 1.00 29.20 410 SER A C 1
ATOM 3328 O O . SER A 1 410 ? 4.113 17.578 -16.427 1.00 29.20 410 SER A O 1
ATOM 3330 N N . TYR A 1 411 ? 4.237 19.815 -16.734 1.00 38.66 411 TYR A N 1
ATOM 3331 C CA . TYR A 1 411 ? 2.836 20.225 -16.853 1.00 38.66 411 TYR A CA 1
ATOM 3332 C C . TYR A 1 411 ? 1.757 19.300 -16.244 1.00 38.66 411 TYR A C 1
ATOM 3334 O O . TYR A 1 411 ? 1.247 18.374 -16.865 1.00 38.66 411 TYR A O 1
ATOM 3342 N N . GLN A 1 412 ? 1.312 19.727 -15.054 1.00 42.38 412 GLN A N 1
ATOM 3343 C CA . GLN A 1 412 ? -0.003 19.475 -14.451 1.00 42.38 412 GLN A CA 1
ATOM 3344 C C . GLN A 1 412 ? -0.225 18.148 -13.710 1.00 42.38 412 GLN A C 1
ATOM 3346 O O . GLN A 1 412 ? -1.259 17.507 -13.869 1.00 42.38 412 GLN A O 1
ATOM 3351 N N . ILE A 1 413 ? 0.665 17.795 -12.777 1.00 44.06 413 ILE A N 1
ATOM 3352 C CA . ILE A 1 413 ? 0.376 16.830 -11.704 1.00 44.06 413 ILE A CA 1
ATOM 3353 C C . ILE A 1 413 ? 1.064 17.326 -10.412 1.00 44.06 413 ILE A C 1
ATOM 3355 O O . ILE A 1 413 ? 2.279 17.288 -10.328 1.00 44.06 413 ILE A O 1
ATOM 3359 N N . LEU A 1 414 ? 0.303 17.807 -9.412 1.00 48.19 414 LEU A N 1
ATOM 3360 C CA . LEU A 1 414 ? 0.818 18.137 -8.060 1.00 48.19 414 LEU A CA 1
ATOM 3361 C C . LEU A 1 414 ? 1.641 16.951 -7.488 1.00 48.19 414 LEU A C 1
ATOM 3363 O O . LEU A 1 414 ? 1.308 15.809 -7.797 1.00 48.19 414 LEU A O 1
ATOM 3367 N N . SER A 1 415 ? 2.680 17.174 -6.670 1.00 59.34 415 SER A N 1
ATOM 3368 C CA . SER A 1 415 ? 3.524 16.084 -6.112 1.00 59.34 415 SER A CA 1
ATOM 3369 C C . SER A 1 415 ? 2.751 15.109 -5.206 1.00 59.34 415 SER A C 1
ATOM 3371 O O . SER A 1 415 ? 1.621 15.415 -4.846 1.00 59.34 415 SER A O 1
ATOM 3373 N N . ILE A 1 416 ? 3.303 13.951 -4.795 1.00 57.50 416 ILE A N 1
ATOM 3374 C CA . ILE A 1 416 ? 2.602 13.033 -3.860 1.00 57.50 416 ILE A CA 1
ATOM 3375 C C . ILE A 1 416 ? 2.257 13.758 -2.558 1.00 57.50 416 ILE A C 1
ATOM 3377 O O . ILE A 1 416 ? 1.090 13.770 -2.168 1.00 57.50 416 ILE A O 1
ATOM 3381 N N . LEU A 1 417 ? 3.236 14.407 -1.917 1.00 56.25 417 LEU A N 1
ATOM 3382 C CA . LEU A 1 417 ? 2.979 15.143 -0.682 1.00 56.25 417 LEU A CA 1
ATOM 3383 C C . LEU A 1 417 ? 1.975 16.279 -0.915 1.00 56.25 417 LEU A C 1
ATOM 3385 O O . LEU A 1 417 ? 0.991 16.381 -0.187 1.00 56.25 417 LEU A O 1
ATOM 3389 N N . ILE A 1 418 ? 2.140 17.075 -1.978 1.00 65.81 418 ILE A N 1
ATOM 3390 C CA . ILE A 1 418 ? 1.209 18.173 -2.274 1.00 65.81 418 ILE A CA 1
ATOM 3391 C C . ILE A 1 418 ? -0.188 17.624 -2.620 1.00 65.81 418 ILE A C 1
ATOM 3393 O O . ILE A 1 418 ? -1.186 18.197 -2.208 1.00 65.81 418 ILE A O 1
ATOM 3397 N N . ARG A 1 419 ? -0.317 16.480 -3.301 1.00 68.56 419 ARG A N 1
ATOM 3398 C CA . ARG A 1 419 ? -1.609 15.829 -3.580 1.00 68.56 419 ARG A CA 1
ATOM 3399 C C . ARG A 1 419 ? -2.255 15.276 -2.324 1.00 68.56 419 ARG A C 1
ATOM 3401 O O . ARG A 1 419 ? -3.473 15.357 -2.212 1.00 68.56 419 ARG A O 1
ATOM 3408 N N . VAL A 1 420 ? -1.495 14.734 -1.380 1.00 68.56 420 VAL A N 1
ATOM 3409 C CA . VAL A 1 420 ? -2.045 14.303 -0.089 1.00 68.56 420 VAL A CA 1
ATOM 3410 C C . VAL A 1 420 ? -2.522 15.528 0.697 1.00 68.56 420 VAL A C 1
ATOM 3412 O O . VAL A 1 420 ? -3.650 15.536 1.196 1.00 68.56 420 VAL A O 1
ATOM 3415 N N . LEU A 1 421 ? -1.729 16.603 0.733 1.00 72.62 421 LEU A N 1
ATOM 3416 C CA . LEU A 1 421 ? -2.073 17.845 1.429 1.00 72.62 421 LEU A CA 1
ATOM 3417 C C . LEU A 1 421 ? -3.251 18.592 0.782 1.00 72.62 421 LEU A C 1
ATOM 3419 O O . LEU A 1 421 ? -4.151 19.014 1.499 1.00 72.62 421 LEU A O 1
ATOM 3423 N N . GLU A 1 422 ? -3.318 18.702 -0.543 1.00 75.69 422 GLU A N 1
ATOM 3424 C CA . GLU A 1 422 ? -4.320 19.517 -1.254 1.00 75.69 422 GLU A CA 1
ATOM 3425 C C . GLU A 1 422 ? -5.522 18.721 -1.776 1.00 75.69 422 GLU A C 1
ATOM 3427 O O . GLU A 1 422 ? -6.618 19.257 -1.934 1.00 75.69 422 GLU A O 1
ATOM 3432 N N . HIS A 1 423 ? -5.340 17.438 -2.088 1.00 77.88 423 HIS A N 1
ATOM 3433 C CA . HIS A 1 423 ? -6.324 16.646 -2.837 1.00 77.88 423 HIS A CA 1
ATOM 3434 C C . HIS A 1 423 ? -6.688 15.314 -2.190 1.00 77.88 423 HIS A C 1
ATOM 3436 O O . HIS A 1 423 ? -7.587 14.634 -2.693 1.00 77.88 423 HIS A O 1
ATOM 3442 N N . MET A 1 424 ? -6.019 14.944 -1.094 1.00 85.25 424 MET A N 1
ATOM 3443 C CA . MET A 1 424 ? -6.213 13.678 -0.395 1.00 85.25 424 MET A CA 1
ATOM 3444 C C . MET A 1 424 ? -6.046 12.458 -1.320 1.00 85.25 424 MET A C 1
ATOM 3446 O O . MET A 1 424 ? -6.858 11.524 -1.301 1.00 85.25 424 MET A O 1
ATOM 3450 N N . LYS A 1 425 ? -5.010 12.479 -2.171 1.00 84.06 425 LYS A N 1
ATOM 3451 C CA . LYS A 1 425 ? -4.705 11.413 -3.138 1.00 84.06 425 LYS A CA 1
ATOM 3452 C C . LYS A 1 425 ? -3.206 11.176 -3.315 1.00 84.06 425 LYS A C 1
ATOM 3454 O O . LYS A 1 425 ? -2.416 12.098 -3.165 1.00 84.06 425 LYS A O 1
ATOM 3459 N N . LEU A 1 426 ? -2.848 9.968 -3.738 1.00 78.00 426 LEU A N 1
ATOM 3460 C CA . LEU A 1 426 ? -1.545 9.621 -4.305 1.00 78.00 426 LEU A CA 1
ATOM 3461 C C . LEU A 1 426 ? -1.492 9.967 -5.810 1.00 78.00 426 LEU A C 1
ATOM 3463 O O . LEU A 1 426 ? -2.478 10.421 -6.404 1.00 78.00 426 LEU A O 1
ATOM 3467 N N . THR A 1 427 ? -0.334 9.765 -6.442 1.00 67.75 427 THR A N 1
ATOM 3468 C CA . THR A 1 427 ? -0.094 10.052 -7.872 1.00 67.75 427 THR A CA 1
ATOM 3469 C C . THR A 1 427 ? -0.945 9.211 -8.815 1.00 67.75 427 THR A C 1
ATOM 3471 O O . THR A 1 427 ? -1.429 9.727 -9.820 1.00 67.75 427 THR A O 1
ATOM 3474 N N . ASP A 1 428 ? -1.202 7.953 -8.469 1.00 68.56 428 ASP A N 1
ATOM 3475 C CA . ASP A 1 428 ? -2.064 7.037 -9.227 1.00 68.56 428 ASP A CA 1
ATOM 3476 C C . ASP A 1 428 ? -3.573 7.329 -9.063 1.00 68.56 428 ASP A C 1
ATOM 3478 O O . ASP A 1 428 ? -4.415 6.683 -9.688 1.00 68.56 428 ASP A O 1
ATOM 3482 N N . GLY A 1 429 ? -3.925 8.322 -8.238 1.00 74.06 429 GLY A N 1
ATOM 3483 C CA . GLY A 1 429 ? -5.298 8.706 -7.926 1.00 74.06 429 GLY A CA 1
ATOM 3484 C C . GLY A 1 429 ? -5.909 7.988 -6.719 1.00 74.06 429 GLY A C 1
ATOM 3485 O O . GLY A 1 429 ? -7.037 8.332 -6.351 1.00 74.06 429 GLY A O 1
ATOM 3486 N N . THR A 1 430 ? -5.187 7.057 -6.085 1.00 80.94 430 THR A N 1
ATOM 3487 C CA . THR A 1 430 ? -5.604 6.367 -4.856 1.00 80.94 430 THR A CA 1
ATOM 3488 C C . THR A 1 430 ? -5.853 7.378 -3.739 1.00 80.94 430 THR A C 1
ATOM 3490 O O . THR A 1 430 ? -5.041 8.272 -3.520 1.00 80.94 430 THR A O 1
ATOM 3493 N N . THR A 1 431 ? -6.974 7.272 -3.021 1.00 89.38 431 THR A N 1
ATOM 3494 C CA . THR A 1 431 ? -7.275 8.163 -1.887 1.00 89.38 431 THR A CA 1
ATOM 3495 C C . THR A 1 431 ? -6.281 7.950 -0.747 1.00 89.38 431 THR A C 1
ATOM 3497 O O . THR A 1 431 ? -6.066 6.816 -0.329 1.00 89.38 431 THR A O 1
ATOM 3500 N N . TRP A 1 432 ? -5.700 9.039 -0.235 1.00 93.75 432 TRP A N 1
ATOM 3501 C CA . TRP A 1 432 ? -4.755 9.031 0.885 1.00 93.75 432 TRP A CA 1
ATOM 3502 C C . TRP A 1 432 ? -4.670 10.409 1.554 1.00 93.75 432 TRP A C 1
ATOM 3504 O O . TRP A 1 432 ? -4.505 11.412 0.866 1.00 93.75 432 TRP A O 1
ATOM 3514 N N . THR A 1 433 ? -4.785 10.487 2.882 1.00 94.50 433 THR A N 1
ATOM 3515 C CA . THR A 1 433 ? -5.063 11.757 3.589 1.00 94.50 433 THR A CA 1
ATOM 3516 C C . THR A 1 433 ? -3.991 12.231 4.569 1.00 94.50 433 THR A C 1
ATOM 3518 O O . THR A 1 433 ? -3.999 13.414 4.913 1.00 94.50 433 THR A O 1
ATOM 3521 N N . ILE A 1 434 ? -3.096 11.347 5.024 1.00 96.56 434 ILE A N 1
ATOM 3522 C CA . ILE A 1 434 ? -2.097 11.633 6.069 1.00 96.56 434 ILE A CA 1
ATOM 3523 C C . ILE A 1 434 ? -0.681 11.460 5.502 1.00 96.56 434 ILE A C 1
ATOM 3525 O O . ILE A 1 434 ? -0.384 10.384 4.985 1.00 96.56 434 ILE A O 1
ATOM 3529 N N . PRO A 1 435 ? 0.204 12.467 5.586 1.00 94.62 435 PRO A N 1
ATOM 3530 C CA . PRO A 1 435 ? 1.573 12.332 5.101 1.00 94.62 435 PRO A CA 1
ATOM 3531 C C . PRO A 1 435 ? 2.363 11.319 5.941 1.00 94.62 435 PRO A C 1
ATOM 3533 O O . PRO A 1 435 ? 2.329 11.356 7.174 1.00 94.62 435 PRO A O 1
ATOM 3536 N N . ILE A 1 436 ? 3.062 10.406 5.259 1.00 96.81 436 ILE A N 1
ATOM 3537 C CA . ILE A 1 436 ? 3.961 9.413 5.865 1.00 96.81 436 ILE A CA 1
ATOM 3538 C C . ILE A 1 436 ? 5.371 9.725 5.381 1.00 96.81 436 ILE A C 1
ATOM 3540 O O . ILE A 1 436 ? 5.745 9.383 4.262 1.00 96.81 436 ILE A O 1
ATOM 3544 N N . VAL A 1 437 ? 6.122 10.435 6.211 1.00 95.75 437 VAL A N 1
ATOM 3545 C CA . VAL A 1 437 ? 7.408 11.048 5.865 1.00 95.75 437 VAL A CA 1
ATOM 3546 C C . VAL A 1 437 ? 8.477 10.584 6.844 1.00 95.75 437 VAL A C 1
ATOM 3548 O O . VAL A 1 437 ? 8.171 10.295 8.001 1.00 95.75 437 VAL A O 1
ATOM 3551 N N . LEU A 1 438 ? 9.717 10.497 6.369 1.00 97.00 438 LEU A N 1
ATOM 3552 C CA . LEU A 1 438 ? 10.880 10.247 7.209 1.00 97.00 438 LEU A CA 1
ATOM 3553 C C . LEU A 1 438 ? 11.585 11.573 7.444 1.00 97.00 438 LEU A C 1
ATOM 3555 O O . LEU A 1 438 ? 12.223 12.116 6.546 1.00 97.00 438 LEU A O 1
ATOM 3559 N N . ASP A 1 439 ? 11.442 12.101 8.648 1.00 96.50 439 ASP A N 1
ATOM 3560 C CA . ASP A 1 439 ? 12.096 13.329 9.054 1.00 96.50 439 ASP A CA 1
ATOM 3561 C C . ASP A 1 439 ? 13.456 13.067 9.712 1.00 96.50 439 ASP A C 1
ATOM 3563 O O . ASP A 1 439 ? 13.681 12.047 10.368 1.00 96.50 439 ASP A O 1
ATOM 3567 N N . VAL A 1 440 ? 14.383 14.002 9.517 1.00 95.94 440 VAL A N 1
ATOM 3568 C CA . VAL A 1 440 ? 15.743 13.967 10.060 1.00 95.94 440 VAL A CA 1
ATOM 3569 C C . VAL A 1 440 ? 16.164 15.362 10.515 1.00 95.94 440 VAL A C 1
ATOM 3571 O O . VAL A 1 440 ? 15.679 16.370 9.995 1.00 95.94 440 VAL A O 1
ATOM 3574 N N . GLN A 1 441 ? 17.071 15.427 11.494 1.00 92.12 441 GLN A N 1
ATOM 3575 C CA . GLN A 1 441 ? 17.587 16.702 12.012 1.00 92.12 441 GLN A CA 1
ATOM 3576 C C . GLN A 1 441 ? 18.408 17.456 10.957 1.00 92.12 441 GLN A C 1
ATOM 3578 O O . GLN A 1 441 ? 18.260 18.664 10.797 1.00 92.12 441 GLN A O 1
ATOM 3583 N N . GLU A 1 442 ? 19.213 16.727 10.185 1.00 87.94 442 GLU A N 1
ATOM 3584 C CA . GLU A 1 442 ? 20.044 17.252 9.102 1.00 87.94 442 GLU A CA 1
ATOM 3585 C C . GLU A 1 442 ? 20.131 16.221 7.967 1.00 87.94 442 GLU A C 1
ATOM 3587 O O . GLU A 1 442 ? 19.847 15.041 8.163 1.00 87.94 442 GLU A O 1
ATOM 3592 N N . ASN A 1 443 ? 20.560 16.632 6.770 1.00 76.00 443 ASN A N 1
ATOM 3593 C CA . ASN A 1 443 ? 20.694 15.731 5.617 1.00 76.00 443 ASN A CA 1
ATOM 3594 C C . ASN A 1 443 ? 21.802 14.657 5.802 1.00 76.00 443 ASN A C 1
ATOM 3596 O O . ASN A 1 443 ? 21.887 13.717 5.026 1.00 76.00 443 ASN A O 1
ATOM 3600 N N . HIS A 1 444 ? 22.695 14.774 6.797 1.00 79.81 444 HIS A N 1
ATOM 3601 C CA . HIS A 1 444 ? 23.823 13.841 7.021 1.00 79.81 444 HIS A CA 1
ATOM 3602 C C . HIS A 1 444 ? 24.693 13.567 5.766 1.00 79.81 444 HIS A C 1
ATOM 3604 O O . HIS A 1 444 ? 25.349 12.530 5.654 1.00 79.81 444 HIS A O 1
ATOM 3610 N N . GLY A 1 445 ? 24.702 14.491 4.796 1.00 84.25 445 GLY A N 1
ATOM 3611 C CA . GLY A 1 445 ? 25.407 14.326 3.522 1.00 84.25 445 GLY A CA 1
ATOM 3612 C C . GLY A 1 445 ? 24.865 13.190 2.647 1.00 84.25 445 GLY A C 1
ATOM 3613 O O . GLY A 1 445 ? 25.640 12.586 1.901 1.00 84.25 445 GLY A O 1
ATOM 3614 N N . PHE A 1 446 ? 23.578 12.852 2.766 1.00 89.62 446 PHE A N 1
ATOM 3615 C CA . PHE A 1 446 ? 22.936 11.891 1.880 1.00 89.62 446 PHE A CA 1
ATOM 3616 C C . PHE A 1 446 ? 22.677 12.478 0.489 1.00 89.62 446 PHE A C 1
ATOM 3618 O O . PHE A 1 446 ? 22.464 13.682 0.312 1.00 89.62 446 PHE A O 1
ATOM 3625 N N . THR A 1 447 ? 22.689 11.597 -0.506 1.00 87.69 447 THR A N 1
ATOM 3626 C CA . THR A 1 447 ? 22.471 11.914 -1.918 1.00 87.69 447 THR A CA 1
ATOM 3627 C C . THR A 1 447 ? 21.302 11.113 -2.494 1.00 87.69 447 THR A C 1
ATOM 3629 O O . THR A 1 447 ? 20.946 10.042 -2.007 1.00 87.69 447 THR A O 1
ATOM 3632 N N . ILE A 1 448 ? 20.668 11.636 -3.545 1.00 87.62 448 ILE A N 1
ATOM 3633 C CA . ILE A 1 448 ? 19.592 10.922 -4.247 1.00 87.62 448 ILE A CA 1
ATOM 3634 C C . ILE A 1 448 ? 20.163 9.628 -4.855 1.00 87.62 448 ILE A C 1
ATOM 3636 O O . ILE A 1 448 ? 21.285 9.622 -5.355 1.00 87.62 448 ILE A O 1
ATOM 3640 N N . LYS A 1 449 ? 19.380 8.543 -4.827 1.00 85.81 449 LYS A N 1
ATOM 3641 C CA . LYS A 1 449 ? 19.759 7.158 -5.173 1.00 85.81 449 LYS A CA 1
ATOM 3642 C C . LYS A 1 449 ? 20.737 6.476 -4.221 1.00 85.81 449 LYS A C 1
ATOM 3644 O O . LYS A 1 449 ? 21.053 5.304 -4.425 1.00 85.81 449 LYS A O 1
ATOM 3649 N N . GLU A 1 450 ? 21.156 7.145 -3.153 1.00 90.00 450 GLU A N 1
ATOM 3650 C CA . GLU A 1 450 ? 21.919 6.507 -2.087 1.00 90.00 450 GLU A CA 1
ATOM 3651 C C . GLU A 1 450 ? 21.044 5.518 -1.309 1.00 90.00 450 GLU A C 1
ATOM 3653 O O . GLU A 1 450 ? 19.863 5.768 -1.048 1.00 90.00 450 GLU A O 1
ATOM 3658 N N . ARG A 1 451 ? 21.634 4.375 -0.941 1.00 92.25 451 ARG A N 1
ATOM 3659 C CA . ARG A 1 451 ? 20.994 3.379 -0.081 1.00 92.25 451 ARG A CA 1
ATOM 3660 C C . ARG A 1 451 ? 21.485 3.544 1.343 1.00 92.25 451 ARG A C 1
ATOM 3662 O O . ARG A 1 451 ? 22.685 3.492 1.597 1.00 92.25 451 ARG A O 1
ATOM 3669 N N . VAL A 1 452 ? 20.540 3.696 2.257 1.00 94.00 452 VAL A N 1
ATOM 3670 C CA . VAL A 1 452 ? 20.786 3.899 3.684 1.00 94.00 452 VAL A CA 1
ATOM 3671 C C . VAL A 1 452 ? 20.054 2.845 4.495 1.00 94.00 452 VAL A C 1
ATOM 3673 O O . VAL A 1 452 ? 18.891 2.527 4.234 1.00 94.00 452 VAL A O 1
ATOM 3676 N N . ILE A 1 453 ? 20.740 2.295 5.493 1.00 95.12 453 ILE A N 1
ATOM 3677 C CA . ILE A 1 453 ? 20.129 1.374 6.451 1.00 95.12 453 ILE A CA 1
ATOM 3678 C C . ILE A 1 453 ? 19.420 2.193 7.526 1.00 95.12 453 ILE A C 1
ATOM 3680 O O . ILE A 1 453 ? 20.054 2.963 8.241 1.00 95.12 453 ILE A O 1
ATOM 3684 N N . LEU A 1 454 ? 18.109 2.016 7.657 1.00 96.12 454 LEU A N 1
ATOM 3685 C CA . LEU A 1 454 ? 17.328 2.551 8.764 1.00 96.12 454 LEU A CA 1
ATOM 3686 C C . LEU A 1 454 ? 17.593 1.713 10.012 1.00 96.12 454 LEU A C 1
ATOM 3688 O O . LEU A 1 454 ? 17.461 0.486 9.978 1.00 96.12 454 LEU A O 1
ATOM 3692 N N . THR A 1 455 ? 17.953 2.369 11.110 1.00 95.25 455 THR A N 1
ATOM 3693 C CA . THR A 1 455 ? 18.370 1.702 12.348 1.00 95.25 455 THR A CA 1
ATOM 3694 C C . THR A 1 455 ? 17.632 2.231 13.570 1.00 95.25 455 THR A C 1
ATOM 3696 O O . THR A 1 455 ? 16.997 3.284 13.538 1.00 95.25 455 THR A O 1
ATOM 3699 N N . LYS A 1 456 ? 17.719 1.496 14.679 1.00 93.94 456 LYS A N 1
ATOM 3700 C CA . LYS A 1 456 ? 17.319 1.967 16.008 1.00 93.94 456 LYS A CA 1
ATOM 3701 C C . LYS A 1 456 ? 18.253 1.394 17.062 1.00 93.94 456 LYS A C 1
ATOM 3703 O O . LYS A 1 456 ? 18.504 0.190 17.065 1.00 93.94 456 LYS A O 1
ATOM 3708 N N . THR A 1 457 ? 18.729 2.219 17.987 1.00 90.94 457 THR A N 1
ATOM 3709 C CA . THR A 1 457 ? 19.447 1.727 19.165 1.00 90.94 457 THR A CA 1
ATOM 3710 C C . THR A 1 457 ? 18.457 1.347 20.263 1.00 90.94 457 THR A C 1
ATOM 3712 O O . THR A 1 457 ? 17.677 2.176 20.728 1.00 90.94 457 THR A O 1
ATOM 3715 N N . VAL A 1 458 ? 18.492 0.087 20.703 1.00 85.56 458 VAL A N 1
ATOM 3716 C CA . VAL A 1 458 ? 17.675 -0.430 21.812 1.00 85.56 458 VAL A CA 1
ATOM 3717 C C . VAL A 1 458 ? 18.599 -1.058 22.847 1.00 85.56 458 VAL A C 1
ATOM 3719 O O . VAL A 1 458 ? 19.403 -1.927 22.515 1.00 85.56 458 VAL A O 1
ATOM 3722 N N . ASN A 1 459 ? 18.512 -0.614 24.105 1.00 86.00 459 ASN A N 1
ATOM 3723 C CA . ASN A 1 459 ? 19.370 -1.085 25.205 1.00 86.00 459 ASN A CA 1
ATOM 3724 C C . ASN A 1 459 ? 20.876 -1.040 24.862 1.00 86.00 459 ASN A C 1
ATOM 3726 O O . ASN A 1 459 ? 21.616 -1.985 25.133 1.00 86.00 459 ASN A O 1
ATOM 3730 N N . GLY A 1 460 ? 21.317 0.035 24.197 1.00 86.12 460 GLY A N 1
ATOM 3731 C CA . GLY A 1 460 ? 22.706 0.219 23.758 1.00 86.12 460 GLY A CA 1
ATOM 3732 C C . GLY A 1 460 ? 23.137 -0.647 22.568 1.00 86.12 460 GLY A C 1
ATOM 3733 O O . GLY A 1 460 ? 24.302 -0.603 22.183 1.00 86.12 460 GLY A O 1
ATOM 3734 N N . LYS A 1 461 ? 22.229 -1.429 21.967 1.00 86.94 461 LYS A N 1
ATOM 3735 C CA . LYS A 1 461 ? 22.508 -2.265 20.793 1.00 86.94 461 LYS A CA 1
ATOM 3736 C C . LYS A 1 461 ? 21.814 -1.714 19.555 1.00 86.94 461 LYS A C 1
ATOM 3738 O O . LYS A 1 461 ? 20.597 -1.532 19.551 1.00 86.94 461 LYS A O 1
ATOM 3743 N N . ARG A 1 462 ? 22.586 -1.512 18.488 1.00 91.56 462 ARG A N 1
ATOM 3744 C CA . ARG A 1 462 ? 22.072 -1.155 17.162 1.00 91.56 462 ARG A CA 1
ATOM 3745 C C . ARG A 1 462 ? 21.232 -2.301 16.589 1.00 91.56 462 ARG A C 1
ATOM 3747 O O . ARG A 1 462 ? 21.666 -3.449 16.604 1.00 91.56 462 ARG A O 1
ATOM 3754 N N . GLN A 1 463 ? 20.048 -1.967 16.090 1.00 91.50 463 GLN A N 1
ATOM 3755 C CA . GLN A 1 463 ? 19.160 -2.844 15.331 1.00 91.50 463 GLN A CA 1
ATOM 3756 C C . GLN A 1 463 ? 19.008 -2.277 13.919 1.00 91.50 463 GLN A C 1
ATOM 3758 O O . GLN A 1 463 ? 18.663 -1.104 13.770 1.00 91.50 463 GLN A O 1
ATOM 3763 N N . ASP A 1 464 ? 19.240 -3.102 12.902 1.00 91.94 464 ASP A N 1
ATOM 3764 C CA . ASP A 1 464 ? 19.040 -2.737 11.499 1.00 91.94 464 ASP A CA 1
ATOM 3765 C C . ASP A 1 464 ? 17.631 -3.167 11.069 1.00 91.94 464 ASP A C 1
ATOM 3767 O O . ASP A 1 464 ? 17.240 -4.320 11.246 1.00 91.94 464 ASP A O 1
ATOM 3771 N N . LEU A 1 465 ? 16.839 -2.233 10.539 1.00 92.12 465 LEU A N 1
ATOM 3772 C CA . LEU A 1 465 ? 15.394 -2.416 10.358 1.00 92.12 465 LEU A CA 1
ATOM 3773 C C . LEU A 1 465 ? 15.009 -2.585 8.892 1.00 92.12 465 LEU A C 1
ATOM 3775 O O . LEU A 1 465 ? 14.289 -3.516 8.532 1.00 92.12 465 LEU A O 1
ATOM 3779 N N . ALA A 1 466 ? 15.487 -1.695 8.029 1.00 93.88 466 ALA A N 1
ATOM 3780 C CA . ALA A 1 466 ? 15.171 -1.706 6.607 1.00 93.88 466 ALA A CA 1
ATOM 3781 C C . ALA A 1 466 ? 16.227 -0.939 5.809 1.00 93.88 466 ALA A C 1
ATOM 3783 O O . ALA A 1 466 ? 16.958 -0.125 6.360 1.00 93.88 466 ALA A O 1
ATOM 3784 N N . MET A 1 467 ? 16.284 -1.170 4.502 1.00 93.12 467 MET A N 1
ATOM 3785 C CA . MET A 1 467 ? 17.101 -0.397 3.573 1.00 93.12 467 MET A CA 1
ATOM 3786 C C . MET A 1 467 ? 16.198 0.533 2.763 1.00 93.12 467 MET A C 1
ATOM 3788 O O . MET A 1 467 ? 15.285 0.065 2.079 1.00 93.12 467 MET A O 1
ATOM 3792 N N . LEU A 1 468 ? 16.470 1.833 2.839 1.00 95.44 468 LEU A N 1
ATOM 3793 C CA . LEU A 1 468 ? 15.805 2.894 2.087 1.00 95.44 468 LEU A CA 1
ATOM 3794 C C . LEU A 1 468 ? 16.695 3.299 0.905 1.00 95.44 468 LEU A C 1
ATOM 3796 O O . LEU A 1 468 ? 17.881 3.553 1.096 1.00 95.44 468 LEU A O 1
ATOM 3800 N N . GLU A 1 469 ? 16.138 3.365 -0.302 1.00 93.62 469 GLU A N 1
ATOM 3801 C CA . GLU A 1 469 ? 16.761 4.054 -1.439 1.00 93.62 469 GLU A CA 1
ATOM 3802 C C . GLU A 1 469 ? 16.174 5.464 -1.520 1.00 93.62 469 GLU A C 1
ATOM 3804 O O . GLU A 1 469 ? 14.971 5.617 -1.733 1.00 93.62 469 GLU A O 1
ATOM 3809 N N . ILE A 1 470 ? 17.014 6.480 -1.316 1.00 93.19 470 ILE A N 1
ATOM 3810 C CA . ILE A 1 470 ? 16.584 7.881 -1.266 1.00 93.19 470 ILE A CA 1
ATOM 3811 C C . ILE A 1 470 ? 16.154 8.338 -2.659 1.00 93.19 470 ILE A C 1
ATOM 3813 O O . ILE A 1 470 ? 16.895 8.203 -3.635 1.00 93.19 470 ILE A O 1
ATOM 3817 N N . GLU A 1 471 ? 14.966 8.919 -2.753 1.00 88.62 471 GLU A N 1
ATOM 3818 C CA . GLU A 1 471 ? 14.428 9.486 -3.991 1.00 88.62 471 GLU A CA 1
ATOM 3819 C C . GLU A 1 471 ? 14.456 11.012 -3.966 1.00 88.62 471 GLU A C 1
ATOM 3821 O O . GLU A 1 471 ? 14.622 11.637 -5.014 1.00 88.62 471 GLU A O 1
ATOM 3826 N N . ASP A 1 472 ? 14.371 11.608 -2.780 1.00 87.31 472 ASP A N 1
ATOM 3827 C CA . ASP A 1 472 ? 14.410 13.047 -2.592 1.00 87.31 472 ASP A CA 1
ATOM 3828 C C . ASP A 1 472 ? 14.757 13.444 -1.151 1.00 87.31 472 ASP A C 1
ATOM 3830 O O . ASP A 1 472 ? 14.693 12.654 -0.208 1.00 87.31 472 ASP A O 1
ATOM 3834 N N . ILE A 1 473 ? 15.140 14.710 -1.002 1.00 90.38 473 ILE A N 1
ATOM 3835 C CA . ILE A 1 473 ? 15.485 15.329 0.273 1.00 90.38 473 ILE A CA 1
ATOM 3836 C C . ILE A 1 473 ? 15.008 16.775 0.206 1.00 90.38 473 ILE A C 1
ATOM 3838 O O . ILE A 1 473 ? 15.386 17.504 -0.715 1.00 90.38 473 ILE A O 1
ATOM 3842 N N . PHE A 1 474 ? 14.163 17.196 1.142 1.00 88.25 474 PHE A N 1
ATOM 3843 C CA . PHE A 1 474 ? 13.524 18.506 1.071 1.00 88.25 474 PHE A CA 1
ATOM 3844 C C . PHE A 1 474 ? 13.157 19.089 2.431 1.00 88.25 474 PHE A C 1
ATOM 3846 O O . PHE A 1 474 ? 13.097 18.399 3.443 1.00 88.25 474 PHE A O 1
ATOM 3853 N N . TYR A 1 475 ? 12.880 20.391 2.430 1.00 89.94 475 TYR A N 1
ATOM 3854 C CA . TYR A 1 475 ? 12.434 21.140 3.597 1.00 89.94 475 TYR A CA 1
ATOM 3855 C C . TYR A 1 475 ? 10.935 21.438 3.451 1.00 89.94 475 TYR A C 1
ATOM 3857 O O . TYR A 1 475 ? 10.553 22.160 2.526 1.00 89.94 475 TYR A O 1
ATOM 3865 N N . PRO A 1 476 ? 10.067 20.872 4.304 1.00 89.81 476 PRO A N 1
ATOM 3866 C CA . PRO A 1 476 ? 8.629 21.095 4.239 1.00 89.81 476 PRO A CA 1
ATOM 3867 C C . PRO A 1 476 ? 8.231 22.446 4.851 1.00 89.81 476 PRO A C 1
ATOM 3869 O O . PRO A 1 476 ? 8.814 22.901 5.838 1.00 89.81 476 PRO A O 1
ATOM 3872 N N . ASP A 1 477 ? 7.154 23.046 4.338 1.00 88.56 477 ASP A N 1
ATOM 3873 C CA . ASP A 1 477 ? 6.424 24.087 5.068 1.00 88.56 477 ASP A CA 1
ATOM 3874 C C . ASP A 1 477 ? 5.513 23.427 6.111 1.00 88.56 477 ASP A C 1
ATOM 3876 O O . ASP A 1 477 ? 4.359 23.077 5.842 1.00 88.56 477 ASP A O 1
ATOM 3880 N N . LYS A 1 478 ? 6.049 23.256 7.323 1.00 93.62 478 LYS A N 1
ATOM 3881 C CA . LYS A 1 478 ? 5.336 22.632 8.446 1.00 93.62 478 LYS A CA 1
ATOM 3882 C C . LYS A 1 478 ? 4.088 23.399 8.878 1.00 93.62 478 LYS A C 1
ATOM 3884 O O . LYS A 1 478 ? 3.160 22.789 9.399 1.00 93.62 478 LYS A O 1
ATOM 3889 N N . SER A 1 479 ? 4.040 24.716 8.682 1.00 94.62 479 SER A N 1
ATOM 3890 C CA . SER A 1 479 ? 2.852 25.503 9.034 1.00 94.62 479 SER A CA 1
ATOM 3891 C C . SER A 1 479 ? 1.725 25.245 8.038 1.00 94.62 479 SER A C 1
ATOM 3893 O O . SER A 1 479 ? 0.581 25.040 8.444 1.00 94.62 479 SER A O 1
ATOM 3895 N N . ASN A 1 480 ? 2.042 25.184 6.742 1.00 91.94 480 ASN A N 1
ATOM 3896 C CA . ASN A 1 480 ? 1.069 24.788 5.728 1.00 91.94 480 ASN A CA 1
ATOM 3897 C C . ASN A 1 480 ? 0.630 23.327 5.907 1.00 91.94 480 ASN A C 1
ATOM 3899 O O . ASN A 1 480 ? -0.564 23.040 5.868 1.00 91.94 480 ASN A O 1
ATOM 3903 N N . GLU A 1 481 ? 1.563 22.408 6.173 1.00 93.69 481 GLU A N 1
ATOM 3904 C CA . GLU A 1 481 ? 1.226 21.017 6.492 1.00 93.69 481 GLU A CA 1
ATOM 3905 C C . GLU A 1 481 ? 0.275 20.937 7.692 1.00 93.69 481 GLU A C 1
ATOM 3907 O O . GLU A 1 481 ? -0.742 20.244 7.617 1.00 93.69 481 GLU A O 1
ATOM 3912 N N . ALA A 1 482 ? 0.539 21.702 8.756 1.00 96.31 482 ALA A N 1
ATOM 3913 C CA . ALA A 1 482 ? -0.316 21.724 9.933 1.00 96.31 482 ALA A CA 1
ATOM 3914 C C . ALA A 1 482 ? -1.754 22.151 9.597 1.00 96.31 482 ALA A C 1
ATOM 3916 O O . ALA A 1 482 ? -2.711 21.439 9.909 1.00 96.31 482 ALA A O 1
ATOM 3917 N N . LEU A 1 483 ? -1.902 23.272 8.885 1.00 94.88 483 LEU A N 1
ATOM 3918 C CA . LEU A 1 483 ? -3.204 23.790 8.463 1.00 94.88 483 LEU A CA 1
ATOM 3919 C C . LEU A 1 483 ? -3.950 22.805 7.559 1.00 94.88 483 LEU A C 1
ATOM 3921 O O . LEU A 1 483 ? -5.155 22.616 7.711 1.00 94.88 483 LEU A O 1
ATOM 3925 N N . LYS A 1 484 ? -3.250 22.149 6.629 1.00 91.69 484 LYS A N 1
ATOM 3926 C CA . LYS A 1 484 ? -3.867 21.214 5.680 1.00 91.69 484 LYS A CA 1
ATOM 3927 C C . LYS A 1 484 ? -4.261 19.899 6.340 1.00 91.69 484 LYS A C 1
ATOM 3929 O O . LYS A 1 484 ? -5.324 19.372 6.019 1.00 91.69 484 LYS A O 1
ATOM 3934 N N . VAL A 1 485 ? -3.430 19.364 7.235 1.00 93.88 485 VAL A N 1
ATOM 3935 C CA . VAL A 1 485 ? -3.636 18.048 7.858 1.00 93.88 485 VAL A CA 1
ATOM 3936 C C . VAL A 1 485 ? -4.555 18.129 9.075 1.00 93.88 485 VAL A C 1
ATOM 3938 O O . VAL A 1 485 ? -5.459 17.305 9.197 1.00 93.88 485 VAL A O 1
ATOM 3941 N N . PHE A 1 486 ? -4.347 19.109 9.953 1.00 96.62 486 PHE A N 1
ATOM 3942 C CA . PHE A 1 486 ? -5.057 19.231 11.232 1.00 96.62 486 PHE A CA 1
ATOM 3943 C C . PHE A 1 486 ? -6.132 20.325 11.230 1.00 96.62 486 PHE A C 1
ATOM 3945 O O . PHE A 1 486 ? -6.859 20.463 12.206 1.00 96.62 486 PHE A O 1
ATOM 3952 N N . GLY A 1 487 ? -6.229 21.138 10.172 1.00 95.44 487 GLY A N 1
ATOM 3953 C CA . GLY A 1 487 ? -7.160 22.274 10.120 1.00 95.44 487 GLY A CA 1
ATOM 3954 C C . GLY A 1 487 ? -6.747 23.465 10.995 1.00 95.44 487 GLY A C 1
ATOM 3955 O O . GLY A 1 487 ? -7.460 24.461 11.053 1.00 95.44 487 GLY A O 1
ATOM 3956 N N . THR A 1 488 ? -5.601 23.383 11.675 1.00 96.19 488 THR A N 1
ATOM 3957 C CA . THR A 1 488 ? -5.090 24.405 12.594 1.00 96.19 488 THR A CA 1
ATOM 3958 C C . THR A 1 488 ? -3.563 24.364 12.649 1.00 96.19 488 THR A C 1
ATOM 3960 O O . THR A 1 488 ? -2.955 23.329 12.382 1.00 96.19 488 THR A O 1
ATOM 3963 N N . ASN A 1 489 ? -2.940 25.484 13.018 1.00 96.50 489 ASN A N 1
ATOM 3964 C CA . ASN A 1 489 ? -1.513 25.564 13.356 1.00 96.50 489 ASN A CA 1
ATOM 3965 C C . ASN A 1 489 ? -1.298 25.844 14.858 1.00 96.50 489 ASN A C 1
ATOM 3967 O O . ASN A 1 489 ? -0.237 26.307 15.270 1.00 96.50 489 ASN A O 1
ATOM 3971 N N . ASP A 1 490 ? -2.318 25.591 15.681 1.00 96.88 490 ASP A N 1
ATOM 3972 C CA . ASP A 1 490 ? -2.247 25.726 17.133 1.00 96.88 490 ASP A CA 1
ATOM 3973 C C . ASP A 1 490 ? -1.373 24.624 17.755 1.00 96.88 490 ASP A C 1
ATOM 3975 O O . ASP A 1 490 ? -1.671 23.433 17.650 1.00 96.88 490 ASP A O 1
ATOM 3979 N N . LEU A 1 491 ? -0.308 25.031 18.450 1.00 96.50 491 LEU A N 1
ATOM 3980 C CA . LEU A 1 491 ? 0.636 24.140 19.130 1.00 96.50 491 LEU A CA 1
ATOM 3981 C C . LEU A 1 491 ? 0.026 23.361 20.305 1.00 96.50 491 LEU A C 1
ATOM 3983 O O . LEU A 1 491 ? 0.693 22.464 20.822 1.00 96.50 491 LEU A O 1
ATOM 3987 N N . TYR A 1 492 ? -1.196 23.678 20.742 1.00 96.31 492 TYR A N 1
ATOM 3988 C CA . TYR A 1 492 ? -1.923 22.858 21.710 1.00 96.31 492 TYR A CA 1
ATOM 3989 C C . TYR A 1 492 ? -2.478 21.570 21.077 1.00 96.31 492 TYR A C 1
ATOM 3991 O O . TYR A 1 492 ? -2.591 20.542 21.751 1.00 96.31 492 TYR A O 1
ATOM 3999 N N . HIS A 1 493 ? -2.759 21.571 19.768 1.00 97.69 493 HIS A N 1
ATOM 4000 C CA . HIS A 1 493 ? -3.172 20.364 19.060 1.00 97.69 493 HIS A CA 1
ATOM 4001 C C . HIS A 1 493 ? -2.020 19.334 19.069 1.00 97.69 493 HIS A C 1
ATOM 4003 O O . HIS A 1 493 ? -0.955 19.615 18.514 1.00 97.69 493 HIS A O 1
ATOM 4009 N N . PRO A 1 494 ? -2.195 18.104 19.601 1.00 96.56 494 PRO A N 1
ATOM 4010 C CA . PRO A 1 494 ? -1.089 17.154 19.785 1.00 96.56 494 PRO A CA 1
ATOM 4011 C C . PRO A 1 494 ? -0.322 16.812 18.499 1.00 96.56 494 PRO A C 1
ATOM 4013 O O . PRO A 1 494 ? 0.900 16.679 18.512 1.00 96.56 494 PRO A O 1
ATOM 4016 N N . GLY A 1 495 ? -1.031 16.695 17.373 1.00 96.88 495 GLY A N 1
ATOM 4017 C CA . GLY A 1 495 ? -0.421 16.468 16.061 1.00 96.88 495 GLY A CA 1
ATOM 4018 C C . GLY A 1 495 ? 0.439 17.639 15.568 1.00 96.88 495 GLY A C 1
ATOM 4019 O O . GLY A 1 495 ? 1.535 17.408 15.061 1.00 96.88 495 GLY A O 1
ATOM 4020 N N . VAL A 1 496 ? -0.014 18.879 15.792 1.00 98.12 496 VAL A N 1
ATOM 4021 C CA . VAL A 1 496 ? 0.686 20.113 15.398 1.00 98.12 496 VAL A CA 1
ATOM 4022 C C . VAL A 1 496 ? 1.891 20.329 16.304 1.00 98.12 496 VAL A C 1
ATOM 4024 O O . VAL A 1 496 ? 2.988 20.606 15.822 1.00 98.12 496 VAL A O 1
ATOM 4027 N N . HIS A 1 497 ? 1.711 20.121 17.612 1.00 97.88 497 HIS A N 1
ATOM 4028 C CA . HIS A 1 497 ? 2.799 20.120 18.579 1.00 97.88 497 HIS A CA 1
ATOM 4029 C C . HIS A 1 497 ? 3.923 19.188 18.131 1.00 97.88 497 HIS A C 1
ATOM 4031 O O . HIS A 1 497 ? 5.071 19.605 18.035 1.00 97.88 497 HIS A O 1
ATOM 4037 N N . TYR A 1 498 ? 3.588 17.939 17.799 1.00 97.81 498 TYR A N 1
ATOM 4038 C CA . TYR A 1 498 ? 4.578 16.955 17.377 1.00 97.81 498 TYR A CA 1
ATOM 4039 C C . TYR A 1 498 ? 5.294 17.359 16.082 1.00 97.81 498 TYR A C 1
ATOM 4041 O O . TYR A 1 498 ? 6.516 17.248 15.992 1.00 97.81 498 TYR A O 1
ATOM 4049 N N . LEU A 1 499 ? 4.547 17.855 15.090 1.00 97.38 499 LEU A N 1
ATOM 4050 C CA . LEU A 1 499 ? 5.096 18.303 13.807 1.00 97.38 499 LEU A CA 1
ATOM 4051 C C . LEU A 1 499 ? 6.164 19.398 13.987 1.00 97.38 499 LEU A C 1
ATOM 4053 O O . LEU A 1 499 ? 7.232 19.340 13.372 1.00 97.38 499 LEU A O 1
ATOM 4057 N N . HIS A 1 500 ? 5.901 20.373 14.860 1.00 97.31 500 HIS A N 1
ATOM 4058 C CA . HIS A 1 500 ? 6.797 21.513 15.086 1.00 97.31 500 HIS A CA 1
ATOM 4059 C C . HIS A 1 500 ? 7.878 21.274 16.140 1.00 97.31 500 HIS A C 1
ATOM 4061 O O . HIS A 1 500 ? 8.940 21.886 16.056 1.00 97.31 500 HIS A O 1
ATOM 4067 N N . LYS A 1 501 ? 7.612 20.448 17.158 1.00 96.75 501 LYS A N 1
ATOM 4068 C CA . LYS A 1 501 ? 8.493 20.292 18.331 1.00 96.75 501 LYS A CA 1
ATOM 4069 C C . LYS A 1 501 ? 9.283 18.992 18.356 1.00 96.75 501 LYS A C 1
ATOM 4071 O O . LYS A 1 501 ? 10.263 18.923 19.087 1.00 96.75 501 LYS A O 1
ATOM 4076 N N . THR A 1 502 ? 8.866 17.977 17.603 1.00 96.38 502 THR A N 1
ATOM 4077 C CA . THR A 1 502 ? 9.516 16.659 17.619 1.00 96.38 502 THR A CA 1
ATOM 4078 C C . THR A 1 502 ? 10.134 16.309 16.277 1.00 96.38 502 THR A C 1
ATOM 4080 O O . THR A 1 502 ? 11.280 15.876 16.253 1.00 96.38 502 THR A O 1
ATOM 4083 N N . MET A 1 503 ? 9.407 16.513 15.175 1.00 96.25 503 MET A N 1
ATOM 4084 C CA . MET A 1 503 ? 9.922 16.138 13.858 1.00 96.25 503 MET A CA 1
ATOM 4085 C C . MET A 1 503 ? 11.099 17.027 13.438 1.00 96.25 503 MET A C 1
ATOM 4087 O O . MET A 1 503 ? 11.069 18.245 13.638 1.00 96.25 503 MET A O 1
ATOM 4091 N N . GLY A 1 504 ? 12.092 16.441 12.777 1.00 95.81 504 GLY A N 1
ATOM 4092 C CA . GLY A 1 504 ? 13.213 17.135 12.151 1.00 95.81 504 GLY A CA 1
ATOM 4093 C C . GLY A 1 504 ? 12.784 18.111 11.041 1.00 95.81 504 GLY A C 1
ATOM 4094 O O . GLY A 1 504 ? 11.649 18.048 10.550 1.00 95.81 504 GLY A O 1
ATOM 4095 N N . PRO A 1 505 ? 13.638 19.081 10.675 1.00 94.75 505 PRO A N 1
ATOM 4096 C CA . PRO A 1 505 ? 13.340 20.090 9.660 1.00 94.75 505 PRO A CA 1
ATOM 4097 C C . PRO A 1 505 ? 13.511 19.595 8.218 1.00 94.75 505 PRO A C 1
ATOM 4099 O O . PRO A 1 505 ? 13.095 20.304 7.307 1.00 94.75 505 PRO A O 1
ATOM 4102 N N . VAL A 1 506 ? 14.114 18.423 7.997 1.00 94.50 506 VAL A N 1
ATOM 4103 C CA . VAL A 1 506 ? 14.350 17.854 6.661 1.00 94.50 506 VAL A CA 1
ATOM 4104 C C . VAL A 1 506 ? 13.554 16.569 6.514 1.00 94.50 506 VAL A C 1
ATOM 4106 O O . VAL A 1 506 ? 13.596 15.728 7.408 1.00 94.50 506 VAL A O 1
ATOM 4109 N N . TYR A 1 507 ? 12.858 16.399 5.395 1.00 94.50 507 TYR A N 1
ATOM 4110 C CA . TYR A 1 507 ? 12.205 15.150 5.012 1.00 94.50 507 TYR A CA 1
ATOM 4111 C C . TYR A 1 507 ? 13.019 14.444 3.932 1.00 94.50 507 TYR A C 1
ATOM 4113 O O . TYR A 1 507 ? 13.523 15.077 3.004 1.00 94.50 507 TYR A O 1
ATOM 4121 N N . ILE A 1 508 ? 13.137 13.129 4.071 1.00 94.44 508 ILE A N 1
ATOM 4122 C CA . ILE A 1 508 ? 13.750 12.226 3.104 1.00 94.44 508 ILE A CA 1
ATOM 4123 C C . ILE A 1 508 ? 12.654 11.283 2.621 1.00 94.44 508 ILE A C 1
ATOM 4125 O O . ILE A 1 508 ? 12.123 10.493 3.403 1.00 94.44 508 ILE A O 1
ATOM 4129 N N . GLY A 1 509 ? 12.300 11.348 1.346 1.00 92.06 509 GLY A N 1
ATOM 4130 C CA . GLY A 1 509 ? 11.414 10.373 0.727 1.00 92.06 509 GLY A CA 1
ATOM 4131 C C . GLY A 1 509 ? 12.208 9.335 -0.055 1.00 92.06 509 GLY A C 1
ATOM 4132 O O . GLY A 1 509 ? 13.358 9.528 -0.466 1.00 92.06 509 GLY A O 1
ATOM 4133 N N . GLY A 1 510 ? 11.600 8.169 -0.219 1.00 90.19 510 GLY A N 1
ATOM 4134 C CA . GLY A 1 510 ? 12.247 7.055 -0.887 1.00 90.19 510 GLY A CA 1
ATOM 4135 C C . GLY A 1 510 ? 11.561 5.724 -0.649 1.00 90.19 510 GLY A C 1
ATOM 4136 O O . GLY A 1 510 ? 10.787 5.544 0.295 1.00 90.19 510 GLY A O 1
ATOM 4137 N N . CYS A 1 511 ? 11.887 4.763 -1.505 1.00 91.94 511 CYS A N 1
ATOM 4138 C CA . CYS A 1 511 ? 11.350 3.414 -1.441 1.00 91.94 511 CYS A CA 1
ATOM 4139 C C . CYS A 1 511 ? 12.135 2.563 -0.436 1.00 91.94 511 CYS A C 1
ATOM 4141 O O . CYS A 1 511 ? 13.368 2.523 -0.456 1.00 91.94 511 CYS A O 1
ATOM 4143 N N . ILE A 1 512 ? 11.429 1.786 0.387 1.00 90.88 512 ILE A N 1
ATOM 4144 C CA . ILE A 1 512 ? 12.049 0.686 1.123 1.00 90.88 512 ILE A CA 1
ATOM 4145 C C . ILE A 1 512 ? 12.341 -0.436 0.127 1.00 90.88 512 ILE A C 1
ATOM 4147 O O . ILE A 1 512 ? 11.438 -1.050 -0.439 1.00 90.88 512 ILE A O 1
ATOM 4151 N N . VAL A 1 513 ? 13.623 -0.693 -0.114 1.00 83.44 513 VAL A N 1
ATOM 4152 C CA . VAL A 1 513 ? 14.087 -1.696 -1.083 1.00 83.44 513 VAL A CA 1
ATOM 4153 C C . VAL A 1 513 ? 14.288 -3.072 -0.452 1.00 83.44 513 VAL A C 1
ATOM 4155 O O . VAL A 1 513 ? 14.237 -4.076 -1.161 1.00 83.44 513 VAL A O 1
ATOM 4158 N N . SER A 1 514 ? 14.484 -3.130 0.870 1.00 80.25 514 SER A N 1
ATOM 4159 C CA . SER A 1 514 ? 14.574 -4.377 1.635 1.00 80.25 514 SER A CA 1
ATOM 4160 C C . SER A 1 514 ? 14.101 -4.174 3.071 1.00 80.25 514 SER A C 1
ATOM 4162 O O . SER A 1 514 ? 14.559 -3.254 3.743 1.00 80.25 514 SER A O 1
ATOM 4164 N N . ALA A 1 515 ? 13.246 -5.066 3.567 1.00 84.81 515 ALA A N 1
ATOM 4165 C CA . ALA A 1 515 ? 12.990 -5.207 4.998 1.00 84.81 515 ALA A CA 1
ATOM 4166 C C . ALA A 1 515 ? 14.088 -6.086 5.620 1.00 84.81 515 ALA A C 1
ATOM 4168 O O . ALA A 1 515 ? 14.506 -7.059 4.994 1.00 84.81 515 ALA A O 1
ATOM 4169 N N . ILE A 1 516 ? 14.554 -5.752 6.822 1.00 85.06 516 ILE A N 1
ATOM 4170 C CA . ILE A 1 516 ? 15.496 -6.572 7.603 1.00 85.06 516 ILE A CA 1
ATOM 4171 C C . ILE A 1 516 ? 14.755 -7.131 8.819 1.00 85.06 516 ILE A C 1
ATOM 4173 O O . ILE A 1 516 ? 14.684 -8.344 9.010 1.00 85.06 516 ILE A O 1
ATOM 4177 N N . GLN A 1 517 ? 14.124 -6.249 9.597 1.00 86.31 517 GLN A N 1
ATOM 4178 C CA . GLN A 1 517 ? 13.362 -6.600 10.789 1.00 86.31 517 GLN A CA 1
ATOM 4179 C C . GLN A 1 517 ? 12.187 -5.638 11.010 1.00 86.31 517 GLN A C 1
ATOM 4181 O O . GLN A 1 517 ? 12.280 -4.438 10.765 1.00 86.31 517 GLN A O 1
ATOM 4186 N N . PHE A 1 518 ? 11.084 -6.180 11.529 1.00 87.31 518 PHE A N 1
ATOM 4187 C CA . PHE A 1 518 ? 9.896 -5.422 11.923 1.00 87.31 518 PHE A CA 1
ATOM 4188 C C . PHE A 1 518 ? 10.133 -4.636 13.228 1.00 87.31 518 PHE A C 1
ATOM 4190 O O . PHE A 1 518 ? 10.484 -5.262 14.240 1.00 87.31 518 PHE A O 1
ATOM 4197 N N . PRO A 1 519 ? 9.928 -3.302 13.242 1.00 85.94 519 PRO A N 1
ATOM 4198 C CA . PRO A 1 519 ? 10.111 -2.472 14.431 1.00 85.94 519 PRO A CA 1
ATOM 4199 C C . PRO A 1 519 ? 9.287 -2.899 15.651 1.00 85.94 519 PRO A C 1
ATOM 4201 O O . PRO A 1 519 ? 9.732 -2.734 16.783 1.00 85.94 519 PRO A O 1
ATOM 4204 N N . ILE A 1 520 ? 8.101 -3.483 15.477 1.00 79.88 520 ILE A N 1
ATOM 4205 C CA . ILE A 1 520 ? 7.255 -3.809 16.634 1.00 79.88 520 ILE A CA 1
ATOM 4206 C C . ILE A 1 520 ? 7.879 -4.865 17.561 1.00 79.88 520 ILE A C 1
ATOM 4208 O O . ILE A 1 520 ? 7.674 -4.823 18.774 1.00 79.88 520 ILE A O 1
ATOM 4212 N N . LYS A 1 521 ? 8.716 -5.755 17.009 1.00 72.44 521 LYS A N 1
ATOM 4213 C CA . LYS A 1 521 ? 9.434 -6.796 17.766 1.00 72.44 521 LYS A CA 1
ATOM 4214 C C . LYS A 1 521 ? 10.509 -6.224 18.691 1.00 72.44 521 LYS A C 1
ATOM 4216 O O . LYS A 1 521 ? 10.860 -6.845 19.686 1.00 72.44 521 LYS A O 1
ATOM 4221 N N . ILE A 1 522 ? 11.055 -5.047 18.374 1.00 68.69 522 ILE A N 1
ATOM 4222 C CA . ILE A 1 522 ? 12.095 -4.412 19.203 1.00 68.69 522 ILE A CA 1
ATOM 4223 C C . ILE A 1 522 ? 11.509 -3.540 20.319 1.00 68.69 522 ILE A C 1
ATOM 4225 O O . ILE A 1 522 ? 12.194 -3.273 21.302 1.00 68.69 522 ILE A O 1
ATOM 4229 N N . LEU A 1 523 ? 10.242 -3.131 20.197 1.00 68.56 523 LEU A N 1
ATOM 4230 C CA . LEU A 1 523 ? 9.528 -2.337 21.204 1.00 68.56 523 LEU A CA 1
ATOM 4231 C C . LEU A 1 523 ? 8.975 -3.188 22.366 1.00 68.56 523 LEU A C 1
ATOM 4233 O O . LEU A 1 523 ? 8.404 -2.642 23.307 1.00 68.56 523 LEU A O 1
ATOM 4237 N N . ASN A 1 524 ? 9.200 -4.510 22.330 1.00 61.84 524 ASN A N 1
ATOM 4238 C CA . ASN A 1 524 ? 8.921 -5.473 23.400 1.00 61.84 524 ASN A CA 1
ATOM 4239 C C . ASN A 1 524 ? 7.468 -5.437 23.907 1.00 61.84 524 ASN A C 1
ATOM 4241 O O . ASN A 1 524 ? 7.192 -5.303 25.102 1.00 61.84 524 ASN A O 1
ATOM 4245 N N . HIS A 1 525 ? 6.512 -5.549 22.986 1.00 63.78 525 HIS A N 1
ATOM 4246 C CA . HIS A 1 525 ? 5.108 -5.652 23.362 1.00 63.78 525 HIS A CA 1
ATOM 4247 C C . HIS A 1 525 ? 4.795 -7.076 23.826 1.00 63.78 525 HIS A C 1
ATOM 4249 O O . HIS A 1 525 ? 4.755 -7.990 23.014 1.00 63.78 525 HIS A O 1
ATOM 4255 N N . SER A 1 526 ? 4.437 -7.263 25.101 1.00 69.56 526 SER A N 1
ATOM 4256 C CA . SER A 1 526 ? 4.057 -8.565 25.695 1.00 69.56 526 SER A CA 1
ATOM 4257 C C . SER A 1 526 ? 2.854 -9.275 25.038 1.00 69.56 526 SER A C 1
ATOM 4259 O O . SER A 1 526 ? 2.402 -10.311 25.520 1.00 69.56 526 SER A O 1
ATOM 4261 N N . PHE A 1 527 ? 2.301 -8.713 23.963 1.00 76.31 527 PHE A N 1
ATOM 4262 C CA . PHE A 1 527 ? 1.102 -9.162 23.266 1.00 76.31 527 PHE A CA 1
ATOM 4263 C C . PHE A 1 527 ? 1.321 -9.330 21.756 1.00 76.31 527 PHE A C 1
ATOM 4265 O O . PHE A 1 527 ? 0.374 -9.157 20.990 1.00 76.31 527 PHE A O 1
ATOM 4272 N N . GLU A 1 528 ? 2.539 -9.669 21.317 1.00 74.12 528 GLU A N 1
ATOM 4273 C CA . GLU A 1 528 ? 2.874 -9.848 19.890 1.00 74.12 528 GLU A CA 1
ATOM 4274 C C . GLU A 1 528 ? 1.877 -10.754 19.154 1.00 74.12 528 GLU A C 1
ATOM 4276 O O . GLU A 1 528 ? 1.468 -10.450 18.040 1.00 74.12 528 GLU A O 1
ATOM 4281 N N . ASN A 1 529 ? 1.388 -11.808 19.816 1.00 83.50 529 ASN A N 1
ATOM 4282 C CA . ASN A 1 529 ? 0.412 -12.753 19.258 1.00 83.50 529 ASN A CA 1
ATOM 4283 C C . ASN A 1 529 ? -0.923 -12.107 18.843 1.00 83.50 529 ASN A C 1
ATOM 4285 O O . ASN A 1 529 ? -1.682 -12.695 18.077 1.00 83.50 529 ASN A O 1
ATOM 4289 N N . LEU A 1 530 ? -1.244 -10.930 19.387 1.00 90.56 530 LEU A N 1
ATOM 4290 C CA . LEU A 1 530 ? -2.447 -10.174 19.044 1.00 90.56 530 LEU A CA 1
ATOM 4291 C C . LEU A 1 530 ? -2.181 -9.115 17.963 1.00 90.56 530 LEU A C 1
ATOM 4293 O O . LEU A 1 530 ? -3.137 -8.535 17.451 1.00 90.56 530 LEU A O 1
ATOM 4297 N N . ILE A 1 531 ? -0.921 -8.848 17.609 1.00 92.12 531 ILE A N 1
ATOM 4298 C CA . ILE A 1 531 ? -0.525 -7.924 16.541 1.00 92.12 531 ILE A CA 1
ATOM 4299 C C . ILE A 1 531 ? -0.444 -8.723 15.237 1.00 92.12 531 ILE A C 1
ATOM 4301 O O . ILE A 1 531 ? 0.614 -9.199 14.836 1.00 92.12 531 ILE A O 1
ATOM 4305 N N . MET A 1 532 ? -1.592 -8.913 14.588 1.00 93.88 532 MET A N 1
ATOM 4306 C CA . MET A 1 532 ? -1.661 -9.604 13.299 1.00 93.88 532 MET A CA 1
ATOM 4307 C C . MET A 1 532 ? -1.377 -8.630 12.157 1.00 93.88 532 MET A C 1
ATOM 4309 O O . MET A 1 532 ? -1.893 -7.518 12.164 1.00 93.88 532 MET A O 1
ATOM 4313 N N . THR A 1 533 ? -0.604 -9.052 11.156 1.00 95.31 533 THR A N 1
ATOM 4314 C CA . THR A 1 533 ? -0.442 -8.320 9.890 1.00 95.31 533 THR A CA 1
ATOM 4315 C C . THR A 1 533 ? -1.709 -8.426 9.026 1.00 95.31 533 THR A C 1
ATOM 4317 O O . THR A 1 533 ? -2.533 -9.317 9.251 1.00 95.31 533 THR A O 1
ATOM 4320 N N . PRO A 1 534 ? -1.874 -7.581 7.990 1.00 97.06 534 PRO A N 1
ATOM 4321 C CA . PRO A 1 534 ? -2.946 -7.724 7.003 1.00 97.06 534 PRO A CA 1
ATOM 4322 C C . PRO A 1 534 ? -3.102 -9.141 6.436 1.00 97.06 534 PRO A C 1
ATOM 4324 O O . PRO A 1 534 ? -4.218 -9.645 6.328 1.00 97.06 534 PRO A O 1
ATOM 4327 N N . ILE A 1 535 ? -1.984 -9.804 6.118 1.00 93.88 535 ILE A N 1
ATOM 4328 C CA . ILE A 1 535 ? -1.980 -11.169 5.574 1.00 93.88 535 ILE A CA 1
ATOM 4329 C C . ILE A 1 535 ? -2.488 -12.158 6.625 1.00 93.88 535 ILE A C 1
ATOM 4331 O O . ILE A 1 535 ? -3.412 -12.916 6.348 1.00 93.88 535 ILE A O 1
ATOM 4335 N N . GLN A 1 536 ? -1.951 -12.101 7.846 1.00 94.75 536 GLN A N 1
ATOM 4336 C CA . GLN A 1 536 ? -2.361 -12.994 8.935 1.00 94.75 536 GLN A CA 1
ATOM 4337 C C . GLN A 1 536 ? -3.837 -12.818 9.300 1.00 94.75 536 GLN A C 1
ATOM 4339 O O . GLN A 1 536 ? -4.537 -13.788 9.585 1.00 94.75 536 GLN A O 1
ATOM 4344 N N . LEU A 1 537 ? -4.336 -11.581 9.282 1.00 96.00 537 LEU A N 1
ATOM 4345 C CA . LEU A 1 537 ? -5.738 -11.317 9.569 1.00 96.00 537 LEU A CA 1
ATOM 4346 C C . LEU A 1 537 ? -6.648 -11.826 8.436 1.00 96.00 537 LEU A C 1
ATOM 4348 O O . LEU A 1 537 ? -7.696 -12.406 8.718 1.00 96.00 537 LEU A O 1
ATOM 4352 N N . SER A 1 538 ? -6.215 -11.706 7.175 1.00 94.94 538 SER A N 1
ATOM 4353 C CA . SER A 1 538 ? -6.896 -12.317 6.025 1.00 94.94 538 SER A CA 1
ATOM 4354 C C . SER A 1 538 ? -6.968 -13.844 6.142 1.00 94.94 538 SER A C 1
ATOM 4356 O O . SER A 1 538 ? -8.040 -14.422 5.973 1.00 94.94 538 SER A O 1
ATOM 4358 N N . GLU A 1 539 ? -5.862 -14.501 6.504 1.00 95.81 539 GLU A N 1
ATOM 4359 C CA . GLU A 1 539 ? -5.828 -15.946 6.784 1.00 95.81 539 GLU A CA 1
ATOM 4360 C C . GLU A 1 539 ? -6.782 -16.309 7.932 1.00 95.81 539 GLU A C 1
ATOM 4362 O O . GLU A 1 539 ? -7.492 -17.317 7.876 1.00 95.81 539 GLU A O 1
ATOM 4367 N N . LYS A 1 540 ? -6.878 -15.451 8.957 1.00 96.44 540 LYS A N 1
ATOM 4368 C CA . LYS A 1 540 ? -7.805 -15.656 10.074 1.00 96.44 540 LYS A CA 1
ATOM 4369 C C . LYS A 1 540 ? -9.268 -15.571 9.647 1.00 96.44 540 LYS A C 1
ATOM 4371 O O . LYS A 1 540 ? -10.101 -16.308 10.180 1.00 96.44 540 LYS A O 1
ATOM 4376 N N . PHE A 1 541 ? -9.599 -14.701 8.694 1.00 97.75 541 PHE A N 1
ATOM 4377 C CA . PHE A 1 541 ? -10.943 -14.634 8.123 1.00 97.75 541 PHE A CA 1
ATOM 4378 C C . PHE A 1 541 ? -11.290 -15.904 7.343 1.00 97.75 541 PHE A C 1
ATOM 4380 O O . PHE A 1 541 ? -12.413 -16.393 7.461 1.00 97.75 541 PHE A O 1
ATOM 4387 N N . GLU A 1 542 ? -10.338 -16.474 6.604 1.00 96.06 542 GLU A N 1
ATOM 4388 C CA . GLU A 1 542 ? -10.507 -17.762 5.921 1.00 96.06 542 GLU A CA 1
ATOM 4389 C C . GLU A 1 542 ? -10.721 -18.911 6.912 1.00 96.06 542 GLU A C 1
ATOM 4391 O O . GLU A 1 542 ? -11.712 -19.638 6.802 1.00 96.06 542 GLU A O 1
ATOM 4396 N N . GLU A 1 543 ? -9.860 -19.026 7.930 1.00 96.44 543 GLU A N 1
ATOM 4397 C CA . GLU A 1 543 ? -9.963 -20.033 8.998 1.00 96.44 543 GLU A CA 1
ATOM 4398 C C . GLU A 1 543 ? -11.349 -20.001 9.660 1.00 96.44 543 GLU A C 1
ATOM 4400 O O . GLU A 1 543 ? -11.972 -21.036 9.910 1.00 96.44 543 GLU A O 1
ATOM 4405 N N . LYS A 1 544 ? -11.862 -18.792 9.909 1.00 96.38 544 LYS A N 1
ATOM 4406 C CA . LYS A 1 544 ? -13.158 -18.571 10.554 1.00 96.38 544 LYS A CA 1
ATOM 4407 C C . LYS A 1 544 ? -14.356 -18.610 9.609 1.00 96.38 544 LYS A C 1
ATOM 4409 O O . LYS A 1 544 ? -15.487 -18.500 10.094 1.00 96.38 544 LYS A O 1
ATOM 4414 N N . LYS A 1 545 ? -14.131 -18.793 8.302 1.00 96.75 545 LYS A N 1
ATOM 4415 C CA . LYS A 1 545 ? -15.150 -18.764 7.237 1.00 96.75 545 LYS A CA 1
ATOM 4416 C C . LYS A 1 545 ? -15.932 -17.446 7.204 1.00 96.75 545 LYS A C 1
ATOM 4418 O O . LYS A 1 545 ? -17.154 -17.428 7.084 1.00 96.75 545 LYS A O 1
ATOM 4423 N N . TRP A 1 546 ? -15.228 -16.330 7.367 1.00 97.69 546 TRP A N 1
ATOM 4424 C CA . TRP A 1 546 ? -15.809 -14.986 7.392 1.00 97.69 546 TRP A CA 1
ATOM 4425 C C . TRP A 1 546 ? -15.893 -14.325 6.018 1.00 97.69 546 TRP A C 1
ATOM 4427 O O . TRP A 1 546 ? -16.617 -13.347 5.898 1.00 97.69 546 TRP A O 1
ATOM 4437 N N . LEU A 1 547 ? -15.214 -14.853 4.992 1.00 93.31 547 LEU A N 1
ATOM 4438 C CA . LEU A 1 547 ? -15.120 -14.209 3.673 1.00 93.31 547 LEU A CA 1
ATOM 4439 C C . LEU A 1 547 ? -16.473 -13.967 2.977 1.00 93.31 547 LEU A C 1
ATOM 4441 O O . LEU A 1 547 ? -16.578 -13.035 2.186 1.00 93.31 547 LEU A O 1
ATOM 4445 N N . ASP A 1 548 ? -17.503 -14.753 3.301 1.00 94.12 548 ASP A N 1
ATOM 4446 C CA . ASP A 1 548 ? -18.864 -14.576 2.770 1.00 94.12 548 ASP A CA 1
ATOM 4447 C C . ASP A 1 548 ? -19.701 -13.542 3.554 1.00 94.12 548 ASP A C 1
ATOM 4449 O O . ASP A 1 548 ? -20.868 -13.315 3.237 1.00 94.12 548 ASP A O 1
ATOM 4453 N N . ASN A 1 549 ? -19.138 -12.922 4.597 1.00 96.31 549 ASN A N 1
ATOM 4454 C CA . ASN A 1 549 ? -19.831 -11.983 5.479 1.00 96.31 549 ASN A CA 1
ATOM 4455 C C . ASN A 1 549 ? -19.161 -10.601 5.441 1.00 96.31 549 ASN A C 1
ATOM 4457 O O . ASN A 1 549 ? -17.940 -10.503 5.299 1.00 96.31 549 ASN A O 1
ATOM 4461 N N . PRO A 1 550 ? -19.916 -9.515 5.670 1.00 98.12 550 PRO A N 1
ATOM 4462 C CA . PRO A 1 550 ? -19.333 -8.208 5.934 1.00 98.12 550 PRO A CA 1
ATOM 4463 C C . PRO A 1 550 ? -18.361 -8.239 7.117 1.00 98.12 550 PRO A C 1
ATOM 4465 O O . PRO A 1 550 ? -18.737 -8.548 8.242 1.00 98.12 550 PRO A O 1
ATOM 4468 N N . ILE A 1 551 ? -17.104 -7.882 6.878 1.00 98.62 551 ILE A N 1
ATOM 4469 C CA . ILE A 1 551 ? -16.090 -7.698 7.924 1.00 98.62 551 ILE A CA 1
ATOM 4470 C C . ILE A 1 551 ? -16.066 -6.221 8.327 1.00 98.62 551 ILE A C 1
ATOM 4472 O O . ILE A 1 551 ? -15.742 -5.363 7.501 1.00 98.62 551 ILE A O 1
ATOM 4476 N N . ILE A 1 552 ? -16.420 -5.931 9.578 1.00 98.75 552 ILE A N 1
ATOM 4477 C CA . ILE A 1 552 ? -16.616 -4.589 10.134 1.00 98.75 552 ILE A CA 1
ATOM 4478 C C . ILE A 1 552 ? -15.438 -4.235 11.042 1.00 98.75 552 ILE A C 1
ATOM 4480 O O . ILE A 1 552 ? -15.261 -4.831 12.101 1.00 98.75 552 ILE A O 1
ATOM 4484 N N . GLY A 1 553 ? -14.645 -3.239 10.656 1.00 98.50 553 GLY A N 1
ATOM 4485 C CA . GLY A 1 553 ? -13.552 -2.722 11.475 1.00 98.50 553 GLY A CA 1
ATOM 4486 C C . GLY A 1 553 ? -14.025 -1.694 12.504 1.00 98.50 553 GLY A C 1
ATOM 4487 O O . GLY A 1 553 ? -14.755 -0.759 12.163 1.00 98.50 553 GLY A O 1
ATOM 4488 N N . PHE A 1 554 ? -13.553 -1.822 13.746 1.00 98.44 554 PHE A N 1
ATOM 4489 C CA . PHE A 1 554 ? -13.741 -0.825 14.801 1.00 98.44 554 PHE A CA 1
ATOM 4490 C C . PHE A 1 554 ? -12.396 -0.325 15.336 1.00 98.44 554 PHE A C 1
ATOM 4492 O O . PHE A 1 554 ? -11.603 -1.081 15.897 1.00 98.44 554 PHE A O 1
ATOM 4499 N N . GLN A 1 555 ? -12.157 0.975 15.167 1.00 97.88 555 GLN A N 1
ATOM 4500 C CA . GLN A 1 555 ? -11.007 1.692 15.716 1.00 97.88 555 GLN A CA 1
ATOM 4501 C C . GLN A 1 555 ? -11.298 2.127 17.152 1.00 97.88 555 GLN A C 1
ATOM 4503 O O . GLN A 1 555 ? -12.333 2.730 17.422 1.00 97.88 555 GLN A O 1
ATOM 4508 N N . THR A 1 556 ? -10.330 1.954 18.052 1.00 96.06 556 THR A N 1
ATOM 4509 C CA . THR A 1 556 ? -10.348 2.649 19.344 1.00 96.06 556 THR A CA 1
ATOM 4510 C C . THR A 1 556 ? -8.940 2.898 19.881 1.00 96.06 556 THR A C 1
ATOM 4512 O O . THR A 1 556 ? -8.010 2.138 19.625 1.00 96.06 556 THR A O 1
ATOM 4515 N N . ARG A 1 557 ? -8.793 3.981 20.644 1.00 94.19 557 ARG A N 1
ATOM 4516 C CA . ARG A 1 557 ? -7.620 4.267 21.484 1.00 94.19 557 ARG A CA 1
ATOM 4517 C C . ARG A 1 557 ? -7.964 4.336 22.973 1.00 94.19 557 ARG A C 1
ATOM 4519 O O . ARG A 1 557 ? -7.076 4.473 23.798 1.00 94.19 557 ARG A O 1
ATOM 4526 N N . ASN A 1 558 ? -9.250 4.246 23.306 1.00 91.94 558 ASN A N 1
ATOM 4527 C CA . ASN A 1 558 ? -9.778 4.362 24.662 1.00 91.94 558 ASN A CA 1
ATOM 4528 C C . ASN A 1 558 ? -10.271 2.992 25.146 1.00 91.94 558 ASN A C 1
ATOM 4530 O O . ASN A 1 558 ? -10.597 2.137 24.308 1.00 91.94 558 ASN A O 1
ATOM 4534 N N . PRO A 1 559 ? -10.377 2.763 26.466 1.00 92.50 559 PRO A N 1
ATOM 4535 C CA . PRO A 1 559 ? -11.121 1.623 26.984 1.00 92.50 559 PRO A CA 1
ATOM 4536 C C . PRO A 1 559 ? -12.524 1.568 26.377 1.00 92.50 559 PRO A C 1
ATOM 4538 O O . PRO A 1 559 ? -13.188 2.591 26.192 1.00 92.50 559 PRO A O 1
ATOM 4541 N N . MET A 1 560 ? -12.976 0.363 26.046 1.00 94.44 560 MET A N 1
ATOM 4542 C CA . MET A 1 560 ? -14.362 0.177 25.644 1.00 94.44 560 MET A CA 1
ATOM 4543 C C . MET A 1 560 ? -15.254 0.078 26.889 1.00 94.44 560 MET A C 1
ATOM 4545 O O . MET A 1 560 ? -14.837 -0.395 27.941 1.00 94.44 560 MET A O 1
ATOM 4549 N N . HIS A 1 561 ? -16.494 0.531 26.745 1.00 92.44 561 HIS A N 1
ATOM 4550 C CA . HIS A 1 561 ? -17.546 0.476 27.760 1.00 92.44 561 HIS A CA 1
ATOM 4551 C C . HIS A 1 561 ? -18.796 -0.101 27.097 1.00 92.44 561 HIS A C 1
ATOM 4553 O O . HIS A 1 561 ? -18.771 -0.382 25.893 1.00 92.44 561 HIS A O 1
ATOM 4559 N N . LYS A 1 562 ? -19.899 -0.253 27.836 1.00 94.31 562 LYS A N 1
ATOM 4560 C CA . LYS A 1 562 ? -21.112 -0.854 27.270 1.00 94.31 562 LYS A CA 1
ATOM 4561 C C . LYS A 1 562 ? -21.648 -0.077 26.068 1.00 94.31 562 LYS A C 1
ATOM 4563 O O . LYS A 1 562 ? -21.991 -0.692 25.074 1.00 94.31 562 LYS A O 1
ATOM 4568 N N . ALA A 1 563 ? -21.582 1.254 26.085 1.00 92.19 563 ALA A N 1
ATOM 4569 C CA . ALA A 1 563 ? -21.939 2.070 24.922 1.00 92.19 563 ALA A CA 1
ATOM 4570 C C . ALA A 1 563 ? -21.150 1.685 23.649 1.00 92.19 563 ALA A C 1
ATOM 4572 O O . ALA A 1 563 ? -21.723 1.582 22.570 1.00 92.19 563 ALA A O 1
ATOM 4573 N N . HIS A 1 564 ? -19.843 1.417 23.766 1.00 94.75 564 HIS A N 1
ATOM 4574 C CA . HIS A 1 564 ? -19.010 0.983 22.637 1.00 94.75 564 HIS A CA 1
ATOM 4575 C C . HIS A 1 564 ? -19.337 -0.451 22.186 1.00 94.75 564 HIS A C 1
ATOM 4577 O O . HIS A 1 564 ? -19.331 -0.741 20.989 1.00 94.75 564 HIS A O 1
ATOM 4583 N N . PHE A 1 565 ? -19.619 -1.342 23.140 1.00 96.38 565 PHE A N 1
ATOM 4584 C CA . PHE A 1 565 ? -20.044 -2.718 22.874 1.00 96.38 565 PHE A CA 1
ATOM 4585 C C . PHE A 1 565 ? -21.388 -2.762 22.130 1.00 96.38 565 PHE A C 1
ATOM 4587 O O . PHE A 1 565 ? -21.508 -3.396 21.091 1.00 96.38 565 PHE A O 1
ATOM 4594 N N . GLU A 1 566 ? -22.377 -2.007 22.594 1.00 95.75 566 GLU A N 1
ATOM 4595 C CA . GLU A 1 566 ? -23.709 -1.940 21.980 1.00 95.75 566 GLU A CA 1
ATOM 4596 C C . GLU A 1 566 ? -23.664 -1.292 20.597 1.00 95.75 566 GLU A C 1
ATOM 4598 O O . GLU A 1 566 ? -24.333 -1.728 19.665 1.00 95.75 566 GLU A O 1
ATOM 4603 N N . LEU A 1 567 ? -22.809 -0.283 20.426 1.00 95.75 567 LEU A N 1
ATOM 4604 C CA . LEU A 1 567 ? -22.589 0.366 19.138 1.00 95.75 567 LEU A CA 1
ATOM 4605 C C . LEU A 1 567 ? -22.020 -0.594 18.090 1.00 95.75 567 LEU A C 1
ATOM 4607 O O . LEU A 1 567 ? -22.465 -0.606 16.941 1.00 95.75 567 LEU A O 1
ATOM 4611 N N . THR A 1 568 ? -21.040 -1.404 18.478 1.00 97.62 568 THR A N 1
ATOM 4612 C CA . THR A 1 568 ? -20.430 -2.396 17.584 1.00 97.62 568 THR A CA 1
ATOM 4613 C C . THR A 1 568 ? -21.380 -3.565 17.324 1.00 97.62 568 THR A C 1
ATOM 4615 O O . THR A 1 568 ? -21.517 -3.968 16.171 1.00 97.62 568 THR A O 1
ATOM 4618 N N . LEU A 1 569 ? -22.129 -4.026 18.331 1.00 96.88 569 LEU A N 1
ATOM 4619 C CA . LEU A 1 569 ? -23.176 -5.040 18.171 1.00 96.88 569 LEU A CA 1
ATOM 4620 C C . LEU A 1 569 ? -24.303 -4.573 17.237 1.00 96.88 569 LEU A C 1
ATOM 4622 O O . LEU A 1 569 ? -24.760 -5.327 16.374 1.00 96.88 569 LEU A O 1
ATOM 4626 N N . HIS A 1 570 ? -24.717 -3.310 17.353 1.00 95.69 570 HIS A N 1
ATOM 4627 C CA . HIS A 1 570 ? -25.680 -2.702 16.441 1.00 95.69 570 HIS A CA 1
ATOM 4628 C C . HIS A 1 570 ? -25.161 -2.699 15.000 1.00 95.69 570 HIS A C 1
ATOM 4630 O O . HIS A 1 570 ? -25.891 -3.086 14.088 1.00 95.69 570 HIS A O 1
ATOM 4636 N N . ALA A 1 571 ? -23.898 -2.313 14.782 1.00 96.69 571 ALA A N 1
ATOM 4637 C CA . ALA A 1 571 ? -23.286 -2.351 13.456 1.00 96.69 571 ALA A CA 1
ATOM 4638 C C . ALA A 1 571 ? -23.236 -3.782 12.890 1.00 96.69 571 ALA A C 1
ATOM 4640 O O . ALA A 1 571 ? -23.616 -3.999 11.742 1.00 96.69 571 ALA A O 1
ATOM 4641 N N . MET A 1 572 ? -22.842 -4.770 13.696 1.00 97.50 572 MET A N 1
ATOM 4642 C CA . MET A 1 572 ? -22.837 -6.181 13.292 1.00 97.50 572 MET A CA 1
ATOM 4643 C C . MET A 1 572 ? -24.227 -6.664 12.892 1.00 97.50 572 MET A C 1
ATOM 4645 O O . MET A 1 572 ? -24.385 -7.245 11.823 1.00 97.50 572 MET A O 1
ATOM 4649 N N . THR A 1 573 ? -25.240 -6.355 13.699 1.00 96.38 573 THR A N 1
ATOM 4650 C CA . THR A 1 573 ? -26.629 -6.758 13.442 1.00 96.38 573 THR A CA 1
ATOM 4651 C C . THR A 1 573 ? -27.176 -6.097 12.180 1.00 96.38 573 THR A C 1
ATOM 4653 O O . THR A 1 573 ? -27.753 -6.767 11.329 1.00 96.38 573 THR A O 1
ATOM 4656 N N . LYS A 1 574 ? -26.956 -4.786 12.021 1.00 96.19 574 LYS A N 1
ATOM 4657 C CA . LYS A 1 574 ? -27.459 -4.000 10.887 1.00 96.19 574 LYS A CA 1
ATOM 4658 C C . LYS A 1 574 ? -26.935 -4.498 9.539 1.00 96.19 574 LYS A C 1
ATOM 4660 O O . LYS A 1 574 ? -27.671 -4.459 8.559 1.00 96.19 574 LYS A O 1
ATOM 4665 N N . TYR A 1 575 ? -25.679 -4.937 9.491 1.00 96.50 575 TYR A N 1
ATOM 4666 C CA . TYR A 1 575 ? -25.031 -5.379 8.253 1.00 96.50 575 TYR A CA 1
ATOM 4667 C C . TYR A 1 575 ? -24.886 -6.904 8.153 1.00 96.50 575 TYR A C 1
ATOM 4669 O O . TYR A 1 575 ? -24.362 -7.385 7.157 1.00 96.50 575 TYR A O 1
ATOM 4677 N N . GLY A 1 576 ? -25.328 -7.676 9.152 1.00 96.19 576 GLY A N 1
ATOM 4678 C CA . GLY A 1 576 ? -25.106 -9.127 9.198 1.00 96.19 576 GLY A CA 1
ATOM 4679 C C . GLY A 1 576 ? -23.619 -9.503 9.198 1.00 96.19 576 GLY A C 1
ATOM 4680 O O . GLY A 1 576 ? -23.223 -10.471 8.554 1.00 96.19 576 GLY A O 1
ATOM 4681 N N . GLY A 1 577 ? -22.782 -8.691 9.850 1.00 96.69 577 GLY A N 1
ATOM 4682 C CA . GLY A 1 577 ? -21.327 -8.752 9.738 1.00 96.69 577 GLY A CA 1
ATOM 4683 C C . GLY A 1 577 ? -20.593 -9.312 10.955 1.00 96.69 577 GLY A C 1
ATOM 4684 O O . GLY A 1 577 ? -21.159 -9.544 12.023 1.00 96.69 577 GLY A O 1
ATOM 4685 N N . LYS A 1 578 ? -19.284 -9.496 10.786 1.00 98.38 578 LYS A N 1
ATOM 4686 C CA . LYS A 1 578 ? -18.325 -9.938 11.802 1.00 98.38 578 LYS A CA 1
ATOM 4687 C C . LYS A 1 578 ? -17.412 -8.786 12.203 1.00 98.38 578 LYS A C 1
ATOM 4689 O O . LYS A 1 578 ? -17.058 -7.961 11.364 1.00 98.38 578 LYS A O 1
ATOM 4694 N N . LEU A 1 579 ? -17.034 -8.711 13.475 1.00 98.69 579 LEU A N 1
ATOM 4695 C CA . LEU A 1 579 ? -16.282 -7.581 14.022 1.00 98.69 579 LEU A CA 1
ATOM 4696 C C . LEU A 1 579 ? -14.779 -7.850 14.051 1.00 98.69 579 LEU A C 1
ATOM 4698 O O . LEU A 1 579 ? -14.311 -8.846 14.599 1.00 98.69 579 LEU A O 1
ATOM 4702 N N . VAL A 1 580 ? -14.013 -6.884 13.562 1.00 98.50 580 VAL A N 1
ATOM 4703 C CA . VAL A 1 580 ? -12.585 -6.749 13.839 1.00 98.50 580 VAL A CA 1
ATOM 4704 C C . VAL A 1 580 ? -12.427 -5.596 14.818 1.00 98.50 580 VAL A C 1
ATOM 4706 O O . VAL A 1 580 ? -12.442 -4.420 14.442 1.00 98.50 580 VAL A O 1
ATOM 4709 N N . LEU A 1 581 ? -12.295 -5.937 16.098 1.00 98.38 581 LEU A N 1
ATOM 4710 C CA . LEU A 1 581 ? -11.944 -4.983 17.136 1.00 98.38 581 LEU A CA 1
ATOM 4711 C C . LEU A 1 581 ? -10.453 -4.686 17.004 1.00 98.38 581 LEU A C 1
ATOM 4713 O O . LEU A 1 581 ? -9.618 -5.527 17.342 1.00 98.38 581 LEU A O 1
ATOM 4717 N N . GLN A 1 582 ? -10.131 -3.495 16.497 1.00 97.69 582 GLN A N 1
ATOM 4718 C CA . GLN A 1 582 ? -8.773 -3.151 16.104 1.00 97.69 582 GLN A CA 1
ATOM 4719 C C . GLN A 1 582 ? -8.227 -1.932 16.861 1.00 97.69 582 GLN A C 1
ATOM 4721 O O . GLN A 1 582 ? -8.117 -0.843 16.290 1.00 97.69 582 GLN A O 1
ATOM 4726 N N . PRO A 1 583 ? -7.929 -2.062 18.164 1.00 96.94 583 PRO A N 1
ATOM 4727 C CA . PRO A 1 583 ? -7.435 -0.955 18.964 1.00 96.94 583 PRO A CA 1
ATOM 4728 C C . PRO A 1 583 ? -5.995 -0.584 18.601 1.00 96.94 583 PRO A C 1
ATOM 4730 O O . PRO A 1 583 ? -5.179 -1.442 18.263 1.00 96.94 583 PRO A O 1
ATOM 4733 N N . VAL A 1 584 ? -5.664 0.698 18.731 1.00 95.81 584 VAL A N 1
ATOM 4734 C CA . VAL A 1 584 ? -4.297 1.189 18.521 1.00 95.81 584 VAL A CA 1
ATOM 4735 C C . VAL A 1 584 ? -3.439 0.914 19.749 1.00 95.81 584 VAL A C 1
ATOM 4737 O O . VAL A 1 584 ? -3.815 1.273 20.867 1.00 95.81 584 VAL A O 1
ATOM 4740 N N . VAL A 1 585 ? -2.269 0.318 19.528 1.00 90.88 585 VAL A N 1
ATOM 4741 C CA . VAL A 1 585 ? -1.267 0.027 20.569 1.00 90.88 585 VAL A CA 1
ATOM 4742 C C . VAL A 1 585 ? 0.072 0.727 20.343 1.00 90.88 585 VAL A C 1
ATOM 4744 O O . VAL A 1 585 ? 0.983 0.545 21.144 1.00 90.88 585 VAL A O 1
ATOM 4747 N N . GLY A 1 586 ? 0.168 1.547 19.292 1.00 89.94 586 GLY A N 1
ATOM 4748 C CA . GLY A 1 586 ? 1.257 2.501 19.119 1.00 89.94 586 GLY A CA 1
ATOM 4749 C C . GLY A 1 586 ? 0.983 3.826 19.833 1.00 89.94 586 GLY A C 1
ATOM 4750 O O . GLY A 1 586 ? 0.401 3.856 20.918 1.00 89.94 586 GLY A O 1
ATOM 4751 N N . MET A 1 587 ? 1.392 4.941 19.227 1.00 92.81 587 MET A N 1
ATOM 4752 C CA . MET A 1 587 ? 1.210 6.270 19.823 1.00 92.81 587 MET A CA 1
ATOM 4753 C C . MET A 1 587 ? -0.257 6.717 19.774 1.00 92.81 587 MET A C 1
ATOM 4755 O O . MET A 1 587 ? -0.866 6.760 18.705 1.00 92.81 587 MET A O 1
ATOM 4759 N N . THR A 1 588 ? -0.813 7.099 20.923 1.00 94.00 588 THR A N 1
ATOM 4760 C CA . THR A 1 588 ? -2.175 7.644 21.062 1.00 94.00 588 THR A CA 1
ATOM 4761 C C . THR A 1 588 ? -2.132 9.078 21.607 1.00 94.00 588 THR A C 1
ATOM 4763 O O . THR A 1 588 ? -1.117 9.763 21.464 1.00 94.00 588 THR A O 1
ATOM 4766 N N . LYS A 1 589 ? -3.229 9.595 22.183 1.00 92.94 589 LYS A N 1
ATOM 4767 C CA . LYS A 1 589 ? -3.251 10.964 22.715 1.00 92.94 589 LYS A CA 1
ATOM 4768 C C . LYS A 1 589 ? -2.408 10.998 23.985 1.00 92.94 589 LYS A C 1
ATOM 4770 O O . LYS A 1 589 ? -2.578 10.115 24.829 1.00 92.94 589 LYS A O 1
ATOM 4775 N N . PRO A 1 590 ? -1.569 12.027 24.186 1.00 89.25 590 PRO A N 1
ATOM 4776 C CA . PRO A 1 590 ? -0.988 12.277 25.496 1.00 89.25 590 PRO A CA 1
ATOM 4777 C C . PRO A 1 590 ? -2.082 12.309 26.576 1.00 89.25 590 PRO A C 1
ATOM 4779 O O . PRO A 1 590 ? -3.084 13.017 26.436 1.00 89.25 590 PRO A O 1
ATOM 4782 N N . GLY A 1 591 ? -1.904 11.509 27.630 1.00 86.56 591 GLY A N 1
ATOM 4783 C CA . GLY A 1 591 ? -2.865 11.366 28.729 1.00 86.56 591 GLY A CA 1
ATOM 4784 C C . GLY A 1 591 ? -3.989 10.342 28.514 1.00 86.56 591 GLY A C 1
ATOM 4785 O O . GLY A 1 591 ? -4.861 10.231 29.381 1.00 86.56 591 GLY A O 1
ATOM 4786 N N . ASP A 1 592 ? -3.996 9.601 27.399 1.00 88.94 592 ASP A N 1
ATOM 4787 C CA . ASP A 1 592 ? -4.825 8.396 27.274 1.00 88.94 592 ASP A CA 1
ATOM 4788 C C . ASP A 1 592 ? -4.369 7.323 28.284 1.00 88.94 592 ASP A C 1
ATOM 4790 O O . ASP A 1 592 ? -3.220 7.307 28.729 1.00 88.94 592 ASP A O 1
ATOM 4794 N N . ILE A 1 593 ? -5.284 6.416 28.642 1.00 88.75 593 ILE A N 1
ATOM 4795 C CA . ILE A 1 593 ? -4.972 5.266 29.507 1.00 88.75 593 ILE A CA 1
ATOM 4796 C C . ILE A 1 593 ? -3.914 4.395 28.827 1.00 88.75 593 ILE A C 1
ATOM 4798 O O . ILE A 1 593 ? -3.947 4.201 27.604 1.00 88.75 593 ILE A O 1
ATOM 4802 N N . ASP A 1 594 ? -2.984 3.868 29.621 1.00 87.50 594 ASP A N 1
ATOM 4803 C CA . ASP A 1 594 ? -1.846 3.118 29.112 1.00 87.50 594 ASP A CA 1
ATOM 4804 C C . ASP A 1 594 ? -2.280 1.901 28.278 1.00 87.50 594 ASP A C 1
ATOM 4806 O O . ASP A 1 594 ? -3.359 1.315 28.426 1.00 87.50 594 ASP A O 1
ATOM 4810 N N . THR A 1 595 ? -1.410 1.530 27.347 1.00 88.88 595 THR A N 1
ATOM 4811 C CA . THR A 1 595 ? -1.680 0.478 26.371 1.00 88.88 595 THR A CA 1
ATOM 4812 C C . THR A 1 595 ? -1.925 -0.887 27.020 1.00 88.88 595 THR A C 1
ATOM 4814 O O . THR A 1 595 ? -2.783 -1.626 26.538 1.00 88.88 595 THR A O 1
ATOM 4817 N N . TYR A 1 596 ? -1.232 -1.224 28.112 1.00 89.31 596 TYR A N 1
ATOM 4818 C CA . TYR A 1 596 ? -1.344 -2.532 28.763 1.00 89.31 596 TYR A CA 1
ATOM 4819 C C . TYR A 1 596 ? -2.721 -2.701 29.417 1.00 89.31 596 TYR A C 1
ATOM 4821 O O . TYR A 1 596 ? -3.426 -3.679 29.144 1.00 89.31 596 TYR A O 1
ATOM 4829 N N . THR A 1 597 ? -3.161 -1.695 30.174 1.00 90.75 597 THR A N 1
ATOM 4830 C CA . THR A 1 597 ? -4.500 -1.636 30.775 1.00 90.75 597 THR A CA 1
ATOM 4831 C C . THR A 1 597 ? -5.588 -1.711 29.707 1.00 90.75 597 THR A C 1
ATOM 4833 O O . THR A 1 597 ? -6.544 -2.484 29.826 1.00 90.75 597 THR A O 1
ATOM 4836 N N . ARG A 1 598 ? -5.441 -0.965 28.602 1.00 92.88 598 ARG A N 1
ATOM 4837 C CA . ARG A 1 598 ? -6.407 -1.006 27.493 1.00 92.88 598 ARG A CA 1
ATOM 4838 C C . ARG A 1 598 ? -6.511 -2.396 26.867 1.00 92.88 598 ARG A C 1
ATOM 4840 O O . ARG A 1 598 ? -7.625 -2.863 26.642 1.00 92.88 598 ARG A O 1
ATOM 4847 N N . ILE A 1 599 ? -5.391 -3.083 26.636 1.00 92.88 599 ILE A N 1
ATOM 4848 C CA . ILE A 1 599 ? -5.391 -4.447 26.082 1.00 92.88 599 ILE A CA 1
ATOM 4849 C C . ILE A 1 599 ? -6.144 -5.416 26.998 1.00 92.88 599 ILE A C 1
ATOM 4851 O O . ILE A 1 599 ? -7.003 -6.151 26.505 1.00 92.88 599 ILE A O 1
ATOM 4855 N N . LYS A 1 600 ? -5.914 -5.369 28.318 1.00 93.25 600 LYS A N 1
ATOM 4856 C CA . LYS A 1 600 ? -6.687 -6.171 29.284 1.00 93.25 600 LYS A CA 1
ATOM 4857 C C . LYS A 1 600 ? -8.186 -5.878 29.193 1.00 93.25 600 LYS A C 1
ATOM 4859 O O . LYS A 1 600 ? -8.996 -6.805 29.179 1.00 93.25 600 LYS A O 1
ATOM 4864 N N . VAL A 1 601 ? -8.573 -4.602 29.088 1.00 95.25 601 VAL A N 1
ATOM 4865 C CA . VAL A 1 601 ? -9.981 -4.211 28.903 1.00 95.25 601 VAL A CA 1
ATOM 4866 C C . VAL A 1 601 ? -10.556 -4.819 27.624 1.00 95.25 601 VAL A C 1
ATOM 4868 O O . VAL A 1 601 ? -11.644 -5.395 27.654 1.00 95.25 601 VAL A O 1
ATOM 4871 N N . TYR A 1 602 ? -9.833 -4.751 26.504 1.00 96.12 602 TYR A N 1
ATOM 4872 C CA . TYR A 1 602 ? -10.296 -5.335 25.243 1.00 96.12 602 TYR A CA 1
ATOM 4873 C C . TYR A 1 602 ? -10.433 -6.858 25.329 1.00 96.12 602 TYR A C 1
ATOM 4875 O O . TYR A 1 602 ? -11.403 -7.401 24.807 1.00 96.12 602 TYR A O 1
ATOM 4883 N N . GLN A 1 603 ? -9.538 -7.547 26.043 1.00 94.50 603 GLN A N 1
ATOM 4884 C CA . GLN A 1 603 ? -9.653 -8.986 26.307 1.00 94.50 603 GLN A CA 1
ATOM 4885 C C . GLN A 1 603 ? -10.887 -9.339 27.154 1.00 94.50 603 GLN A C 1
ATOM 4887 O O . GLN A 1 603 ? -11.504 -10.380 26.934 1.00 94.50 603 GLN A O 1
ATOM 4892 N N . LYS A 1 604 ? -11.291 -8.477 28.098 1.00 95.69 604 LYS A N 1
ATOM 4893 C CA . LYS A 1 604 ? -12.535 -8.663 28.869 1.00 95.69 604 LYS A CA 1
ATOM 4894 C C . LYS A 1 604 ? -13.794 -8.361 28.059 1.00 95.69 604 LYS A C 1
ATOM 4896 O O . LYS A 1 604 ? -14.836 -8.943 28.330 1.00 95.69 604 LYS A O 1
ATOM 4901 N N . ILE A 1 605 ? -13.718 -7.452 27.090 1.00 95.62 605 ILE A N 1
ATOM 4902 C CA . ILE A 1 605 ? -14.872 -7.065 26.267 1.00 95.62 605 ILE A CA 1
ATOM 4903 C C . ILE A 1 605 ? -15.076 -8.009 25.091 1.00 95.62 605 ILE A C 1
ATOM 4905 O O . ILE A 1 605 ? -16.217 -8.326 24.768 1.00 95.62 605 ILE A O 1
ATOM 4909 N N . ILE A 1 606 ? -14.003 -8.503 24.469 1.00 95.88 606 ILE A N 1
ATOM 4910 C CA . ILE A 1 606 ? -14.120 -9.425 23.336 1.00 95.88 606 ILE A CA 1
ATOM 4911 C C . ILE A 1 606 ? -14.833 -10.729 23.736 1.00 95.88 606 ILE A C 1
ATOM 4913 O O . ILE A 1 606 ? -15.541 -11.307 22.919 1.00 95.88 606 ILE A O 1
ATOM 4917 N N . SER A 1 607 ? -14.730 -11.151 25.003 1.00 95.12 607 SER A N 1
ATOM 4918 C CA . SER A 1 607 ? -15.438 -12.325 25.533 1.00 95.12 607 SER A CA 1
ATOM 4919 C C . SER A 1 607 ? -16.940 -12.112 25.760 1.00 95.12 607 SER A C 1
ATOM 4921 O O . SER A 1 607 ? -17.640 -13.069 26.079 1.00 95.12 607 SER A O 1
ATOM 4923 N N . LYS A 1 608 ? -17.446 -10.879 25.608 1.00 96.31 608 LYS A N 1
ATOM 4924 C CA . LYS A 1 608 ? -18.881 -10.568 25.691 1.00 96.31 608 LYS A CA 1
ATOM 4925 C C . LYS A 1 608 ? -19.617 -10.766 24.357 1.00 96.31 608 LYS A C 1
ATOM 4927 O O . LYS A 1 608 ? -20.843 -10.812 24.366 1.00 96.31 608 LYS A O 1
ATOM 4932 N N . TYR A 1 609 ? -18.905 -10.886 23.233 1.00 97.25 609 TYR A N 1
ATOM 4933 C CA . TYR A 1 609 ? -19.494 -11.259 21.936 1.00 97.25 609 TYR A CA 1
ATOM 4934 C C . TYR A 1 609 ? -19.695 -12.772 21.849 1.00 97.25 609 TYR A C 1
ATOM 4936 O O . TYR A 1 609 ? -19.005 -13.526 22.542 1.00 97.25 609 TYR A O 1
ATOM 4944 N N . GLN A 1 610 ? -20.596 -13.240 20.977 1.00 96.06 610 GLN A N 1
ATOM 4945 C CA . GLN A 1 610 ? -20.759 -14.681 20.797 1.00 96.06 610 GLN A CA 1
ATOM 4946 C C . GLN A 1 610 ? -19.498 -15.302 20.174 1.00 96.06 610 GLN A C 1
ATOM 4948 O O . GLN A 1 610 ? -18.731 -14.629 19.464 1.00 96.06 610 GLN A O 1
ATOM 4953 N N . PRO A 1 611 ? -19.272 -16.610 20.393 1.00 93.38 611 PRO A N 1
ATOM 4954 C CA . PRO A 1 611 ? -18.188 -17.320 19.739 1.00 93.38 611 PRO A CA 1
ATOM 4955 C C . PRO A 1 611 ? -18.210 -17.109 18.220 1.00 93.38 611 PRO A C 1
ATOM 4957 O O . PRO A 1 611 ? -19.241 -17.236 17.566 1.00 93.38 611 PRO A O 1
ATOM 4960 N N . ASN A 1 612 ? -17.042 -16.818 17.646 1.00 94.38 612 ASN A N 1
ATOM 4961 C CA . ASN A 1 612 ? -16.867 -16.600 16.207 1.00 94.38 612 ASN A CA 1
ATOM 4962 C C . ASN A 1 612 ? -17.602 -15.377 15.611 1.00 94.38 612 ASN A C 1
ATOM 4964 O O . ASN A 1 612 ? -17.859 -15.341 14.404 1.00 94.38 612 ASN A O 1
ATOM 4968 N N . GLU A 1 613 ? -17.914 -14.364 16.420 1.00 96.44 613 GLU A N 1
ATOM 4969 C CA . GLU A 1 613 ? -18.466 -13.089 15.938 1.00 96.44 613 GLU A CA 1
ATOM 4970 C C . GLU A 1 613 ? -17.460 -11.939 15.894 1.00 96.44 613 GLU A C 1
ATOM 4972 O O . GLU A 1 613 ? -17.601 -11.045 15.059 1.00 96.44 613 GLU A O 1
ATOM 4977 N N . ALA A 1 614 ? -16.439 -11.969 16.754 1.00 97.94 614 ALA A N 1
ATOM 4978 C CA . ALA A 1 614 ? -15.463 -10.896 16.878 1.00 97.94 614 ALA A CA 1
ATOM 4979 C C . ALA A 1 614 ? -14.020 -11.424 16.983 1.00 97.94 614 ALA A C 1
ATOM 4981 O O . ALA A 1 614 ? -13.764 -12.476 17.572 1.00 97.94 614 ALA A O 1
ATOM 4982 N N . ILE A 1 615 ? -13.072 -10.679 16.410 1.00 97.75 615 ILE A N 1
ATOM 4983 C CA . ILE A 1 615 ? -11.624 -10.887 16.532 1.00 97.75 615 ILE A CA 1
ATOM 4984 C C . ILE A 1 615 ? -11.016 -9.630 17.150 1.00 97.75 615 ILE A C 1
ATOM 4986 O O . ILE A 1 615 ? -11.304 -8.520 16.707 1.00 97.75 615 ILE A O 1
ATOM 4990 N N . LEU A 1 616 ? -10.147 -9.812 18.145 1.00 97.62 616 LEU A N 1
ATOM 4991 C CA . LEU A 1 616 ? -9.265 -8.763 18.648 1.00 97.62 616 LEU A CA 1
ATOM 4992 C C . LEU A 1 616 ? -7.938 -8.815 17.879 1.00 97.62 616 LEU A C 1
ATOM 4994 O O . LEU A 1 616 ? -7.247 -9.830 17.930 1.00 97.62 616 LEU A O 1
ATOM 4998 N N . SER A 1 617 ? -7.589 -7.726 17.194 1.00 96.62 617 SER A N 1
ATOM 4999 C CA . SER A 1 617 ? -6.313 -7.561 16.487 1.00 96.62 617 SER A CA 1
ATOM 5000 C C . SER A 1 617 ? -5.720 -6.201 16.830 1.00 96.62 617 SER A C 1
ATOM 5002 O O . SER A 1 617 ? -6.299 -5.177 16.503 1.00 96.62 617 SER A O 1
ATOM 5004 N N . LEU A 1 618 ? -4.570 -6.148 17.482 1.00 95.50 618 LEU A N 1
ATOM 5005 C CA . LEU A 1 618 ? -3.935 -4.887 17.857 1.00 95.50 618 LEU A CA 1
ATOM 5006 C C . LEU A 1 618 ? -3.304 -4.220 16.625 1.00 95.50 618 LEU A C 1
ATOM 5008 O O . LEU A 1 618 ? -2.743 -4.903 15.771 1.00 95.50 618 LEU A O 1
ATOM 5012 N N . LEU A 1 619 ? -3.397 -2.891 16.535 1.00 96.50 619 LEU A N 1
ATOM 5013 C CA . LEU A 1 619 ? -2.856 -2.108 15.422 1.00 96.50 619 LEU A CA 1
ATOM 5014 C C . LEU A 1 619 ? -1.646 -1.270 15.881 1.00 96.50 619 LEU A C 1
ATOM 5016 O O . LEU A 1 619 ? -1.828 -0.375 16.718 1.00 96.50 619 LEU A O 1
ATOM 5020 N N . PRO A 1 620 ? -0.435 -1.486 15.331 1.00 94.88 620 PRO A N 1
ATOM 5021 C CA . PRO A 1 620 ? 0.770 -0.737 15.693 1.00 94.88 620 PRO A CA 1
ATOM 5022 C C . PRO A 1 620 ? 0.818 0.624 14.974 1.00 94.88 620 PRO A C 1
ATOM 5024 O O . PRO A 1 620 ? 1.747 0.934 14.238 1.00 94.88 620 PRO A O 1
ATOM 5027 N N . LEU A 1 621 ? -0.224 1.439 15.158 1.00 96.75 621 LEU A N 1
ATOM 5028 C CA . LEU A 1 621 ? -0.375 2.748 14.522 1.00 96.75 621 LEU A CA 1
ATOM 5029 C C . LEU A 1 621 ? 0.097 3.874 15.446 1.00 96.75 621 LEU A C 1
ATOM 5031 O O . LEU A 1 621 ? -0.245 3.890 16.626 1.00 96.75 621 LEU A O 1
ATOM 5035 N N . ALA A 1 622 ? 0.786 4.872 14.896 1.00 96.81 622 ALA A N 1
ATOM 5036 C CA . ALA A 1 622 ? 0.944 6.166 15.550 1.00 96.81 622 ALA A CA 1
ATOM 5037 C C . ALA A 1 622 ? -0.176 7.118 15.097 1.00 96.81 622 ALA A C 1
ATOM 5039 O O . ALA A 1 622 ? -0.193 7.577 13.956 1.00 96.81 622 ALA A O 1
ATOM 5040 N N . MET A 1 623 ? -1.130 7.410 15.977 1.00 97.94 623 MET A N 1
ATOM 5041 C CA . MET A 1 623 ? -2.227 8.329 15.672 1.00 97.94 623 MET A CA 1
ATOM 5042 C C . MET A 1 623 ? -1.741 9.777 15.560 1.00 97.94 623 MET A C 1
ATOM 5044 O O . MET A 1 623 ? -0.801 10.193 16.242 1.00 97.94 623 MET A O 1
ATOM 5048 N N . ARG A 1 624 ? -2.402 10.557 14.702 1.00 97.62 624 ARG A N 1
ATOM 5049 C CA . ARG A 1 624 ? -2.079 11.972 14.434 1.00 97.62 624 ARG A CA 1
ATOM 5050 C C . ARG A 1 624 ? -3.008 12.946 15.158 1.00 97.62 624 ARG A C 1
ATOM 5052 O O . ARG A 1 624 ? -2.666 14.114 15.321 1.00 97.62 624 ARG A O 1
ATOM 5059 N N . MET A 1 625 ? -4.151 12.453 15.619 1.00 97.38 625 MET A N 1
ATOM 5060 C CA . MET A 1 625 ? -5.298 13.237 16.071 1.00 97.38 625 MET A CA 1
ATOM 5061 C C . MET A 1 625 ? -5.834 14.200 15.008 1.00 97.38 625 MET A C 1
ATOM 5063 O O . MET A 1 625 ? -6.332 15.267 15.334 1.00 97.38 625 MET A O 1
ATOM 5067 N N . ALA A 1 626 ? -5.732 13.829 13.731 1.00 97.62 626 ALA A N 1
ATOM 5068 C CA . ALA A 1 626 ? -6.121 14.655 12.588 1.00 97.62 626 ALA A CA 1
ATOM 5069 C C . ALA A 1 626 ? -7.604 14.492 12.198 1.00 97.62 626 ALA A C 1
ATOM 5071 O O . ALA A 1 626 ? -7.957 14.600 11.019 1.00 97.62 626 ALA A O 1
ATOM 5072 N N . GLY A 1 627 ? -8.457 14.152 13.173 1.00 97.38 627 GLY A N 1
ATOM 5073 C CA . GLY A 1 627 ? -9.914 14.131 13.056 1.00 97.38 627 GLY A CA 1
ATOM 5074 C C . GLY A 1 627 ? -10.428 13.548 11.726 1.00 97.38 627 GLY A C 1
ATOM 5075 O O . GLY A 1 627 ? -10.205 12.362 11.446 1.00 97.38 627 GLY A O 1
ATOM 5076 N N . PRO A 1 628 ? -11.079 14.356 10.864 1.00 97.81 628 PRO A N 1
ATOM 5077 C CA . PRO A 1 628 ? -11.636 13.897 9.594 1.00 97.81 628 PRO A CA 1
ATOM 5078 C C . PRO A 1 628 ? -10.648 13.210 8.650 1.00 97.81 628 PRO A C 1
ATOM 5080 O O . PRO A 1 628 ? -10.968 12.157 8.091 1.00 97.81 628 PRO A O 1
ATOM 5083 N N . ARG A 1 629 ? -9.441 13.762 8.470 1.00 97.94 629 ARG A N 1
ATOM 5084 C CA . ARG A 1 629 ? -8.439 13.162 7.575 1.00 97.94 629 ARG A CA 1
ATOM 5085 C C . ARG A 1 629 ? -7.947 11.828 8.107 1.00 97.94 629 ARG A C 1
ATOM 5087 O O . ARG A 1 629 ? -7.760 10.887 7.335 1.00 97.94 629 ARG A O 1
ATOM 5094 N N . GLU A 1 630 ? -7.784 11.719 9.418 1.00 98.56 630 GLU A N 1
ATOM 5095 C CA . GLU A 1 630 ? -7.380 10.470 10.056 1.00 98.56 630 GLU A CA 1
ATOM 5096 C C . GLU A 1 630 ? -8.497 9.420 10.050 1.00 98.56 630 GLU A C 1
ATOM 5098 O O . GLU A 1 630 ? -8.209 8.232 9.941 1.00 98.56 630 GLU A O 1
ATOM 5103 N N . ALA A 1 631 ? -9.773 9.811 10.069 1.00 98.38 631 ALA A N 1
ATOM 5104 C CA . ALA A 1 631 ? -10.880 8.870 9.891 1.00 98.38 631 ALA A CA 1
ATOM 5105 C C . ALA A 1 631 ? -10.852 8.186 8.512 1.00 98.38 631 ALA A C 1
ATOM 5107 O O . ALA A 1 631 ? -11.021 6.968 8.425 1.00 98.38 631 ALA A O 1
ATOM 5108 N N . VAL A 1 632 ? -10.567 8.945 7.448 1.00 98.25 632 VAL A N 1
ATOM 5109 C CA . VAL A 1 632 ? -10.362 8.396 6.094 1.00 98.25 632 VAL A CA 1
ATOM 5110 C C . VAL A 1 632 ? -9.136 7.484 6.051 1.00 98.25 632 VAL A C 1
ATOM 5112 O O . VAL A 1 632 ? -9.198 6.387 5.499 1.00 98.25 632 VAL A O 1
ATOM 5115 N N . TRP A 1 633 ? -8.033 7.897 6.675 1.00 98.44 633 TRP A N 1
ATOM 5116 C CA . TRP A 1 633 ? -6.818 7.086 6.744 1.00 98.44 633 TRP A CA 1
ATOM 5117 C C . TRP A 1 633 ? -7.043 5.774 7.496 1.00 98.44 633 TRP A C 1
ATOM 5119 O O . TRP A 1 633 ? -6.647 4.710 7.027 1.00 98.44 633 TRP A O 1
ATOM 5129 N N . HIS A 1 634 ? -7.776 5.813 8.609 1.00 98.69 634 HIS A N 1
ATOM 5130 C CA . HIS A 1 634 ? -8.197 4.617 9.323 1.00 98.69 634 HIS A CA 1
ATOM 5131 C C . HIS A 1 634 ? -9.046 3.688 8.452 1.00 98.69 634 HIS A C 1
ATOM 5133 O O . HIS A 1 634 ? -8.843 2.478 8.518 1.00 98.69 634 HIS A O 1
ATOM 5139 N N . ALA A 1 635 ? -9.957 4.221 7.632 1.00 98.50 635 ALA A N 1
ATOM 5140 C CA . ALA A 1 635 ? -10.741 3.414 6.700 1.00 98.50 635 ALA A CA 1
ATOM 5141 C C . ALA A 1 635 ? -9.844 2.715 5.661 1.00 98.50 635 ALA A C 1
ATOM 5143 O O . ALA A 1 635 ? -10.007 1.519 5.427 1.00 98.50 635 ALA A O 1
ATOM 5144 N N . ILE A 1 636 ? -8.852 3.421 5.101 1.00 98.19 636 ILE A N 1
ATOM 5145 C CA . ILE A 1 636 ? -7.857 2.846 4.175 1.00 98.19 636 ILE A CA 1
ATOM 5146 C C . ILE A 1 636 ? -7.058 1.732 4.857 1.00 98.19 636 ILE A C 1
ATOM 5148 O O . ILE A 1 636 ? -6.956 0.631 4.319 1.00 98.19 636 ILE A O 1
ATOM 5152 N N . ILE A 1 637 ? -6.554 1.980 6.069 1.00 98.62 637 ILE A N 1
ATOM 5153 C CA . ILE A 1 637 ? -5.838 0.966 6.851 1.00 98.62 637 ILE A CA 1
ATOM 5154 C C . ILE A 1 637 ? -6.736 -0.259 7.051 1.00 98.62 637 ILE A C 1
ATOM 5156 O O . ILE A 1 637 ? -6.315 -1.379 6.792 1.00 98.62 637 ILE A O 1
ATOM 5160 N N . ARG A 1 638 ? -8.001 -0.082 7.445 1.00 98.44 638 ARG A N 1
ATOM 5161 C CA . ARG A 1 638 ? -8.900 -1.220 7.703 1.00 98.44 638 ARG A CA 1
ATOM 5162 C C . ARG A 1 638 ? -9.218 -2.000 6.441 1.00 98.44 638 ARG A C 1
ATOM 5164 O O . ARG A 1 638 ? -9.269 -3.226 6.501 1.00 98.44 638 ARG A O 1
ATOM 5171 N N . LYS A 1 639 ? -9.355 -1.318 5.305 1.00 98.00 639 LYS A N 1
ATOM 5172 C CA . LYS A 1 639 ? -9.451 -1.970 3.999 1.00 98.00 639 LYS A CA 1
ATOM 5173 C C . LYS A 1 639 ? -8.219 -2.831 3.714 1.00 98.00 639 LYS A C 1
ATOM 5175 O O . LYS A 1 639 ? -8.377 -3.976 3.306 1.00 98.00 639 LYS A O 1
ATOM 5180 N N . ASN A 1 640 ? -7.013 -2.314 3.954 1.00 97.75 640 ASN A N 1
ATOM 5181 C CA . ASN A 1 640 ? -5.778 -3.082 3.761 1.00 97.75 640 ASN A CA 1
ATOM 5182 C C . ASN A 1 640 ? -5.728 -4.316 4.669 1.00 97.75 640 ASN A C 1
ATOM 5184 O O . ASN A 1 640 ? -5.279 -5.369 4.239 1.00 97.75 640 ASN A O 1
ATOM 5188 N N . TYR A 1 641 ? -6.277 -4.217 5.880 1.00 98.19 641 TYR A N 1
ATOM 5189 C CA . TYR A 1 641 ? -6.469 -5.335 6.809 1.00 98.19 641 TYR A CA 1
ATOM 5190 C C . TYR A 1 641 ? -7.677 -6.238 6.472 1.00 98.19 641 TYR A C 1
ATOM 5192 O O . TYR A 1 641 ? -8.072 -7.064 7.290 1.00 98.19 641 TYR A O 1
ATOM 5200 N N . GLY A 1 642 ? -8.284 -6.094 5.290 1.00 97.19 642 GLY A N 1
ATOM 5201 C CA . GLY A 1 642 ? -9.358 -6.961 4.793 1.00 97.19 642 GLY A CA 1
ATOM 5202 C C . GLY A 1 642 ? -10.764 -6.629 5.303 1.00 97.19 642 GLY A C 1
ATOM 5203 O O . GLY A 1 642 ? -11.698 -7.389 5.057 1.00 97.19 642 GLY A O 1
ATOM 5204 N N . CYS A 1 643 ? -10.959 -5.500 5.992 1.00 98.44 643 CYS A N 1
ATOM 5205 C CA . CYS A 1 643 ? -12.304 -5.048 6.345 1.00 98.44 643 CYS A CA 1
ATOM 5206 C C . CYS A 1 643 ? -13.061 -4.583 5.095 1.00 98.44 643 CYS A C 1
ATOM 5208 O O . CYS A 1 643 ? -12.513 -3.930 4.210 1.00 98.44 643 CYS A O 1
ATOM 5210 N N . THR A 1 644 ? -14.360 -4.860 5.070 1.00 98.19 644 THR A N 1
ATOM 5211 C CA . THR A 1 644 ? -15.291 -4.406 4.017 1.00 98.19 644 THR A CA 1
ATOM 5212 C C . THR A 1 644 ? -16.127 -3.210 4.468 1.00 98.19 644 THR A C 1
ATOM 5214 O O . THR A 1 644 ? -16.650 -2.465 3.642 1.00 98.19 644 THR A O 1
ATOM 5217 N N . HIS A 1 645 ? -16.248 -3.041 5.786 1.00 98.62 645 HIS A N 1
ATOM 5218 C CA . HIS A 1 645 ? -17.006 -2.000 6.456 1.00 98.62 645 HIS A CA 1
ATOM 5219 C C . HIS A 1 645 ? -16.139 -1.365 7.546 1.00 98.62 645 HIS A C 1
ATOM 5221 O O . HIS A 1 645 ? -15.312 -2.044 8.161 1.00 98.62 645 HIS A O 1
ATOM 5227 N N . PHE A 1 646 ? -16.332 -0.080 7.827 1.00 98.69 646 PHE A N 1
ATOM 5228 C CA . PHE A 1 646 ? -15.584 0.618 8.873 1.00 98.69 646 PHE A CA 1
ATOM 5229 C C . PHE A 1 646 ? -16.474 1.585 9.638 1.00 98.69 646 PHE A C 1
ATOM 5231 O O . PHE A 1 646 ? -17.129 2.444 9.048 1.00 98.69 646 PHE A O 1
ATOM 5238 N N . ILE A 1 647 ? -16.478 1.446 10.961 1.00 98.56 647 ILE A N 1
ATOM 5239 C CA . ILE A 1 647 ? -17.263 2.297 11.850 1.00 98.56 647 ILE A CA 1
ATOM 5240 C C . ILE A 1 647 ? -16.572 3.650 12.011 1.00 98.56 647 ILE A C 1
ATOM 5242 O O . ILE A 1 647 ? -15.416 3.720 12.434 1.00 98.56 647 ILE A O 1
ATOM 5246 N N . VAL A 1 648 ? -17.314 4.723 11.736 1.00 97.88 648 VAL A N 1
ATOM 5247 C CA . VAL A 1 648 ? -16.876 6.104 11.976 1.00 97.88 648 VAL A CA 1
ATOM 5248 C C . VAL A 1 648 ? -17.845 6.756 12.953 1.00 97.88 648 VAL A C 1
ATOM 5250 O O . VAL A 1 648 ? -19.014 6.979 12.638 1.00 97.88 648 VAL A O 1
ATOM 5253 N N . GLY A 1 649 ? -17.357 7.021 14.165 1.00 93.12 649 GLY A N 1
ATOM 5254 C CA . GLY A 1 649 ? -18.149 7.583 15.258 1.00 93.12 649 GLY A CA 1
ATOM 5255 C C . GLY A 1 649 ? -18.236 9.104 15.251 1.00 93.12 649 GLY A C 1
ATOM 5256 O O . GLY A 1 649 ? -17.732 9.772 14.346 1.00 93.12 649 GLY A O 1
ATOM 5257 N N . ARG A 1 650 ? -18.902 9.651 16.272 1.00 91.06 650 ARG A N 1
ATOM 5258 C CA . ARG A 1 650 ? -18.858 11.082 16.592 1.00 91.06 650 ARG A CA 1
ATOM 5259 C C . ARG A 1 650 ? -17.434 11.463 17.012 1.00 91.06 650 ARG A C 1
ATOM 5261 O O . ARG A 1 650 ? -16.834 10.755 17.815 1.00 91.06 650 ARG A O 1
ATOM 5268 N N . ASP A 1 651 ? -16.936 12.584 16.502 1.00 92.12 651 ASP A N 1
ATOM 5269 C CA . ASP A 1 651 ? -15.627 13.172 16.810 1.00 92.12 651 ASP A CA 1
ATOM 5270 C C . ASP A 1 651 ? -14.466 12.176 16.604 1.00 92.12 651 ASP A C 1
ATOM 5272 O O . ASP A 1 651 ? -13.553 12.023 17.420 1.00 92.12 651 ASP A O 1
ATOM 5276 N N . HIS A 1 652 ? -14.544 11.402 15.514 1.00 96.19 652 HIS A N 1
ATOM 5277 C CA . HIS A 1 652 ? -13.601 10.320 15.231 1.00 96.19 652 HIS A CA 1
ATOM 5278 C C . HIS A 1 652 ? -12.176 10.855 15.082 1.00 96.19 652 HIS A C 1
ATOM 5280 O O . HIS A 1 652 ? -11.923 11.707 14.239 1.00 96.19 652 HIS A O 1
ATOM 5286 N N . ALA A 1 653 ? -11.247 10.322 15.886 1.00 95.31 653 ALA A N 1
ATOM 5287 C CA . ALA A 1 653 ? -9.864 10.810 15.996 1.00 95.31 653 ALA A CA 1
ATOM 5288 C C . ALA A 1 653 ? -9.737 12.304 16.378 1.00 95.31 653 ALA A C 1
ATOM 5290 O O . ALA A 1 653 ? -8.683 12.901 16.172 1.00 95.31 653 ALA A O 1
ATOM 5291 N N . GLY A 1 654 ? -10.788 12.886 16.962 1.00 93.69 654 GLY A N 1
ATOM 5292 C CA . GLY A 1 654 ? -10.815 14.272 17.404 1.00 93.69 654 GLY A CA 1
ATOM 5293 C C . GLY A 1 654 ? -10.101 14.525 18.731 1.00 93.69 654 GLY A C 1
ATOM 5294 O O . GLY A 1 654 ? -9.820 13.612 19.530 1.00 93.69 654 GLY A O 1
ATOM 5295 N N . VAL A 1 655 ? -9.802 15.807 18.938 1.00 93.75 655 VAL A N 1
ATOM 5296 C CA . VAL A 1 655 ? -9.155 16.392 20.114 1.00 93.75 655 VAL A CA 1
ATOM 5297 C C . VAL A 1 655 ? -9.727 17.785 20.380 1.00 93.75 655 VAL A C 1
ATOM 5299 O O . VAL A 1 655 ? -10.293 18.416 19.489 1.00 93.75 655 VAL A O 1
ATOM 5302 N N . SER A 1 656 ? -9.551 18.258 21.612 1.00 91.94 656 SER A N 1
ATOM 5303 C CA . SER A 1 656 ? -10.020 19.565 22.076 1.00 91.94 656 SER A CA 1
ATOM 5304 C C . SER A 1 656 ? -8.852 20.499 22.372 1.00 91.94 656 SER A C 1
ATOM 5306 O O . SER A 1 656 ? -7.760 20.023 22.699 1.00 91.94 656 SER A O 1
ATOM 5308 N N . ASP A 1 657 ? -9.109 21.799 22.274 1.00 90.00 657 ASP A N 1
ATOM 5309 C CA . ASP A 1 657 ? -8.210 22.881 22.663 1.00 90.00 657 ASP A CA 1
ATOM 5310 C C . ASP A 1 657 ? -8.084 23.015 24.196 1.00 90.00 657 ASP A C 1
ATOM 5312 O O . ASP A 1 657 ? -8.685 22.257 24.968 1.00 90.00 657 ASP A O 1
ATOM 5316 N N . ALA A 1 658 ? -7.294 23.995 24.646 1.00 86.50 658 ALA A N 1
ATOM 5317 C CA . ALA A 1 658 ? -7.063 24.263 26.067 1.00 86.50 658 ALA A CA 1
ATOM 5318 C C . ALA A 1 658 ? -8.327 24.684 26.836 1.00 86.50 658 ALA A C 1
ATOM 5320 O O . ALA A 1 658 ? -8.395 24.497 28.050 1.00 86.50 658 ALA A O 1
ATOM 5321 N N . SER A 1 659 ? -9.320 25.233 26.135 1.00 87.62 659 SER A N 1
ATOM 5322 C CA . SER A 1 659 ? -10.600 25.671 26.698 1.00 87.62 659 SER A CA 1
ATOM 5323 C C . SER A 1 659 ? -11.648 24.551 26.708 1.00 87.62 659 SER A C 1
ATOM 5325 O O . SER A 1 659 ? -12.747 24.741 27.223 1.00 87.62 659 SER A O 1
ATOM 5327 N N . GLY A 1 660 ? -11.323 23.378 26.155 1.00 84.94 660 GLY A N 1
ATOM 5328 C CA . GLY A 1 660 ? -12.224 22.235 26.046 1.00 84.94 660 GLY A CA 1
ATOM 5329 C C . GLY A 1 660 ? -13.108 22.234 24.795 1.00 84.94 660 GLY A C 1
ATOM 5330 O O . GLY A 1 660 ? -13.940 21.336 24.657 1.00 84.94 660 GLY A O 1
ATOM 5331 N N . ASN A 1 661 ? -12.924 23.171 23.860 1.00 89.50 661 ASN A N 1
ATOM 5332 C CA . ASN A 1 661 ? -13.653 23.178 22.590 1.00 89.50 661 ASN A CA 1
ATOM 5333 C C . ASN A 1 661 ? -13.018 22.185 21.612 1.00 89.50 661 ASN A C 1
ATOM 5335 O O . ASN A 1 661 ? -11.798 22.065 21.550 1.00 89.50 661 ASN A O 1
ATOM 5339 N N . SER A 1 662 ? -13.823 21.456 20.834 1.00 92.38 662 SER A N 1
ATOM 5340 C CA . SER A 1 662 ? -13.274 20.537 19.824 1.00 92.38 662 SER A CA 1
ATOM 5341 C C . SER A 1 662 ? -12.665 21.303 18.649 1.00 92.38 662 SER A C 1
ATOM 5343 O O . SER A 1 662 ? -13.271 22.259 18.166 1.00 92.38 662 SER A O 1
ATOM 5345 N N . TYR A 1 663 ? -11.518 20.839 18.143 1.00 95.44 663 TYR A N 1
ATOM 5346 C CA . TYR A 1 663 ? -10.942 21.353 16.893 1.00 95.44 663 TYR A CA 1
ATOM 5347 C C . TYR A 1 663 ? -11.766 20.965 15.658 1.00 95.44 663 TYR A C 1
ATOM 5349 O O . TYR A 1 663 ? -11.678 21.631 14.631 1.00 95.44 663 TYR A O 1
ATOM 5357 N N . TYR A 1 664 ? -12.563 19.898 15.752 1.00 96.12 664 TYR A N 1
ATOM 5358 C CA . TYR A 1 664 ? -13.331 19.350 14.636 1.00 96.12 664 TYR A CA 1
ATOM 5359 C C . TYR A 1 664 ? -14.815 19.316 14.973 1.00 96.12 664 TYR A C 1
ATOM 5361 O O . TYR A 1 664 ? -15.207 19.049 16.115 1.00 96.12 664 TYR A O 1
ATOM 5369 N N . GLN A 1 665 ? -15.664 19.534 13.969 1.00 94.38 665 GLN A N 1
ATOM 5370 C CA . GLN A 1 665 ? -17.101 19.426 14.193 1.00 94.38 665 GLN A CA 1
ATOM 5371 C C . GLN A 1 665 ? -17.490 17.957 14.457 1.00 94.38 665 GLN A C 1
ATOM 5373 O O . GLN A 1 665 ? -16.935 17.050 13.826 1.00 94.38 665 GLN A O 1
ATOM 5378 N N . PRO A 1 666 ? -18.483 17.682 15.327 1.00 91.00 666 PRO A N 1
ATOM 5379 C CA . PRO A 1 666 ? -18.772 16.330 15.819 1.00 91.00 666 PRO A CA 1
ATOM 5380 C C . PRO A 1 666 ? -18.964 15.243 14.754 1.00 91.00 666 PRO A C 1
ATOM 5382 O O . PRO A 1 666 ? -18.665 14.081 15.007 1.00 91.00 666 PRO A O 1
ATOM 5385 N N . TYR A 1 667 ? -19.455 15.590 13.565 1.00 95.00 667 TYR A N 1
ATOM 5386 C CA . TYR A 1 667 ? -19.708 14.638 12.476 1.00 95.00 667 TYR A CA 1
ATOM 5387 C C . TYR A 1 667 ? -18.902 14.938 11.207 1.00 95.00 667 TYR A C 1
ATOM 5389 O O . TYR A 1 667 ? -19.165 14.369 10.148 1.00 95.00 667 TYR A O 1
ATOM 5397 N N . GLU A 1 668 ? -17.903 15.815 11.292 1.00 95.88 668 GLU A N 1
ATOM 5398 C CA . GLU A 1 668 ? -17.065 16.194 10.151 1.00 95.88 668 GLU A CA 1
ATOM 5399 C C . GLU A 1 668 ? -16.305 14.995 9.576 1.00 95.88 668 GLU A C 1
ATOM 5401 O O . GLU A 1 668 ? -16.280 14.783 8.363 1.00 95.88 668 GLU A O 1
ATOM 5406 N N . ALA A 1 669 ? -15.789 14.135 10.456 1.00 97.19 669 ALA A N 1
ATOM 5407 C CA . ALA A 1 669 ? -15.124 12.901 10.066 1.00 97.19 669 ALA A CA 1
ATOM 5408 C C . ALA A 1 669 ? -16.039 11.933 9.308 1.00 97.19 669 ALA A C 1
ATOM 5410 O O . ALA A 1 669 ? -15.609 11.315 8.334 1.00 97.19 669 ALA A O 1
ATOM 5411 N N . GLN A 1 670 ? -17.311 11.834 9.705 1.00 96.25 670 GLN A N 1
ATOM 5412 C CA . GLN A 1 670 ? -18.287 11.006 8.996 1.00 96.25 670 GLN A CA 1
ATOM 5413 C C . GLN A 1 670 ? -18.580 11.571 7.611 1.00 96.25 670 GLN A C 1
ATOM 5415 O O . GLN A 1 670 ? -18.545 10.826 6.635 1.00 96.25 670 GLN A O 1
ATOM 5420 N N . LYS A 1 671 ? -18.821 12.886 7.513 1.00 97.19 671 LYS A N 1
ATOM 5421 C CA . LYS A 1 671 ? -19.097 13.560 6.236 1.00 97.19 671 LYS A CA 1
ATOM 5422 C C . LYS A 1 671 ? -17.952 13.364 5.241 1.00 97.19 671 LYS A C 1
ATOM 5424 O O . LYS A 1 671 ? -18.204 13.020 4.087 1.00 97.19 671 LYS A O 1
ATOM 5429 N N . LEU A 1 672 ? -16.705 13.536 5.687 1.00 97.00 672 LEU A N 1
ATOM 5430 C CA . LEU A 1 672 ? -15.538 13.351 4.826 1.00 97.00 672 LEU A CA 1
ATOM 5431 C C . LEU A 1 672 ? -15.322 11.879 4.443 1.00 97.00 672 LEU A C 1
ATOM 5433 O O . LEU A 1 672 ? -15.056 11.585 3.281 1.00 97.00 672 LEU A O 1
ATOM 5437 N N . ALA A 1 673 ? -15.465 10.944 5.386 1.00 97.00 673 ALA A N 1
ATOM 5438 C CA . ALA A 1 673 ? -15.327 9.521 5.086 1.00 97.00 673 ALA A CA 1
ATOM 5439 C C . ALA A 1 673 ? -16.397 9.038 4.094 1.00 97.00 673 ALA A C 1
ATOM 5441 O O . ALA A 1 673 ? -16.071 8.333 3.142 1.00 97.00 673 ALA A O 1
ATOM 5442 N N . LEU A 1 674 ? -17.655 9.459 4.272 1.00 97.12 674 LEU A N 1
ATOM 5443 C CA . LEU A 1 674 ? -18.761 9.125 3.371 1.00 97.12 674 LEU A CA 1
ATOM 5444 C C . LEU A 1 674 ? -18.544 9.682 1.959 1.00 97.12 674 LEU A C 1
ATOM 5446 O O . LEU A 1 674 ? -18.757 8.957 0.992 1.00 97.12 674 LEU A O 1
ATOM 5450 N N . SER A 1 675 ? -18.071 10.926 1.821 1.00 96.31 675 SER A N 1
ATOM 5451 C CA . SER A 1 675 ? -17.833 11.533 0.500 1.00 96.31 675 SER A CA 1
ATOM 5452 C C . SER A 1 675 ? -16.702 10.863 -0.292 1.00 96.31 675 SER A C 1
ATOM 5454 O O . SER A 1 675 ? -16.622 11.014 -1.512 1.00 96.31 675 SER A O 1
ATOM 5456 N N . LEU A 1 676 ? -15.837 10.101 0.386 1.00 93.94 676 LEU A N 1
ATOM 5457 C CA . LEU A 1 676 ? -14.724 9.366 -0.212 1.00 93.94 676 LEU A CA 1
ATOM 5458 C C . LEU A 1 676 ? -14.923 7.842 -0.211 1.00 93.94 676 LEU A C 1
ATOM 5460 O O . LEU A 1 676 ? -14.055 7.137 -0.725 1.00 93.94 676 LEU A O 1
ATOM 5464 N N . ALA A 1 677 ? -16.045 7.325 0.303 1.00 92.19 677 ALA A N 1
ATOM 5465 C CA . ALA A 1 677 ? -16.279 5.891 0.501 1.00 92.19 677 ALA A CA 1
ATOM 5466 C C . ALA A 1 677 ? -16.092 5.068 -0.787 1.00 92.19 677 ALA A C 1
ATOM 5468 O O . ALA A 1 677 ? -15.339 4.091 -0.790 1.00 92.19 677 ALA A O 1
ATOM 5469 N N . ASP A 1 678 ? -16.674 5.518 -1.904 1.00 88.94 678 ASP A N 1
ATOM 5470 C CA . ASP A 1 678 ? -16.561 4.845 -3.208 1.00 88.94 678 ASP A CA 1
ATOM 5471 C C . ASP A 1 678 ? -15.113 4.778 -3.708 1.00 88.94 678 ASP A C 1
ATOM 5473 O O . ASP A 1 678 ? -14.689 3.783 -4.294 1.00 88.94 678 ASP A O 1
ATOM 5477 N N . ARG A 1 679 ? -14.325 5.830 -3.451 1.00 89.75 679 ARG A N 1
ATOM 5478 C CA . ARG A 1 679 ? -12.910 5.887 -3.844 1.00 89.75 679 ARG A CA 1
ATOM 5479 C C . ARG A 1 679 ? -12.030 5.023 -2.956 1.00 89.75 679 ARG A C 1
ATOM 5481 O O . ARG A 1 679 ? -11.079 4.418 -3.444 1.00 89.75 679 ARG A O 1
ATOM 5488 N N . ILE A 1 680 ? -12.344 4.961 -1.663 1.00 92.19 680 ILE A N 1
ATOM 5489 C CA . ILE A 1 680 ? -11.683 4.046 -0.735 1.00 92.19 680 ILE A CA 1
ATOM 5490 C C . ILE A 1 680 ? -12.032 2.610 -1.135 1.00 92.19 680 ILE A C 1
ATOM 5492 O O . ILE A 1 680 ? -11.162 1.751 -1.074 1.00 92.19 680 ILE A O 1
ATOM 5496 N N . GLY A 1 681 ? -13.249 2.342 -1.616 1.00 92.12 681 GLY A N 1
ATOM 5497 C CA . GLY A 1 681 ? -13.727 0.994 -1.926 1.00 92.12 681 GLY A CA 1
ATOM 5498 C C . GLY A 1 681 ? -14.061 0.210 -0.657 1.00 92.12 681 GLY A C 1
ATOM 5499 O O . GLY A 1 681 ? -13.713 -0.964 -0.551 1.00 92.12 681 GLY A O 1
ATOM 5500 N N . LEU A 1 682 ? -14.656 0.891 0.325 1.00 93.62 682 LEU A N 1
ATOM 5501 C CA . LEU A 1 682 ? -15.053 0.350 1.623 1.00 93.62 682 LEU A CA 1
ATOM 5502 C C . LEU A 1 682 ? -16.354 1.031 2.079 1.00 93.62 682 LEU A C 1
ATOM 5504 O O . LEU A 1 682 ? -16.528 2.233 1.879 1.00 93.62 682 LEU A O 1
ATOM 5508 N N . VAL A 1 683 ? -17.258 0.284 2.721 1.00 98.00 683 VAL A N 1
ATOM 5509 C CA . VAL A 1 683 ? -18.524 0.830 3.234 1.00 98.00 683 VAL A CA 1
ATOM 5510 C C . VAL A 1 683 ? -18.294 1.541 4.566 1.00 98.00 683 VAL A C 1
ATOM 5512 O O . VAL A 1 683 ? -17.902 0.935 5.564 1.00 98.00 683 VAL A O 1
ATOM 5515 N N . ILE A 1 684 ? -18.575 2.840 4.615 1.00 98.19 684 ILE A N 1
ATOM 5516 C CA . ILE A 1 684 ? -18.540 3.594 5.869 1.00 98.19 684 ILE A CA 1
ATOM 5517 C C . ILE A 1 684 ? -19.817 3.316 6.664 1.00 98.19 684 ILE A C 1
ATOM 5519 O O . ILE A 1 684 ? -20.926 3.433 6.145 1.00 98.19 684 ILE A O 1
ATOM 5523 N N . VAL A 1 685 ? -19.650 2.967 7.938 1.00 97.56 685 VAL A N 1
ATOM 5524 C CA . VAL A 1 685 ? -20.727 2.742 8.905 1.00 97.56 685 VAL A CA 1
ATOM 5525 C C . VAL A 1 685 ? -20.773 3.947 9.851 1.00 97.56 685 VAL A C 1
ATOM 5527 O O . VAL A 1 685 ? -20.094 3.945 10.882 1.00 97.56 685 VAL A O 1
ATOM 5530 N N . PRO A 1 686 ? -21.515 5.017 9.502 1.00 95.19 686 PRO A N 1
ATOM 5531 C CA . PRO A 1 686 ? -21.672 6.164 10.383 1.00 95.19 686 PRO A CA 1
ATOM 5532 C C . PRO A 1 686 ? -22.535 5.769 11.580 1.00 95.19 686 PRO A C 1
ATOM 5534 O O . PRO A 1 686 ? -23.599 5.161 11.425 1.00 95.19 686 PRO A O 1
ATOM 5537 N N . VAL A 1 687 ? -22.082 6.125 12.778 1.00 91.44 687 VAL A N 1
ATOM 5538 C CA . VAL A 1 687 ? -22.821 5.879 14.021 1.00 91.44 687 VAL A CA 1
ATOM 5539 C C . VAL A 1 687 ? -23.043 7.191 14.759 1.00 91.44 687 VAL A C 1
ATOM 5541 O O . VAL A 1 687 ? -22.120 7.985 14.956 1.00 91.44 687 VAL A O 1
ATOM 5544 N N . GLN A 1 688 ? -24.299 7.427 15.130 1.00 88.81 688 GLN A N 1
ATOM 5545 C CA . GLN A 1 688 ? -24.705 8.604 15.890 1.00 88.81 688 GLN A CA 1
ATOM 5546 C C . GLN A 1 688 ? -24.270 8.485 17.353 1.00 88.81 688 GLN A C 1
ATOM 5548 O O . GLN A 1 688 ? -23.795 7.432 17.796 1.00 88.81 688 GLN A O 1
ATOM 5553 N N . LYS A 1 689 ? -24.444 9.565 18.120 1.00 86.81 689 LYS A N 1
ATOM 5554 C CA . LYS A 1 689 ? -24.257 9.521 19.572 1.00 86.81 689 LYS A CA 1
ATOM 5555 C C . LYS A 1 689 ? -25.146 8.420 20.162 1.00 86.81 689 LYS A C 1
ATOM 5557 O O . LYS A 1 689 ? -26.339 8.359 19.883 1.00 86.81 689 LYS A O 1
ATOM 5562 N N . ILE A 1 690 ? -24.553 7.561 20.983 1.00 89.38 690 ILE A N 1
ATOM 5563 C CA . ILE A 1 690 ? -25.247 6.499 21.714 1.00 89.38 690 ILE A CA 1
ATOM 5564 C C . ILE A 1 690 ? -25.205 6.810 23.211 1.00 89.38 690 ILE A C 1
ATOM 5566 O O . ILE A 1 690 ? -24.196 7.306 23.719 1.00 89.38 690 ILE A O 1
ATOM 5570 N N . GLY A 1 691 ? -26.287 6.514 23.924 1.00 88.00 691 GLY A N 1
ATOM 5571 C CA . GLY A 1 691 ? -26.332 6.597 25.383 1.00 88.00 691 GLY A CA 1
ATOM 5572 C C . GLY A 1 691 ? -27.413 5.701 25.968 1.00 88.00 691 GLY A C 1
ATOM 5573 O O . GLY A 1 691 ? -28.199 5.101 25.234 1.00 88.00 691 GLY A O 1
ATOM 5574 N N . TYR A 1 692 ? -27.414 5.576 27.292 1.00 90.38 692 TYR A N 1
ATOM 5575 C CA . TYR A 1 692 ? -28.382 4.751 28.005 1.00 90.38 692 TYR A CA 1
ATOM 5576 C C . TYR A 1 692 ? -29.637 5.572 28.308 1.00 90.38 692 TYR A C 1
ATOM 5578 O O . TYR A 1 692 ? -29.544 6.604 28.970 1.00 90.38 692 TYR A O 1
ATOM 5586 N N . SER A 1 693 ? -30.799 5.116 27.832 1.00 90.94 693 SER A N 1
ATOM 5587 C CA . SER A 1 693 ? -32.087 5.698 28.215 1.00 90.94 693 SER A CA 1
ATOM 5588 C C . SER A 1 693 ? -32.583 4.999 29.487 1.00 90.94 693 SER A C 1
ATOM 5590 O O . SER A 1 693 ? -32.899 3.804 29.431 1.00 90.94 693 SER A O 1
ATOM 5592 N N . PRO A 1 694 ? -32.691 5.704 30.630 1.00 87.19 694 PRO A N 1
ATOM 5593 C CA . PRO A 1 694 ? -33.253 5.131 31.849 1.00 87.19 694 PRO A CA 1
ATOM 5594 C C . PRO A 1 694 ? -34.749 4.836 31.696 1.00 87.19 694 PRO A C 1
ATOM 5596 O O . PRO A 1 694 ? -35.267 3.937 32.350 1.00 87.19 694 PRO A O 1
ATOM 5599 N N . LYS A 1 695 ? -35.437 5.544 30.792 1.00 89.00 695 LYS A N 1
ATOM 5600 C CA . LYS A 1 695 ? -36.853 5.329 30.484 1.00 89.00 695 LYS A CA 1
ATOM 5601 C C . LYS A 1 695 ? -37.086 4.021 29.730 1.00 89.00 695 LYS A C 1
ATOM 5603 O O . LYS A 1 695 ? -38.039 3.306 30.019 1.00 89.00 695 LYS A O 1
ATOM 5608 N N . LEU A 1 696 ? -36.236 3.723 28.748 1.00 87.25 696 LEU A N 1
ATOM 5609 C CA . LEU A 1 696 ? -36.369 2.537 27.896 1.00 87.25 696 LEU A CA 1
ATOM 5610 C C . LEU A 1 696 ? -35.535 1.344 28.382 1.00 87.25 696 LEU A C 1
ATOM 5612 O O . LEU A 1 696 ? -35.630 0.269 27.793 1.00 87.25 696 LEU A O 1
ATOM 5616 N N . LEU A 1 697 ? -34.708 1.546 29.414 1.00 88.88 697 LEU A N 1
ATOM 5617 C CA . LEU A 1 697 ? -33.774 0.565 29.975 1.00 88.88 697 LEU A CA 1
ATOM 5618 C C . LEU A 1 697 ? -32.875 -0.093 28.915 1.00 88.88 697 LEU A C 1
ATOM 5620 O O . LEU A 1 697 ? -32.550 -1.277 28.991 1.00 88.88 697 LEU A O 1
ATOM 5624 N N . LYS A 1 698 ? -32.480 0.678 27.897 1.00 90.25 698 LYS A N 1
ATOM 5625 C CA . LYS A 1 698 ? -31.643 0.214 26.784 1.00 90.25 698 LYS A CA 1
ATOM 5626 C C . LYS A 1 698 ? -30.790 1.342 26.222 1.00 90.25 698 LYS A C 1
ATOM 5628 O O . LYS A 1 698 ? -31.076 2.523 26.436 1.00 90.25 698 LYS A O 1
ATOM 5633 N N . TYR A 1 699 ? -29.764 0.976 25.461 1.00 91.12 699 TYR A N 1
ATOM 5634 C CA . TYR A 1 699 ? -28.993 1.950 24.697 1.00 91.12 699 TYR A CA 1
ATOM 5635 C C . TYR A 1 699 ? -29.749 2.352 23.445 1.00 91.12 699 TYR A C 1
ATOM 5637 O O . TYR A 1 699 ? -30.308 1.511 22.737 1.00 91.12 699 TYR A O 1
ATOM 5645 N N . VAL A 1 700 ? -29.752 3.649 23.175 1.00 89.94 700 VAL A N 1
ATOM 5646 C CA . VAL A 1 700 ? -30.384 4.221 21.992 1.00 89.94 700 VAL A CA 1
ATOM 5647 C C . VAL A 1 700 ? -29.421 5.174 21.306 1.00 89.94 700 VAL A C 1
ATOM 5649 O O . VAL A 1 700 ? -28.613 5.851 21.948 1.00 89.94 700 VAL A O 1
ATOM 5652 N N . PHE A 1 701 ? -29.505 5.197 19.981 1.00 87.19 701 PHE A N 1
ATOM 5653 C CA . PHE A 1 701 ? -28.843 6.199 19.163 1.00 87.19 701 PHE A CA 1
ATOM 5654 C C . PHE A 1 701 ? -29.729 7.436 19.110 1.00 87.19 701 PHE A C 1
ATOM 5656 O O . PHE A 1 701 ? -30.931 7.315 18.875 1.00 87.19 701 PHE A O 1
ATOM 5663 N N . VAL A 1 702 ? -29.137 8.606 19.311 1.00 83.38 702 VAL A N 1
ATOM 5664 C CA . VAL A 1 702 ? -29.834 9.889 19.230 1.00 83.38 702 VAL A CA 1
ATOM 5665 C C . VAL A 1 702 ? -29.147 10.797 18.227 1.00 83.38 702 VAL A C 1
ATOM 5667 O O . VAL A 1 702 ? -27.917 10.814 18.122 1.00 83.38 702 VAL A O 1
ATOM 5670 N N . ASP A 1 703 ? -29.956 11.559 17.502 1.00 77.00 703 ASP A N 1
ATOM 5671 C CA . ASP A 1 703 ? -29.483 12.736 16.786 1.00 77.00 703 ASP A CA 1
ATOM 5672 C C . ASP A 1 703 ? -29.380 13.944 17.736 1.00 77.00 703 ASP A C 1
ATOM 5674 O O . ASP A 1 703 ? -29.716 13.865 18.919 1.00 77.00 703 ASP A O 1
ATOM 5678 N N . GLU A 1 704 ? -28.864 15.064 17.229 1.00 67.31 704 GLU A N 1
ATOM 5679 C CA . GLU A 1 704 ? -28.718 16.301 18.012 1.00 67.31 704 GLU A CA 1
ATOM 5680 C C . GLU A 1 704 ? -30.064 16.964 18.352 1.00 67.31 704 GLU A C 1
ATOM 5682 O O . GLU A 1 704 ? -30.117 17.783 19.265 1.00 67.31 704 GLU A O 1
ATOM 5687 N N . SER A 1 705 ? -31.145 16.603 17.652 1.00 65.75 705 SER A N 1
ATOM 5688 C CA . SER A 1 705 ? -32.504 17.124 17.859 1.00 65.75 705 SER A CA 1
ATOM 5689 C C . SER A 1 705 ? -33.352 16.306 18.838 1.00 65.75 705 SER A C 1
ATOM 5691 O O . SER A 1 705 ? -34.459 16.717 19.184 1.00 65.75 705 SER A O 1
ATOM 5693 N N . SER A 1 706 ? -32.861 15.148 19.275 1.00 71.25 706 SER A N 1
ATOM 5694 C CA . SER A 1 706 ? -33.590 14.238 20.149 1.00 71.25 706 SER A CA 1
ATOM 5695 C C . SER A 1 706 ? -33.826 14.848 21.530 1.00 71.25 706 SER A C 1
ATOM 5697 O O . SER A 1 706 ? -32.895 15.307 22.190 1.00 71.25 706 SER A O 1
ATOM 5699 N N . SER A 1 707 ? -35.070 14.773 22.005 1.00 69.94 707 SER A N 1
ATOM 5700 C CA . SER A 1 707 ? -35.458 15.135 23.374 1.00 69.94 707 SER A CA 1
ATOM 5701 C C . SER A 1 707 ? -35.290 13.985 24.379 1.00 69.94 707 SER A C 1
ATOM 5703 O O . SER A 1 707 ? -35.796 14.072 25.496 1.00 69.94 707 SER A O 1
ATOM 5705 N N . GLU A 1 708 ? -34.679 12.866 23.975 1.00 76.50 708 GLU A N 1
ATOM 5706 C CA . GLU A 1 708 ? -34.479 11.703 24.844 1.00 76.50 708 GLU A CA 1
ATOM 5707 C C . GLU A 1 708 ? -33.417 12.007 25.913 1.00 76.50 708 GLU A C 1
ATOM 5709 O O . GLU A 1 708 ? -32.287 12.384 25.594 1.00 76.50 708 GLU A O 1
ATOM 5714 N N . ASP A 1 709 ? -33.770 11.804 27.182 1.00 79.12 709 ASP A N 1
ATOM 5715 C CA . ASP A 1 709 ? -32.863 12.022 28.309 1.00 79.12 709 ASP A CA 1
ATOM 5716 C C . ASP A 1 709 ? -31.871 10.853 28.427 1.00 79.12 709 ASP A C 1
ATOM 5718 O O . ASP A 1 709 ? -32.204 9.763 28.901 1.00 79.12 709 ASP A O 1
ATOM 5722 N N . LEU A 1 710 ? -30.655 11.054 27.915 1.00 83.75 710 LEU A N 1
ATOM 5723 C CA . LEU A 1 710 ? -29.602 10.045 27.940 1.00 83.75 710 LEU A CA 1
ATOM 5724 C C . LEU A 1 710 ? -28.682 10.224 29.138 1.00 83.75 710 LEU A C 1
ATOM 5726 O O . LEU A 1 710 ? -27.970 11.224 29.258 1.00 83.75 710 LEU A O 1
ATOM 5730 N N . MET A 1 711 ? -28.557 9.166 29.934 1.00 85.81 711 MET A N 1
ATOM 5731 C CA . MET A 1 711 ? -27.512 9.087 30.941 1.00 85.81 711 MET A CA 1
ATOM 5732 C C . MET A 1 711 ? -26.157 8.862 30.262 1.00 85.81 711 MET A C 1
ATOM 5734 O O . MET A 1 711 ? -25.952 7.903 29.511 1.00 85.81 711 MET A O 1
ATOM 5738 N N . THR A 1 712 ? -25.208 9.753 30.546 1.00 80.81 712 THR A N 1
ATOM 5739 C CA . THR A 1 712 ? -23.813 9.646 30.104 1.00 80.81 712 THR A CA 1
ATOM 5740 C C . THR A 1 712 ? -22.888 9.998 31.265 1.00 80.81 712 THR A C 1
ATOM 5742 O O . THR A 1 712 ? -23.254 10.796 32.122 1.00 80.81 712 THR A O 1
ATOM 5745 N N . ILE A 1 713 ? -21.698 9.397 31.310 1.00 82.62 713 ILE A N 1
ATOM 5746 C CA . ILE A 1 713 ? -20.634 9.792 32.244 1.00 82.62 713 ILE A CA 1
ATOM 5747 C C . ILE A 1 713 ? -19.499 10.365 31.406 1.00 82.62 713 ILE A C 1
ATOM 5749 O O . ILE A 1 713 ? -19.041 9.718 30.458 1.00 82.62 713 ILE A O 1
ATOM 5753 N N . SER A 1 714 ? -19.062 11.584 31.725 1.00 81.12 714 SER A N 1
ATOM 5754 C CA . SER A 1 714 ? -17.936 12.203 31.029 1.00 81.12 714 SER A CA 1
ATOM 5755 C C . SER A 1 714 ? -16.640 11.439 31.327 1.00 81.12 714 SER A C 1
ATOM 5757 O O . SER A 1 714 ? -16.489 10.818 32.378 1.00 81.12 714 SER A O 1
ATOM 5759 N N . GLY A 1 715 ? -15.650 11.503 30.433 1.00 80.00 715 GLY A N 1
ATOM 5760 C CA . GLY A 1 715 ? -14.344 10.886 30.699 1.00 80.00 715 GLY A CA 1
ATOM 5761 C C . GLY A 1 715 ? -13.628 11.486 31.921 1.00 80.00 715 GLY A C 1
ATOM 5762 O O . GLY A 1 715 ? -12.796 10.826 32.544 1.00 80.00 715 GLY A O 1
ATOM 5763 N N . THR A 1 716 ? -13.940 12.733 32.280 1.00 79.62 716 THR A N 1
ATOM 5764 C CA . THR A 1 716 ? -13.416 13.394 33.484 1.00 79.62 716 THR A CA 1
ATOM 5765 C C . THR A 1 716 ? -14.068 12.827 34.739 1.00 79.62 716 THR A C 1
ATOM 5767 O O . THR A 1 716 ? -13.350 12.401 35.643 1.00 79.62 716 THR A O 1
ATOM 5770 N N . ASP A 1 717 ? -15.397 12.720 34.758 1.00 85.06 717 ASP A N 1
ATOM 5771 C CA . ASP A 1 717 ? -16.130 12.129 35.882 1.00 85.06 717 ASP A CA 1
ATOM 5772 C C . ASP A 1 717 ? -15.785 10.659 36.057 1.00 85.06 717 ASP A C 1
ATOM 5774 O O . ASP A 1 717 ? -15.528 10.215 37.168 1.00 85.06 717 ASP A O 1
ATOM 5778 N N . PHE A 1 718 ? -15.671 9.914 34.959 1.00 87.00 718 PHE A N 1
ATOM 5779 C CA . PHE A 1 718 ? -15.294 8.510 35.013 1.00 87.00 718 PHE A CA 1
ATOM 5780 C C . PHE A 1 718 ? -13.905 8.311 35.636 1.00 87.00 718 PHE A C 1
ATOM 5782 O O . PHE A 1 718 ? -13.727 7.461 36.506 1.00 87.00 718 PHE A O 1
ATOM 5789 N N . ARG A 1 719 ? -12.919 9.137 35.258 1.00 83.19 719 ARG A N 1
ATOM 5790 C CA . ARG A 1 719 ? -11.581 9.109 35.873 1.00 83.19 719 ARG A CA 1
ATOM 5791 C C . ARG A 1 719 ? -11.603 9.531 37.340 1.00 83.19 719 ARG A C 1
ATOM 5793 O O . ARG A 1 719 ? -10.866 8.950 38.132 1.00 83.19 719 ARG A O 1
ATOM 5800 N N . ARG A 1 720 ? -12.433 10.513 37.708 1.00 87.94 720 ARG A N 1
ATOM 5801 C CA . ARG A 1 720 ? -12.650 10.910 39.107 1.00 87.94 720 ARG A CA 1
ATOM 5802 C C . ARG A 1 720 ? -13.188 9.727 39.910 1.00 87.94 720 ARG A C 1
ATOM 5804 O O . ARG A 1 720 ? -12.563 9.368 40.898 1.00 87.94 720 ARG A O 1
ATOM 5811 N N . MET A 1 721 ? -14.246 9.077 39.424 1.00 90.75 721 MET A N 1
ATOM 5812 C CA . MET A 1 721 ? -14.882 7.926 40.073 1.00 90.75 721 MET A CA 1
ATOM 5813 C C . MET A 1 721 ? -13.936 6.730 40.221 1.00 90.75 721 MET A C 1
ATOM 5815 O O . MET A 1 721 ? -13.939 6.065 41.254 1.00 90.75 721 MET A O 1
ATOM 5819 N N . LEU A 1 722 ? -13.088 6.466 39.218 1.00 87.31 722 LEU A N 1
ATOM 5820 C CA . LEU A 1 722 ? -12.046 5.438 39.319 1.00 87.31 722 LEU A CA 1
ATOM 5821 C C . LEU A 1 722 ? -11.050 5.747 40.448 1.00 87.31 722 LEU A C 1
ATOM 5823 O O . LEU A 1 722 ? -10.740 4.856 41.233 1.00 87.31 722 LEU A O 1
ATOM 5827 N N . LYS A 1 723 ? -10.586 7.000 40.556 1.00 85.12 723 LYS A N 1
ATOM 5828 C CA . LYS A 1 723 ? -9.608 7.430 41.571 1.00 85.12 723 LYS A CA 1
ATOM 5829 C C . LYS A 1 723 ? -10.184 7.481 42.985 1.00 85.12 723 LYS A C 1
ATOM 5831 O O . LYS A 1 723 ? -9.502 7.101 43.928 1.00 85.12 723 LYS A O 1
ATOM 5836 N N . SER A 1 724 ? -11.420 7.953 43.141 1.00 86.75 724 SER A N 1
ATOM 5837 C CA . SER A 1 724 ? -12.107 8.028 44.438 1.00 86.75 724 SER A CA 1
ATOM 5838 C C . SER A 1 724 ? -12.744 6.703 44.863 1.00 86.75 724 SER A C 1
ATOM 5840 O O . SER A 1 724 ? -13.349 6.630 45.929 1.00 86.75 724 SER A O 1
ATOM 5842 N N . ASN A 1 725 ? -12.604 5.652 44.045 1.00 86.38 725 ASN A N 1
ATOM 5843 C CA . ASN A 1 725 ? -13.234 4.349 44.241 1.00 86.38 725 ASN A CA 1
ATOM 5844 C C . ASN A 1 725 ? -14.773 4.430 44.382 1.00 86.38 725 ASN A C 1
ATOM 5846 O O . ASN A 1 725 ? -15.394 3.551 44.980 1.00 86.38 725 ASN A O 1
ATOM 5850 N N . GLU A 1 726 ? -15.393 5.465 43.803 1.00 90.19 726 GLU A N 1
ATOM 5851 C CA . GLU A 1 726 ? -16.848 5.611 43.712 1.00 90.19 726 GLU A CA 1
ATOM 5852 C C . GLU A 1 726 ? -17.450 4.515 42.833 1.00 90.19 726 GLU A C 1
ATOM 5854 O O . GLU A 1 726 ? -16.830 4.044 41.872 1.00 90.19 726 GLU A O 1
ATOM 5859 N N . GLU A 1 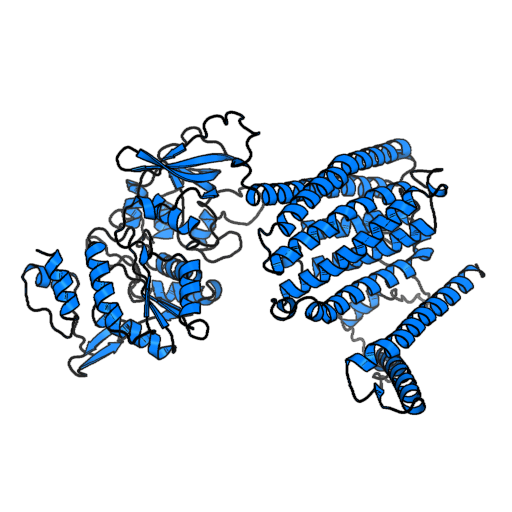727 ? -18.677 4.103 43.151 1.00 91.00 727 GLU A N 1
ATOM 5860 C CA . GLU A 1 727 ? -19.401 3.091 42.389 1.00 91.00 727 GLU A CA 1
ATOM 5861 C C . GLU A 1 727 ? -19.629 3.549 40.944 1.00 91.00 727 GLU A C 1
ATOM 5863 O O . GLU A 1 727 ? -20.246 4.581 40.689 1.00 91.00 727 GLU A O 1
ATOM 5868 N N . ILE A 1 728 ? -19.133 2.763 39.984 1.00 92.94 728 ILE A N 1
ATOM 5869 C CA . ILE A 1 728 ? -19.403 2.980 38.563 1.00 92.94 728 ILE A CA 1
ATOM 5870 C C . ILE A 1 728 ? -20.677 2.212 38.215 1.00 92.94 728 ILE A C 1
ATOM 5872 O O . ILE A 1 728 ? -20.684 0.985 38.351 1.00 92.94 728 ILE A O 1
ATOM 5876 N N . PRO A 1 729 ? -21.733 2.890 37.732 1.00 91.81 729 PRO A N 1
ATOM 5877 C CA . PRO A 1 729 ? -22.993 2.234 37.438 1.00 91.81 729 PRO A CA 1
ATOM 5878 C C . PRO A 1 729 ? -22.833 1.082 36.449 1.00 91.81 729 PRO A C 1
ATOM 5880 O O . PRO A 1 729 ? -22.138 1.194 35.434 1.00 91.81 729 PRO A O 1
ATOM 5883 N N . SER A 1 730 ? -23.548 -0.014 36.696 1.00 90.50 730 SER A N 1
ATOM 5884 C CA . SER A 1 730 ? -23.511 -1.202 35.837 1.00 90.50 730 SER A CA 1
ATOM 5885 C C . SER A 1 730 ? -24.049 -0.935 34.426 1.00 90.50 730 SER A C 1
ATOM 5887 O O . SER A 1 730 ? -23.698 -1.655 33.493 1.00 90.50 730 SER A O 1
ATOM 5889 N N . TRP A 1 731 ? -24.866 0.106 34.230 1.00 91.19 731 TRP A N 1
ATOM 5890 C CA . TRP A 1 731 ? -25.280 0.582 32.906 1.00 91.19 731 TRP A CA 1
ATOM 5891 C C . TRP A 1 731 ? -24.174 1.369 32.185 1.00 91.19 731 TRP A C 1
ATOM 5893 O O . TRP A 1 731 ? -24.297 1.635 31.001 1.00 91.19 731 TRP A O 1
ATOM 5903 N N . PHE A 1 732 ? -23.074 1.759 32.823 1.00 91.56 732 PHE A N 1
ATOM 5904 C CA . PHE A 1 732 ? -21.996 2.465 32.125 1.00 91.56 732 PHE A CA 1
ATOM 5905 C C . PHE A 1 732 ? -20.966 1.485 31.550 1.00 91.56 732 PHE A C 1
ATOM 5907 O O . PHE A 1 732 ? -20.664 1.501 30.354 1.00 91.56 732 PHE A O 1
ATOM 5914 N N . SER A 1 733 ? -20.450 0.586 32.389 1.00 93.94 733 SER A N 1
ATOM 5915 C CA . SER A 1 733 ? -19.396 -0.362 32.019 1.00 93.94 733 SER A CA 1
ATOM 5916 C C . SER A 1 733 ? -19.622 -1.731 32.658 1.00 93.94 733 SER A C 1
ATOM 5918 O O . SER A 1 733 ? -20.330 -1.862 33.653 1.00 93.94 733 SER A O 1
ATOM 5920 N N . PHE A 1 734 ? -19.024 -2.772 32.078 1.00 94.56 734 PHE A N 1
ATOM 5921 C CA . PHE A 1 734 ? -19.034 -4.109 32.672 1.00 94.56 734 PHE A CA 1
ATOM 5922 C C . PHE A 1 734 ? -18.207 -4.132 33.971 1.00 94.56 734 PHE A C 1
ATOM 5924 O O . PHE A 1 734 ? -17.140 -3.507 33.993 1.00 94.56 734 PHE A O 1
ATOM 5931 N N . PRO A 1 735 ? -18.638 -4.853 35.025 1.00 92.94 735 PRO A N 1
ATOM 5932 C CA . PRO A 1 735 ? -17.900 -4.933 36.288 1.00 92.94 735 PRO A CA 1
ATOM 5933 C C . PRO A 1 735 ? -16.445 -5.383 36.114 1.00 92.94 735 PRO A C 1
ATOM 5935 O O . PRO A 1 735 ? -15.544 -4.773 36.679 1.00 92.94 735 PRO A O 1
ATOM 5938 N N . GLU A 1 736 ? -16.192 -6.368 35.250 1.00 93.50 736 GLU A N 1
ATOM 5939 C CA . GLU A 1 736 ? -14.848 -6.910 35.005 1.00 93.50 736 GLU A CA 1
ATOM 5940 C C . GLU A 1 736 ? -13.942 -5.909 34.272 1.00 93.50 736 GLU A C 1
ATOM 5942 O O . GLU A 1 736 ? -12.720 -5.964 34.378 1.00 93.50 736 GLU A O 1
ATOM 5947 N N . VAL A 1 737 ? -14.533 -4.978 33.518 1.00 93.69 737 VAL A N 1
ATOM 5948 C CA . VAL A 1 737 ? -13.803 -3.870 32.883 1.00 93.69 737 VAL A CA 1
ATOM 5949 C C . VAL A 1 737 ? -13.451 -2.809 33.921 1.00 93.69 737 VAL A C 1
ATOM 5951 O O . VAL A 1 737 ? -12.340 -2.288 33.908 1.00 93.69 737 VAL A O 1
ATOM 5954 N N . VAL A 1 738 ? -14.380 -2.499 34.830 1.00 92.69 738 VAL A N 1
ATOM 5955 C CA . VAL A 1 738 ? -14.138 -1.562 35.937 1.00 92.69 738 VAL A CA 1
ATOM 5956 C C . VAL A 1 738 ? -13.050 -2.090 36.868 1.00 92.69 738 VAL A C 1
ATOM 5958 O O . VAL A 1 738 ? -12.182 -1.324 37.271 1.00 92.69 738 VAL A O 1
ATOM 5961 N N . GLU A 1 739 ? -13.059 -3.388 37.168 1.00 91.50 739 GLU A N 1
ATOM 5962 C CA . GLU A 1 739 ? -12.034 -4.042 37.984 1.00 91.50 739 GLU A CA 1
ATOM 5963 C C . GLU A 1 739 ? -10.635 -3.874 37.381 1.00 91.50 739 GLU A C 1
ATOM 5965 O O . GLU A 1 739 ? -9.729 -3.419 38.075 1.00 91.50 739 GLU A O 1
ATOM 5970 N N . VAL A 1 740 ? -10.474 -4.149 36.081 1.00 91.94 740 VAL A N 1
ATOM 5971 C CA . VAL A 1 740 ? -9.203 -3.935 35.368 1.00 91.94 740 VAL A CA 1
ATOM 5972 C C . VAL A 1 740 ? -8.765 -2.472 35.460 1.00 91.94 740 VAL A C 1
ATOM 5974 O O . VAL A 1 740 ? -7.624 -2.192 35.812 1.00 91.94 740 VAL A O 1
ATOM 5977 N N . LEU A 1 741 ? -9.680 -1.536 35.197 1.00 90.12 741 LEU A N 1
ATOM 5978 C CA . LEU A 1 741 ? -9.381 -0.102 35.223 1.00 90.12 741 LEU A CA 1
ATOM 5979 C C . LEU A 1 741 ? -9.053 0.429 36.626 1.00 90.12 741 LEU A C 1
ATOM 5981 O O . LEU A 1 741 ? -8.327 1.411 36.735 1.00 90.12 741 LEU A O 1
ATOM 5985 N N . ARG A 1 742 ? -9.576 -0.190 37.691 1.00 86.81 742 ARG A N 1
ATOM 5986 C CA . ARG A 1 742 ? -9.231 0.140 39.083 1.00 86.81 742 ARG A CA 1
ATOM 5987 C C . ARG A 1 742 ? -7.928 -0.515 39.530 1.00 86.81 742 ARG A C 1
ATOM 5989 O O . ARG A 1 742 ? -7.195 0.089 40.304 1.00 86.81 742 ARG A O 1
ATOM 5996 N N . GLY A 1 743 ? -7.661 -1.739 39.076 1.00 74.81 743 GLY A N 1
ATOM 5997 C CA . GLY A 1 743 ? -6.465 -2.502 39.435 1.00 74.81 743 GLY A CA 1
ATOM 5998 C C . GLY A 1 743 ? -5.172 -1.818 38.999 1.00 74.81 743 GLY A C 1
ATOM 5999 O O . GLY A 1 743 ? -4.211 -1.842 39.754 1.00 74.81 743 GLY A O 1
ATOM 6000 N N . ASP A 1 744 ? -5.190 -1.157 37.839 1.00 62.91 744 ASP A N 1
ATOM 6001 C CA . ASP A 1 744 ? -4.056 -0.384 37.314 1.00 62.91 744 ASP A CA 1
ATOM 6002 C C . ASP A 1 744 ? -4.095 1.113 37.747 1.00 62.91 744 ASP A C 1
ATOM 6004 O O . ASP A 1 744 ? -3.195 1.880 37.413 1.00 62.91 744 ASP A O 1
ATOM 6008 N N . ALA A 1 745 ? -5.133 1.555 38.483 1.00 53.34 745 ALA A N 1
ATOM 6009 C CA . ALA A 1 745 ? -5.260 2.920 39.030 1.00 53.34 745 ALA A CA 1
ATOM 6010 C C . ALA A 1 745 ? -4.805 3.058 40.499 1.00 53.34 745 ALA A C 1
ATOM 6012 O O . ALA A 1 745 ? -4.767 4.180 41.014 1.00 53.34 745 ALA A O 1
ATOM 6013 N N . LYS A 1 746 ? -4.511 1.935 41.164 1.00 39.59 746 LYS A N 1
ATOM 6014 C CA . LYS A 1 746 ? -3.807 1.871 42.453 1.00 39.59 746 LYS A CA 1
ATOM 6015 C C . LYS A 1 746 ? -2.308 1.835 42.210 1.00 39.59 746 LYS A C 1
ATOM 6017 O O . LYS A 1 746 ? -1.592 2.428 43.045 1.00 39.59 746 LYS A O 1
#

InterPro domains:
  IPR002650 Sulphate adenylyltransferase [TIGR00339] (372-742)
  IPR002650 Sulphate adenylyltransferase [cd00517] (374-742)
  IPR006634 TRAM/LAG1/CLN8 homology domain [PF03798] (167-352)
  IPR006634 TRAM/LAG1/CLN8 homology domain [PS50922] (163-360)
  IPR006634 TRAM/LAG1/CLN8 homology domain [SM00724] (163-360)
  IPR014729 Rossmann-like alpha/beta/alpha sandwich fold [G3DSA:3.40.50.620] (549-744)
  IPR015947 PUA-like superfamily [SSF88697] (372-513)
  IPR024951 Sulphate adenylyltransferase catalytic domain [PF01747] (529-742)
  IPR025980 ATP-sulfurylase PUA-like domain [PF14306] (370-512)
  IPR050512 Sulfate Adenylyltransferase/APS Kinase [PTHR42700] (369-742)

Radius of gyration: 35.0 Å; chains: 1; bounding box: 72×73×110 Å

Sequence (746 aa):
MSIGLLSAHYTVIIASYLFFWFVEYFSGVVSPVFSKKFSTLPLIVKINWRTKVVSTVHAIFACICGYKVLNLKSLDASNIFGYDPFAGNVYGVVCGYFLYDDKDQIRFDAESMLFKLFKMSIGLLSAHYTVIIASYLFFWFVEYFSGVVSPVFSKKFSTLPLIVKINWRTKVVSTVHAIFACICGYKVLNLKSLDASNIFGYDPFAGNVYGVVCGYFLYDVICCIKYFKLFGIGFLIHGVACLIVYLGSFRPFLMYHGGYFLLYESTTPFLNIHWFLHKLGKSGSKEQKINGVILAVTFLVVRIIFGLYWSIIVIRSIAMNFENIPIEFQFIYLTSNVVLNMLNIYWFTLIMNSIFKTFDMKSLPFFEMEEPSLKSLELHHDRLLYDLEMILNGGFSPLNGFMNLSDYLSYQILSILIRVLEHMKLTDGTTWTIPIVLDVQENHGFTIKERVILTKTVNGKRQDLAMLEIEDIFYPDKSNEALKVFGTNDLYHPGVHYLHKTMGPVYIGGCIVSAIQFPIKILNHSFENLIMTPIQLSEKFEEKKWLDNPIIGFQTRNPMHKAHFELTLHAMTKYGGKLVLQPVVGMTKPGDIDTYTRIKVYQKIISKYQPNEAILSLLPLAMRMAGPREAVWHAIIRKNYGCTHFIVGRDHAGVSDASGNSYYQPYEAQKLALSLADRIGLVIVPVQKIGYSPKLLKYVFVDESSSEDLMTISGTDFRRMLKSNEEIPSWFSFPEVVEVLRGDAK

Foldseek 3Di:
DPVLVVVVVVVVVVVVVVVVVVVLVVLVVCQVVPDPVLVVDDPVVSVVVSVVVVVVVVVVVCCVVCVVVPPDDDDDPDDDPDDDPVVVVVCVVPAPDWDADPPGDTDRDPDDDVVVVCPPCLVQCVVAVVLLQVLLVVLVVQLVVCLVCVCVVDVLLVVDDPLVVSVLSVLSSLLVLLVLLLVLLVVLLPDPQCVVPQFQGDDVSLLSSLSSVLSSLVNQLVSCVVPVVNQHDLSNLLSVLSNVLSSSCSNVGNSNLSSLVSNLSVLSNLVSVLVVCVSSVVPLPPVNLVSLVVSLVSLCVRCPVSVVVSLVVSLVSCVVCVVVDPPVSNCSSVVSSVSSSVSSVVVSVVSVLVNCVSDVCVPPPPPPPPDPPAAADEQPDCQLLLLLLCLVLQLPPPAQWAADQDDPDDDDDHGQVRCLLPPQAGRVRFGHNDHGWRFDQDPPPDDQQGKYFYWYQAPNDIDTFFIWHWHDKDFDPLQSSCCRQQVDCDCQQVLNVCSPPPGHRMTTITGGSTGDHRSVVRVDDPPVVQADGLVRLVVVCVVLVQPVFAEEEEEDAAQDFVQNLVQVVVVCVVRVHAYEDEYEQAADDVPGDHSVLSVQSVVVSQVVDDPSRYGRHYRPHHQSLSFQSVLLSVLLSVVSSVGQEYEDEFRRSWDAGPVRHISDHRCNNVVSNVVCVVSSNHHYDYAADWAAQPVVRDIDHDDPPDPGDGDDADPVNVVVCLLVVNDDDCRTGPPSSSVSSNVVND

Organism: Rozella allomycis (strain CSF55) (NCBI:txid988480)

pLDDT: mean 79.64, std 21.9, range [26.91, 98.75]